Protein AF-A0A6I2U690-F1 (afdb_monomer)

pLDDT: mean 75.58, std 27.9, range [22.16, 98.69]

Foldseek 3Di:
DDDDPDPVVVVCLVCLLPDDDDDDDDDDDDDDDDDDDDDDDDDDDDDDDDDDDDDDDDDDDDDDDDDDDDDDDDDDDDDDDDDDDDDDDDDDDDDDDDPCPPPPPPVVVVVVVVLVVVLVLLLQQLLLLLLLLLQLLVQLVVQLVVCCVVVVVLLQAQQSNLCSNPCSNPVPSVVSSLVSLVVRFDFQAFPFAADDQDPVSLVLLLLLLLLLQLVVLVVLVVVQVVLCVVLVHGQDFVLVVSLVSHDLVNLLCRQLAVCLLVLLCVLAVSQNRRCCLLWLVQSLQSSLQSQLLSSLASSRNRSSSVLSSSSSLVCSNNVDSVSSSVSSSVSRCVPSPVLVVLCVPVPPNSPVVSVCSNVSSNVSSVVSVVPDDDDIDFRDDPPPDPDPDPGSPRDDNVSSCPRNSNVSSNVVSVVSNCSSRNSD

Structure (mmCIF, N/CA/C/O backbone):
data_AF-A0A6I2U690-F1
#
_entry.id   AF-A0A6I2U690-F1
#
loop_
_atom_site.group_PDB
_atom_site.id
_atom_site.type_symbol
_atom_site.label_atom_id
_atom_site.label_alt_id
_atom_site.label_comp_id
_atom_site.label_asym_id
_atom_site.label_entity_id
_atom_site.label_seq_id
_atom_site.pdbx_PDB_ins_code
_atom_site.Cartn_x
_atom_site.Cartn_y
_atom_site.Cartn_z
_atom_site.occupancy
_atom_site.B_iso_or_equiv
_atom_site.auth_seq_id
_atom_site.auth_comp_id
_atom_site.auth_asym_id
_atom_site.auth_atom_id
_atom_site.pdbx_PDB_model_num
ATOM 1 N N . MET A 1 1 ? 15.618 4.414 -32.598 1.00 25.31 1 MET A N 1
ATOM 2 C CA . MET A 1 1 ? 16.712 4.725 -31.651 1.00 25.31 1 MET A CA 1
ATOM 3 C C . MET A 1 1 ? 16.326 5.980 -30.889 1.00 25.31 1 MET A C 1
ATOM 5 O O . MET A 1 1 ? 15.881 6.916 -31.536 1.00 25.31 1 MET A O 1
ATOM 9 N N . TYR A 1 2 ? 16.485 6.003 -29.566 1.00 22.16 2 TYR A N 1
ATOM 10 C CA . TYR A 1 2 ? 16.472 7.239 -28.772 1.00 22.16 2 TYR A CA 1
ATOM 11 C C . TYR A 1 2 ? 17.902 7.501 -28.278 1.00 22.16 2 TYR A C 1
ATOM 13 O O . TYR A 1 2 ? 18.596 6.528 -27.967 1.00 22.16 2 TYR A O 1
ATOM 21 N N . PRO A 1 3 ? 18.372 8.760 -28.221 1.00 27.45 3 PRO A N 1
ATOM 22 C CA . PRO A 1 3 ? 19.687 9.069 -27.673 1.00 27.45 3 PRO A CA 1
ATOM 23 C C . PRO A 1 3 ? 19.709 8.799 -26.165 1.00 27.45 3 PRO A C 1
ATOM 25 O O . PRO A 1 3 ? 18.743 9.085 -25.456 1.00 27.45 3 PRO A O 1
ATOM 28 N N . ALA A 1 4 ? 20.822 8.264 -25.664 1.00 27.00 4 ALA A N 1
ATOM 29 C CA . ALA A 1 4 ? 21.003 8.049 -24.236 1.00 27.00 4 ALA A CA 1
ATOM 30 C C . ALA A 1 4 ? 21.185 9.397 -23.520 1.00 27.00 4 ALA A C 1
ATOM 32 O O . ALA A 1 4 ? 22.226 10.044 -23.648 1.00 27.00 4 ALA A O 1
ATOM 33 N N . LEU A 1 5 ? 20.181 9.812 -22.746 1.00 29.66 5 LEU A N 1
ATOM 34 C CA . LEU A 1 5 ? 20.332 10.896 -21.778 1.00 29.66 5 LEU A CA 1
ATOM 35 C C . LEU A 1 5 ? 21.300 10.430 -20.684 1.00 29.66 5 LEU A C 1
ATOM 37 O O . LEU A 1 5 ? 20.975 9.550 -19.889 1.00 29.66 5 LEU A O 1
ATOM 41 N N . GLY A 1 6 ? 22.509 10.995 -20.686 1.00 26.12 6 GLY A N 1
ATOM 42 C CA . GLY A 1 6 ? 23.556 10.655 -19.723 1.00 26.12 6 GLY A CA 1
ATOM 43 C C . GLY A 1 6 ? 23.165 10.974 -18.277 1.00 26.12 6 GLY A C 1
ATOM 44 O O . GLY A 1 6 ? 22.248 11.754 -18.019 1.00 26.12 6 GLY A O 1
ATOM 45 N N . THR A 1 7 ? 23.908 10.406 -17.325 1.00 37.09 7 THR A N 1
ATOM 46 C CA . THR A 1 7 ? 23.650 10.471 -15.869 1.00 37.09 7 THR A CA 1
ATOM 47 C C . THR A 1 7 ? 23.400 11.883 -15.326 1.00 37.09 7 THR A C 1
ATOM 49 O O . THR A 1 7 ? 22.577 12.053 -14.427 1.00 37.09 7 THR A O 1
ATOM 52 N N . ALA A 1 8 ? 24.016 12.912 -15.917 1.00 26.66 8 ALA A N 1
ATOM 53 C CA . ALA A 1 8 ? 23.757 14.317 -15.597 1.00 26.66 8 ALA A CA 1
ATOM 54 C C . ALA A 1 8 ? 22.270 14.718 -15.715 1.00 26.66 8 ALA A C 1
ATOM 56 O O . ALA A 1 8 ? 21.802 15.538 -14.931 1.00 26.66 8 ALA A O 1
ATOM 57 N N . GLY A 1 9 ? 21.510 14.124 -16.643 1.00 27.31 9 GLY A N 1
ATOM 58 C CA . GLY A 1 9 ? 20.071 14.362 -16.790 1.00 27.31 9 GLY A CA 1
ATOM 59 C C . GLY A 1 9 ? 19.247 13.809 -15.624 1.00 27.31 9 GLY A C 1
ATOM 60 O O . GLY A 1 9 ? 18.315 14.467 -15.172 1.00 27.31 9 GLY A O 1
ATOM 61 N N . ALA A 1 10 ? 19.627 12.649 -15.078 1.00 32.12 10 ALA A N 1
ATOM 62 C CA . ALA A 1 10 ? 18.993 12.088 -13.884 1.00 32.12 10 ALA A CA 1
ATOM 63 C C . ALA A 1 10 ? 19.322 12.918 -12.631 1.00 32.12 10 ALA A C 1
ATOM 65 O O . ALA A 1 10 ? 18.433 13.223 -11.839 1.00 32.12 10 ALA A O 1
ATOM 66 N N . VAL A 1 11 ? 20.576 13.364 -12.487 1.00 33.28 11 VAL A N 1
ATOM 67 C CA . VAL A 1 11 ? 20.986 14.257 -11.388 1.00 33.28 11 VAL A CA 1
ATOM 68 C C . VAL A 1 11 ? 20.300 15.625 -11.493 1.00 33.28 11 VAL A C 1
ATOM 70 O O . VAL A 1 11 ? 19.876 16.162 -10.474 1.00 33.28 11 VAL A O 1
ATOM 73 N N . ALA A 1 12 ? 20.103 16.167 -12.699 1.00 30.08 12 ALA A N 1
ATOM 74 C CA . ALA A 1 12 ? 19.326 17.390 -12.906 1.00 30.08 12 ALA A CA 1
ATOM 75 C C . ALA A 1 12 ? 17.834 17.198 -12.575 1.00 30.08 12 ALA A C 1
ATOM 77 O O . ALA A 1 12 ? 17.248 18.047 -11.906 1.00 30.08 12 ALA A O 1
ATOM 78 N N . ALA A 1 13 ? 17.236 16.069 -12.972 1.00 35.34 13 ALA A N 1
ATOM 79 C CA . ALA A 1 13 ? 15.843 15.739 -12.667 1.00 35.34 13 ALA A CA 1
ATOM 80 C C . ALA A 1 13 ? 15.583 15.514 -11.165 1.00 35.34 13 ALA A C 1
ATOM 82 O O . ALA A 1 13 ? 14.481 15.781 -10.704 1.00 35.34 13 ALA A O 1
ATOM 83 N N . VAL A 1 14 ? 16.583 15.067 -10.393 1.00 38.44 14 VAL A N 1
ATOM 84 C CA . VAL A 1 14 ? 16.492 14.929 -8.924 1.00 38.44 14 VAL A CA 1
ATOM 85 C C . VAL A 1 14 ? 16.860 16.234 -8.202 1.00 38.44 14 VAL A C 1
ATOM 87 O O . VAL A 1 14 ? 16.203 16.612 -7.234 1.00 38.44 14 VAL A O 1
ATOM 90 N N . GLY A 1 15 ? 17.872 16.965 -8.678 1.00 31.77 15 GLY A N 1
ATOM 91 C CA . GLY A 1 15 ? 18.302 18.243 -8.099 1.00 31.77 15 GLY A CA 1
ATOM 92 C C . GLY A 1 15 ? 17.296 19.380 -8.306 1.00 31.77 15 GLY A C 1
ATOM 93 O O . GLY A 1 15 ? 17.115 20.213 -7.417 1.00 31.77 15 GLY A O 1
ATOM 94 N N . GLY A 1 16 ? 16.581 19.380 -9.437 1.00 29.17 16 GLY A N 1
ATOM 95 C CA . GLY A 1 16 ? 15.514 20.340 -9.735 1.00 29.17 16 GLY A CA 1
ATOM 96 C C . GLY A 1 16 ? 14.330 20.286 -8.762 1.00 29.17 16 GLY A C 1
ATOM 97 O O . GLY A 1 16 ? 13.629 21.282 -8.612 1.00 29.17 16 GLY A O 1
ATOM 98 N N . ILE A 1 17 ? 14.152 19.175 -8.038 1.00 46.09 17 ILE A N 1
ATOM 99 C CA . ILE A 1 17 ? 13.071 18.992 -7.054 1.00 46.09 17 ILE A CA 1
ATOM 100 C C . ILE A 1 17 ? 13.292 19.871 -5.801 1.00 46.09 17 ILE A C 1
ATOM 102 O O . ILE A 1 17 ? 12.335 20.188 -5.095 1.00 46.09 17 ILE A O 1
ATOM 106 N N . TYR A 1 18 ? 14.535 20.297 -5.518 1.00 38.41 18 TYR A N 1
ATOM 107 C CA . TYR A 1 18 ? 14.908 20.909 -4.230 1.00 38.41 18 TYR A CA 1
ATOM 108 C C . TYR A 1 18 ? 15.810 22.163 -4.312 1.00 38.41 18 TYR A C 1
ATOM 110 O O . TYR A 1 18 ? 16.346 22.588 -3.288 1.00 38.41 18 TYR A O 1
ATOM 118 N N . GLY A 1 19 ? 15.990 22.783 -5.489 1.00 27.80 19 GLY A N 1
ATOM 119 C CA . GLY A 1 19 ? 17.024 23.812 -5.706 1.00 27.80 19 GLY A CA 1
ATOM 120 C C . GLY A 1 19 ? 16.571 25.155 -6.300 1.00 27.80 19 GLY A C 1
ATOM 121 O O . GLY A 1 19 ? 16.826 25.415 -7.473 1.00 27.80 19 GLY A O 1
ATOM 122 N N . CYS A 1 20 ? 16.027 26.070 -5.486 1.00 29.95 20 CYS A N 1
ATOM 123 C CA . CYS A 1 20 ? 15.834 27.483 -5.866 1.00 29.95 20 CYS A CA 1
ATOM 124 C C . CYS A 1 20 ? 16.545 28.457 -4.908 1.00 29.95 20 CYS A C 1
ATOM 126 O O . CYS A 1 20 ? 15.904 29.095 -4.077 1.00 29.95 20 CYS A O 1
ATOM 128 N N . LEU A 1 21 ? 17.869 28.602 -5.045 1.00 27.41 21 LEU A N 1
ATOM 129 C CA . LEU A 1 21 ? 18.643 29.708 -4.457 1.00 27.41 21 LEU A CA 1
ATOM 130 C C . LEU A 1 21 ? 19.993 29.874 -5.196 1.00 27.41 21 LEU A C 1
ATOM 132 O O . LEU A 1 21 ? 20.814 28.955 -5.160 1.00 27.41 21 LEU A O 1
ATOM 136 N N . PRO A 1 22 ? 20.256 31.004 -5.884 1.00 29.66 22 PRO A N 1
ATOM 137 C CA . PRO A 1 22 ? 21.482 31.184 -6.660 1.00 29.66 22 PRO A CA 1
ATOM 138 C C . PRO A 1 22 ? 22.656 31.637 -5.776 1.00 29.66 22 PRO A C 1
ATOM 140 O O . PRO A 1 22 ? 22.852 32.828 -5.532 1.00 29.66 22 PRO A O 1
ATOM 143 N N . VAL A 1 23 ? 23.486 30.691 -5.330 1.00 28.95 23 VAL A N 1
ATOM 144 C CA . VAL A 1 23 ? 24.774 31.019 -4.695 1.00 28.95 23 VAL A CA 1
ATOM 145 C C . VAL A 1 23 ? 25.729 31.577 -5.757 1.00 28.95 23 VAL A C 1
ATOM 147 O O . VAL A 1 23 ? 26.000 30.932 -6.772 1.00 28.95 23 VAL A O 1
ATOM 150 N N . ARG A 1 24 ? 26.238 32.796 -5.537 1.00 26.95 24 ARG A N 1
ATOM 151 C CA . ARG A 1 24 ? 27.176 33.464 -6.455 1.00 26.95 24 ARG A CA 1
ATOM 152 C C . ARG A 1 24 ? 28.457 32.643 -6.631 1.00 26.95 24 ARG A C 1
ATOM 154 O O . ARG A 1 24 ? 29.072 32.230 -5.651 1.00 26.95 24 ARG A O 1
ATOM 161 N N . ARG A 1 25 ? 28.924 32.508 -7.878 1.00 30.91 25 ARG A N 1
ATOM 162 C CA . ARG A 1 25 ? 30.298 32.069 -8.164 1.00 30.91 25 ARG A CA 1
ATOM 163 C C . ARG A 1 25 ? 31.282 33.112 -7.630 1.00 30.91 25 ARG A C 1
ATOM 165 O O . ARG A 1 25 ? 31.303 34.229 -8.141 1.00 30.91 25 ARG A O 1
ATOM 172 N N . HIS A 1 26 ? 32.141 32.727 -6.693 1.00 29.20 26 HIS A N 1
ATOM 173 C CA . HIS A 1 26 ? 33.433 33.385 -6.512 1.00 29.20 26 HIS A CA 1
ATOM 174 C C . HIS A 1 26 ? 34.495 32.602 -7.287 1.00 29.20 26 HIS A C 1
ATOM 176 O O . HIS A 1 26 ? 34.606 31.386 -7.140 1.00 29.20 26 HIS A O 1
ATOM 182 N N . LEU A 1 27 ? 35.258 33.299 -8.131 1.00 30.44 27 LEU A N 1
ATOM 183 C CA . LEU A 1 27 ? 36.487 32.754 -8.697 1.00 30.44 27 LEU A CA 1
ATOM 184 C C . LEU A 1 27 ? 37.583 32.795 -7.631 1.00 30.44 27 LEU A C 1
ATOM 186 O O . LEU A 1 27 ? 37.696 33.798 -6.936 1.00 30.44 27 LEU A O 1
ATOM 190 N N . HIS A 1 28 ? 38.437 31.774 -7.595 1.00 30.48 28 HIS A N 1
ATOM 191 C CA . HIS A 1 28 ? 39.862 31.927 -7.293 1.00 30.48 28 HIS A CA 1
ATOM 192 C C . HIS A 1 28 ? 40.666 30.829 -8.011 1.00 30.48 28 HIS A C 1
ATOM 194 O O . HIS A 1 28 ? 40.092 29.955 -8.665 1.00 30.48 28 HIS A O 1
ATOM 200 N N . THR A 1 29 ? 41.991 30.957 -8.010 1.00 30.27 29 THR A N 1
ATOM 201 C CA . THR A 1 29 ? 42.874 30.471 -9.082 1.00 30.27 29 THR A CA 1
ATOM 202 C C . THR A 1 29 ? 44.044 29.613 -8.585 1.00 30.27 29 THR A C 1
ATOM 204 O O . THR A 1 29 ? 44.506 29.781 -7.463 1.00 30.27 29 THR A O 1
ATOM 207 N N . ALA A 1 30 ? 44.575 28.783 -9.499 1.00 30.89 30 ALA A N 1
ATOM 208 C CA . ALA A 1 30 ? 45.812 27.986 -9.399 1.00 30.89 30 ALA A CA 1
ATOM 209 C C . ALA A 1 30 ? 45.839 26.831 -8.357 1.00 30.89 30 ALA A C 1
ATOM 211 O O . ALA A 1 30 ? 45.130 26.850 -7.363 1.00 30.89 30 ALA A O 1
ATOM 212 N N . GLY A 1 31 ? 46.642 25.771 -8.544 1.00 28.80 31 GLY A N 1
ATOM 213 C CA . GLY A 1 31 ? 47.376 25.365 -9.756 1.00 28.80 31 GLY A CA 1
ATOM 214 C C . GLY A 1 31 ? 48.533 24.377 -9.501 1.00 28.80 31 GLY A C 1
ATOM 215 O O . GLY A 1 31 ? 49.219 24.496 -8.495 1.00 28.80 31 GLY A O 1
ATOM 216 N N . ARG A 1 32 ? 48.809 23.489 -10.482 1.00 29.55 32 ARG A N 1
ATOM 217 C CA . ARG A 1 32 ? 49.872 22.438 -10.510 1.00 29.55 32 ARG A CA 1
ATOM 218 C C . ARG A 1 32 ? 49.682 21.288 -9.481 1.00 29.55 32 ARG A C 1
ATOM 220 O O . ARG A 1 32 ? 49.145 21.506 -8.410 1.00 29.55 32 ARG A O 1
ATOM 227 N N . GLY A 1 33 ? 50.104 20.040 -9.734 1.00 28.58 33 GLY A N 1
ATOM 228 C CA . GLY A 1 33 ? 50.503 19.411 -11.006 1.00 28.58 33 GLY A CA 1
ATOM 229 C C . GLY A 1 33 ? 51.351 18.124 -10.861 1.00 28.58 33 GLY A C 1
ATOM 230 O O . GLY A 1 33 ? 52.281 18.113 -10.070 1.00 28.58 33 GLY A O 1
ATOM 231 N N . ARG A 1 34 ? 51.101 17.124 -11.735 1.00 30.56 34 ARG A N 1
ATOM 232 C CA . ARG A 1 34 ? 51.883 15.877 -12.007 1.00 30.56 34 ARG A CA 1
ATOM 233 C C . ARG A 1 34 ? 51.997 14.823 -10.878 1.00 30.56 34 ARG A C 1
ATOM 235 O O . ARG A 1 34 ? 52.198 15.156 -9.722 1.00 30.56 34 ARG A O 1
ATOM 242 N N . GLY A 1 35 ? 51.971 13.532 -11.253 1.00 27.83 35 GLY A N 1
ATOM 243 C CA . GLY A 1 35 ? 52.263 12.410 -10.338 1.00 27.83 35 GLY A CA 1
ATOM 244 C C . GLY A 1 35 ? 51.791 11.021 -10.806 1.00 27.83 35 GLY A C 1
ATOM 245 O O . GLY A 1 35 ? 50.881 10.459 -10.210 1.00 27.83 35 GLY A O 1
ATOM 246 N N . THR A 1 36 ? 52.380 10.450 -11.864 1.00 30.86 36 THR A N 1
ATOM 247 C CA . THR A 1 36 ? 52.075 9.081 -12.345 1.00 30.86 36 THR A CA 1
ATOM 248 C C . THR A 1 36 ? 53.109 8.045 -11.886 1.00 30.86 36 THR A C 1
ATOM 250 O O . THR A 1 36 ? 54.303 8.343 -11.910 1.00 30.86 36 THR A O 1
ATOM 253 N N . ARG A 1 37 ? 52.674 6.807 -11.570 1.00 28.22 37 ARG A N 1
ATOM 254 C CA . ARG A 1 37 ? 53.412 5.533 -11.805 1.00 28.22 37 ARG A CA 1
ATOM 255 C C . ARG A 1 37 ? 52.581 4.278 -11.470 1.00 28.22 37 ARG A C 1
ATOM 257 O O . ARG A 1 37 ? 51.761 4.303 -10.561 1.00 28.22 37 ARG A O 1
ATOM 264 N N . HIS A 1 38 ? 52.836 3.186 -12.199 1.00 29.30 38 HIS A N 1
ATOM 265 C CA . HIS A 1 38 ? 52.327 1.825 -11.945 1.00 29.30 38 HIS A CA 1
ATOM 266 C C . HIS A 1 38 ? 53.363 0.965 -11.190 1.00 29.30 38 HIS A C 1
ATOM 268 O O . HIS A 1 38 ? 54.540 1.082 -11.519 1.00 29.30 38 HIS A O 1
ATOM 274 N N . ILE A 1 39 ? 52.905 0.040 -10.323 1.00 29.81 39 ILE A N 1
ATOM 275 C CA . ILE A 1 39 ? 53.377 -1.359 -10.077 1.00 29.81 39 ILE A CA 1
ATOM 276 C C . ILE A 1 39 ? 52.132 -2.128 -9.541 1.00 29.81 39 ILE A C 1
ATOM 278 O O . ILE A 1 39 ? 51.416 -1.541 -8.737 1.00 29.81 39 ILE A O 1
ATOM 282 N N . ALA A 1 40 ? 51.685 -3.341 -9.918 1.00 27.44 40 ALA A N 1
ATOM 283 C CA . ALA A 1 40 ? 52.135 -4.448 -10.792 1.00 27.44 40 ALA A CA 1
ATOM 284 C C . ALA A 1 40 ? 52.919 -5.625 -10.139 1.00 27.44 40 ALA A C 1
ATOM 286 O O . ALA A 1 40 ? 54.137 -5.693 -10.254 1.00 27.44 40 ALA A O 1
ATOM 287 N N . GLY A 1 41 ? 52.216 -6.604 -9.535 1.00 28.73 41 GLY A N 1
ATOM 288 C CA . GLY A 1 41 ? 52.803 -7.888 -9.083 1.00 28.73 41 GLY A CA 1
ATOM 289 C C . GLY A 1 41 ? 51.804 -8.842 -8.372 1.00 28.73 41 GLY A C 1
ATOM 290 O O . GLY A 1 41 ? 50.995 -8.327 -7.601 1.00 28.73 41 GLY A O 1
ATOM 291 N N . PRO A 1 42 ? 51.799 -10.182 -8.608 1.00 49.34 42 PRO A N 1
ATOM 292 C CA . PRO A 1 42 ? 50.778 -11.111 -8.073 1.00 49.34 42 PRO A CA 1
ATOM 293 C C . PRO A 1 42 ? 51.339 -12.309 -7.246 1.00 49.34 42 PRO A C 1
ATOM 295 O O . PRO A 1 42 ? 52.494 -12.288 -6.831 1.00 49.34 42 PRO A O 1
ATOM 298 N N . CYS A 1 43 ? 50.523 -13.376 -7.100 1.00 27.19 43 CYS A N 1
ATOM 299 C CA . CYS A 1 43 ? 50.781 -14.703 -6.481 1.00 27.19 43 CYS A CA 1
ATOM 300 C C . CYS A 1 43 ? 50.691 -14.781 -4.936 1.00 27.19 43 CYS A C 1
ATOM 302 O O . CYS A 1 43 ? 50.923 -13.793 -4.255 1.00 27.19 43 CYS A O 1
ATOM 304 N N . ALA A 1 44 ? 50.400 -15.929 -4.296 1.00 29.19 44 ALA A N 1
ATOM 305 C CA . ALA A 1 44 ? 49.627 -17.136 -4.669 1.00 29.19 44 ALA A CA 1
ATOM 306 C C . ALA A 1 44 ? 49.373 -17.996 -3.397 1.00 29.19 44 ALA A C 1
ATOM 308 O O . ALA A 1 44 ? 50.171 -17.945 -2.467 1.00 29.19 44 ALA A O 1
ATOM 309 N N . GLY A 1 45 ? 48.320 -18.830 -3.346 1.00 28.06 45 GLY A N 1
ATOM 310 C CA . GLY A 1 45 ? 48.089 -19.749 -2.213 1.00 28.06 45 GLY A CA 1
ATOM 311 C C . GLY A 1 45 ? 46.919 -20.726 -2.410 1.00 28.06 45 GLY A C 1
ATOM 312 O O . GLY A 1 45 ? 45.920 -20.375 -3.034 1.00 28.06 45 GLY A O 1
ATOM 313 N N . ARG A 1 46 ? 47.040 -21.964 -1.903 1.00 31.27 46 ARG A N 1
ATOM 314 C CA . ARG A 1 46 ? 46.038 -23.051 -2.011 1.00 31.27 46 ARG A CA 1
ATOM 315 C C . ARG A 1 46 ? 45.678 -23.631 -0.635 1.00 31.27 46 ARG A C 1
ATOM 317 O O . ARG A 1 46 ? 46.537 -23.700 0.234 1.00 31.27 46 ARG A O 1
ATOM 324 N N . GLY A 1 47 ? 44.466 -24.180 -0.517 1.00 28.75 47 GLY A N 1
ATOM 325 C CA . GLY A 1 47 ? 44.048 -25.091 0.563 1.00 28.75 47 GLY A CA 1
ATOM 326 C C . GLY A 1 47 ? 42.619 -24.806 1.057 1.00 28.75 47 GLY A C 1
ATOM 327 O O . GLY A 1 47 ? 42.277 -23.650 1.257 1.00 28.75 47 GLY A O 1
ATOM 328 N N . GLY A 1 48 ? 41.711 -25.768 1.258 1.00 28.89 48 GLY A N 1
ATOM 329 C CA . GLY A 1 48 ? 41.765 -27.209 0.965 1.00 28.89 48 GLY A CA 1
ATOM 330 C C . GLY A 1 48 ? 41.347 -28.074 2.160 1.00 28.89 48 GLY A C 1
ATOM 331 O O . GLY A 1 48 ? 42.195 -28.427 2.967 1.00 28.89 48 GLY A O 1
ATOM 332 N N . GLY A 1 49 ? 40.066 -28.452 2.260 1.00 28.45 49 GLY A N 1
ATOM 333 C CA . GLY A 1 49 ? 39.586 -29.360 3.315 1.00 28.45 49 GLY A CA 1
ATOM 334 C C . GLY A 1 49 ? 38.107 -29.751 3.184 1.00 28.45 49 GLY A C 1
ATOM 335 O O . GLY A 1 49 ? 37.233 -28.887 3.208 1.00 28.45 49 GLY A O 1
ATOM 336 N N . ARG A 1 50 ? 37.822 -31.055 3.035 1.00 33.31 50 ARG A N 1
ATOM 337 C CA . ARG A 1 50 ? 36.467 -31.649 3.036 1.00 33.31 50 ARG A CA 1
ATOM 338 C C . ARG A 1 50 ? 36.511 -33.150 3.387 1.00 33.31 50 ARG A C 1
ATOM 340 O O . ARG A 1 50 ? 37.031 -33.935 2.602 1.00 33.31 50 ARG A O 1
ATOM 347 N N . SER A 1 51 ? 35.904 -33.528 4.513 1.00 30.08 51 SER A N 1
ATOM 348 C CA . SER A 1 51 ? 35.543 -34.891 4.984 1.00 30.08 51 SER A CA 1
ATOM 349 C C . SER A 1 51 ? 34.927 -34.739 6.396 1.00 30.08 51 SER A C 1
ATOM 351 O O . SER A 1 51 ? 35.146 -33.701 7.013 1.00 30.08 51 SER A O 1
ATOM 353 N N . GLY A 1 52 ? 34.122 -35.628 6.998 1.00 28.91 52 GLY A N 1
ATOM 354 C CA . GLY A 1 52 ? 33.350 -36.826 6.598 1.00 28.91 52 GLY A CA 1
ATOM 355 C C . GLY A 1 52 ? 32.118 -36.944 7.550 1.00 28.91 52 GLY A C 1
ATOM 356 O O . GLY A 1 52 ? 32.058 -36.212 8.530 1.00 28.91 52 GLY A O 1
ATOM 357 N N . ILE A 1 53 ? 31.013 -37.656 7.260 1.00 29.94 53 ILE A N 1
ATOM 358 C CA . ILE A 1 53 ? 30.824 -39.128 7.394 1.00 29.94 53 ILE A CA 1
ATOM 359 C C . ILE A 1 53 ? 31.053 -39.571 8.870 1.00 29.94 53 ILE A C 1
ATOM 361 O O . ILE A 1 53 ? 32.148 -39.354 9.367 1.00 29.94 53 ILE A O 1
ATOM 365 N N . HIS A 1 54 ? 30.128 -40.164 9.660 1.00 32.16 54 HIS A N 1
ATOM 366 C CA . HIS A 1 54 ? 28.940 -41.025 9.402 1.00 32.16 54 HIS A CA 1
ATOM 367 C C . HIS A 1 54 ? 27.856 -40.950 10.560 1.00 32.16 54 HIS A C 1
ATOM 369 O O . HIS A 1 54 ? 27.961 -40.045 11.383 1.00 32.16 54 HIS A O 1
ATOM 375 N N . PRO A 1 55 ? 26.792 -41.809 10.644 1.00 55.28 55 PRO A N 1
ATOM 376 C CA . PRO A 1 55 ? 25.568 -41.577 11.453 1.00 55.28 55 PRO A CA 1
ATOM 377 C C . PRO A 1 55 ? 25.251 -42.638 12.546 1.00 55.28 55 PRO A C 1
ATOM 379 O O . PRO A 1 55 ? 25.977 -43.621 12.675 1.00 55.28 55 PRO A O 1
ATOM 382 N N . ARG A 1 56 ? 24.108 -42.478 13.259 1.00 27.05 56 ARG A N 1
ATOM 383 C CA . ARG A 1 56 ? 23.239 -43.464 13.995 1.00 27.05 56 ARG A CA 1
ATOM 384 C C . ARG A 1 56 ? 22.242 -42.666 14.894 1.00 27.05 56 ARG A C 1
ATOM 386 O O . ARG A 1 56 ? 22.549 -41.520 15.185 1.00 27.05 56 ARG A O 1
ATOM 393 N N . ARG A 1 57 ? 21.065 -43.126 15.373 1.00 28.44 57 ARG A N 1
ATOM 394 C CA . ARG A 1 57 ? 20.234 -44.353 15.207 1.00 28.44 57 ARG A CA 1
ATOM 395 C C . ARG A 1 57 ? 18.755 -44.052 15.613 1.00 28.44 57 ARG A C 1
ATOM 397 O O . ARG A 1 57 ? 18.488 -42.961 16.091 1.00 28.44 57 ARG A O 1
ATOM 404 N N . SER A 1 58 ? 17.851 -45.029 15.417 1.00 27.61 58 SER A N 1
ATOM 405 C CA . SER A 1 58 ? 16.541 -45.322 16.087 1.00 27.61 58 SER A CA 1
ATOM 406 C C . SER A 1 58 ? 15.970 -44.390 17.187 1.00 27.61 58 SER A C 1
ATOM 408 O O . SER A 1 58 ? 16.720 -43.926 18.033 1.00 27.61 58 SER A O 1
ATOM 410 N N . GLY A 1 59 ? 14.645 -44.256 17.376 1.00 26.66 59 GLY A N 1
ATOM 411 C CA . GLY A 1 59 ? 13.491 -44.951 16.764 1.00 26.66 59 GLY A CA 1
ATOM 412 C C . GLY A 1 59 ? 12.249 -44.956 17.695 1.00 26.66 59 GLY A C 1
ATOM 413 O O . GLY A 1 59 ? 12.353 -44.493 18.824 1.00 26.66 59 GLY A O 1
ATOM 414 N N . ALA A 1 60 ? 11.117 -45.519 17.231 1.00 29.97 60 ALA A N 1
ATOM 415 C CA . ALA A 1 60 ? 9.786 -45.556 17.890 1.00 29.97 60 ALA A CA 1
ATOM 416 C C . ALA A 1 60 ? 9.113 -44.174 18.145 1.00 29.97 60 ALA A C 1
ATOM 418 O O . ALA A 1 60 ? 9.776 -43.146 18.183 1.00 29.97 60 ALA A O 1
ATOM 419 N N . GLY A 1 61 ? 7.784 -44.045 18.284 1.00 25.95 61 GLY A N 1
ATOM 420 C CA . GLY A 1 61 ? 6.703 -45.015 18.038 1.00 25.95 61 GLY A CA 1
ATOM 421 C C . GLY A 1 61 ? 5.673 -45.110 19.175 1.00 25.95 61 GLY A C 1
ATOM 422 O O . GLY A 1 61 ? 5.933 -45.804 20.149 1.00 25.95 61 GLY A O 1
ATOM 423 N N . ALA A 1 62 ? 4.501 -44.473 19.032 1.00 29.84 62 ALA A N 1
ATOM 424 C CA . ALA A 1 62 ? 3.299 -44.719 19.850 1.00 29.84 62 ALA A CA 1
ATOM 425 C C . ALA A 1 62 ? 2.035 -44.117 19.197 1.00 29.84 62 ALA A C 1
ATOM 427 O O . ALA A 1 62 ? 2.114 -43.087 18.525 1.00 29.84 62 ALA A O 1
ATOM 428 N N . SER A 1 63 ? 0.869 -44.731 19.420 1.00 28.67 63 SER A N 1
ATOM 429 C CA . SER A 1 63 ? -0.446 -44.285 18.931 1.00 28.67 63 SER A CA 1
ATOM 430 C C . SER A 1 63 ? -1.519 -44.352 20.033 1.00 28.67 63 SER A C 1
ATOM 432 O O . SER A 1 63 ? -1.470 -45.214 20.904 1.00 28.67 63 SER A O 1
ATOM 434 N N . GLY A 1 64 ? -2.503 -43.445 19.984 1.00 28.55 64 GLY A N 1
ATOM 435 C CA . GLY A 1 64 ? -3.701 -43.417 20.844 1.00 28.55 64 GLY A CA 1
ATOM 436 C C . GLY A 1 64 ? -4.610 -42.247 20.426 1.00 28.55 64 GLY A C 1
ATOM 437 O O . GLY A 1 64 ? -4.108 -41.155 20.181 1.00 28.55 64 GLY A O 1
ATOM 438 N N . ALA A 1 65 ? -5.900 -42.428 20.108 1.00 29.11 65 ALA A N 1
ATOM 439 C CA . ALA A 1 65 ? -7.008 -42.847 20.988 1.00 29.11 65 ALA A CA 1
ATOM 440 C C . ALA A 1 65 ? -7.230 -41.815 22.121 1.00 29.11 65 ALA A C 1
ATOM 442 O O . ALA A 1 65 ? -6.403 -41.728 23.017 1.00 29.11 65 ALA A O 1
ATOM 443 N N . CYS A 1 66 ? -8.221 -40.908 22.130 1.00 24.78 66 CYS A N 1
ATOM 444 C CA . CYS A 1 66 ? -9.575 -40.818 21.540 1.00 24.78 66 CYS A CA 1
ATOM 445 C C . CYS A 1 66 ? -10.715 -41.471 22.361 1.00 24.78 66 CYS A C 1
ATOM 447 O O . CYS A 1 66 ? -11.254 -42.508 21.992 1.00 24.78 66 CYS A O 1
ATOM 449 N N . ALA A 1 67 ? -11.119 -40.783 23.436 1.00 29.09 67 ALA A N 1
ATOM 450 C CA . ALA A 1 67 ? -12.456 -40.786 24.050 1.00 29.09 67 ALA A CA 1
ATOM 451 C C . ALA A 1 67 ? -12.639 -39.398 24.723 1.00 29.09 67 ALA A C 1
ATOM 453 O O . ALA A 1 67 ? -11.660 -38.874 25.246 1.00 29.09 67 ALA A O 1
ATOM 454 N N . SER A 1 68 ? -13.750 -38.650 24.687 1.00 27.61 68 SER A N 1
ATOM 455 C CA . SER A 1 68 ? -15.191 -38.929 24.518 1.00 27.61 68 SER A CA 1
ATOM 456 C C . SER A 1 68 ? -15.862 -39.593 25.724 1.00 27.61 68 SER A C 1
ATOM 458 O O . SER A 1 68 ? -16.007 -40.808 25.766 1.00 27.61 68 SER A O 1
ATOM 460 N N . TYR A 1 69 ? -16.348 -38.769 26.662 1.00 26.88 69 TYR A N 1
ATOM 461 C CA . TYR A 1 69 ? -17.283 -39.160 27.727 1.00 26.88 69 TYR A CA 1
ATOM 462 C C . TYR A 1 69 ? -18.522 -38.254 27.707 1.00 26.88 69 TYR A C 1
ATOM 464 O O . TYR A 1 69 ? -18.402 -37.032 27.602 1.00 26.88 69 TYR A O 1
ATOM 472 N N . SER A 1 70 ? -19.720 -38.843 27.774 1.00 26.45 70 SER A N 1
ATOM 473 C CA . SER A 1 70 ? -21.019 -38.151 27.868 1.00 26.45 70 SER A CA 1
ATOM 474 C C . SER A 1 70 ? -22.155 -39.144 28.143 1.00 26.45 70 SER A C 1
ATOM 476 O O . SER A 1 70 ? -22.024 -40.323 27.817 1.00 26.45 70 SER A O 1
ATOM 478 N N . ARG A 1 71 ? -23.301 -38.633 28.636 1.00 29.41 71 ARG A N 1
ATOM 479 C CA . ARG A 1 71 ? -24.453 -39.386 29.201 1.00 29.41 71 ARG A CA 1
ATOM 480 C C . ARG A 1 71 ? -24.109 -40.059 30.551 1.00 29.41 71 ARG A C 1
ATOM 482 O O . ARG A 1 71 ? -22.942 -40.289 30.825 1.00 29.41 71 ARG A O 1
ATOM 489 N N . HIS A 1 72 ? -25.035 -40.388 31.457 1.00 29.69 72 HIS A N 1
ATOM 490 C CA . HIS A 1 72 ? -26.492 -40.167 31.577 1.00 29.69 72 HIS A CA 1
ATOM 491 C C . HIS A 1 72 ? -26.774 -39.398 32.902 1.00 29.69 72 HIS A C 1
ATOM 493 O O . HIS A 1 72 ? -25.886 -39.279 33.732 1.00 29.69 72 HIS A O 1
ATOM 499 N N . GLY A 1 73 ? -27.949 -38.830 33.204 1.00 27.20 73 GLY A N 1
ATOM 500 C CA . GLY A 1 73 ? -29.244 -38.878 32.516 1.00 27.20 73 GLY A CA 1
ATOM 501 C C . GLY A 1 73 ? -30.277 -39.746 33.252 1.00 27.20 73 GLY A C 1
ATOM 502 O O . GLY A 1 73 ? -30.601 -40.821 32.759 1.00 27.20 73 GLY A O 1
ATOM 503 N N . PHE A 1 74 ? -30.805 -39.290 34.398 1.00 27.70 74 PHE A N 1
ATOM 504 C CA . PHE A 1 74 ? -31.784 -40.039 35.209 1.00 27.70 74 PHE A CA 1
ATOM 505 C C . PHE A 1 74 ? -33.099 -39.267 35.423 1.00 27.70 74 PHE A C 1
ATOM 507 O O . PHE A 1 74 ? -33.091 -38.045 35.558 1.00 27.70 74 PHE A O 1
ATOM 514 N N . ARG A 1 75 ? -34.242 -39.974 35.420 1.00 31.17 75 ARG A N 1
ATOM 515 C CA . ARG A 1 75 ? -35.595 -39.377 35.449 1.00 31.17 75 ARG A CA 1
ATOM 516 C C . ARG A 1 75 ? -36.620 -40.342 36.077 1.00 31.17 75 ARG A C 1
ATOM 518 O O . ARG A 1 75 ? -36.803 -41.444 35.570 1.00 31.17 75 ARG A O 1
ATOM 525 N N . ARG A 1 76 ? -37.338 -39.910 37.121 1.00 31.05 76 ARG A N 1
ATOM 526 C CA . ARG A 1 76 ? -38.611 -40.474 37.646 1.00 31.05 76 ARG A CA 1
ATOM 527 C C . ARG A 1 76 ? -39.476 -39.258 38.060 1.00 31.05 76 ARG A C 1
ATOM 529 O O . ARG A 1 76 ? -38.891 -38.273 38.492 1.00 31.05 76 ARG A O 1
ATOM 536 N N . ARG A 1 77 ? -40.771 -39.105 37.730 1.00 30.78 77 ARG A N 1
ATOM 537 C CA . ARG A 1 77 ? -41.987 -39.942 37.930 1.00 30.78 77 ARG A CA 1
ATOM 538 C C . ARG A 1 77 ? -42.339 -40.129 39.420 1.00 30.78 77 ARG A C 1
ATOM 540 O O . ARG A 1 77 ? -41.447 -40.532 40.152 1.00 30.78 77 ARG A O 1
ATOM 547 N N . SER A 1 78 ? -43.581 -39.942 39.903 1.00 30.98 78 SER A N 1
ATOM 548 C CA . SER A 1 78 ? -44.840 -39.408 39.310 1.00 30.98 78 SER A CA 1
ATOM 549 C C . SER A 1 78 ? -45.926 -39.187 40.397 1.00 30.98 78 SER A C 1
ATOM 551 O O . SER A 1 78 ? -45.867 -39.872 41.410 1.00 30.98 78 SER A O 1
ATOM 553 N N . ALA A 1 79 ? -46.968 -38.382 40.096 1.00 31.56 79 ALA A N 1
ATOM 554 C CA . ALA A 1 79 ? -48.258 -38.238 40.828 1.00 31.56 79 ALA A CA 1
ATOM 555 C C . ALA A 1 79 ? -48.179 -37.655 42.269 1.00 31.56 79 ALA A C 1
ATOM 557 O O . ALA A 1 79 ? -47.088 -37.544 42.812 1.00 31.56 79 ALA A O 1
ATOM 558 N N . ALA A 1 80 ? -49.251 -37.184 42.931 1.00 30.94 80 ALA A N 1
ATOM 559 C CA . ALA A 1 80 ? -50.698 -37.047 42.632 1.00 30.94 80 ALA A CA 1
ATOM 560 C C . ALA A 1 80 ? -51.162 -35.635 43.113 1.00 30.94 80 ALA A C 1
ATOM 562 O O . ALA A 1 80 ? -50.553 -35.100 44.029 1.00 30.94 80 ALA A O 1
ATOM 563 N N . ALA A 1 81 ? -52.043 -34.861 42.463 1.00 31.42 81 ALA A N 1
ATOM 564 C CA . ALA A 1 81 ? -53.462 -35.021 42.089 1.00 31.42 81 ALA A CA 1
ATOM 565 C C . ALA A 1 81 ? -54.485 -34.715 43.216 1.00 31.42 81 ALA A C 1
ATOM 567 O O . ALA A 1 81 ? -54.573 -35.435 44.205 1.00 31.42 81 ALA A O 1
ATOM 568 N N . GLY A 1 82 ? -55.299 -33.673 42.987 1.00 29.06 82 GLY A N 1
ATOM 569 C CA . GLY A 1 82 ? -56.453 -33.237 43.789 1.00 29.06 82 GLY A CA 1
ATOM 570 C C . GLY A 1 82 ? -56.483 -31.709 43.979 1.00 29.06 82 GLY A C 1
ATOM 571 O O . GLY A 1 82 ? -55.434 -31.105 44.146 1.00 29.06 82 GLY A O 1
ATOM 572 N N . GLN A 1 83 ? -57.608 -30.993 43.995 1.00 30.62 83 GLN A N 1
ATOM 573 C CA . GLN A 1 83 ? -58.975 -31.171 43.483 1.00 30.62 83 GLN A CA 1
ATOM 574 C C . GLN A 1 83 ? -59.736 -29.861 43.843 1.00 30.62 83 GLN A C 1
ATOM 576 O O . GLN A 1 83 ? -59.447 -29.278 44.883 1.00 30.62 83 GLN A O 1
ATOM 581 N N . ARG A 1 84 ? -60.764 -29.481 43.063 1.00 29.27 84 ARG A N 1
ATOM 582 C CA . ARG A 1 84 ? -61.778 -28.423 43.343 1.00 29.27 84 ARG A CA 1
ATOM 583 C C . ARG A 1 84 ? -61.363 -26.941 43.180 1.00 29.27 84 ARG A C 1
ATOM 585 O O . ARG A 1 84 ? -60.194 -26.588 43.099 1.00 29.27 84 ARG A O 1
ATOM 592 N N . ALA A 1 85 ? -62.403 -26.118 43.023 1.00 28.97 85 ALA A N 1
ATOM 593 C CA . ALA A 1 85 ? -62.467 -24.687 42.686 1.00 28.97 85 ALA A CA 1
ATOM 594 C C . ALA A 1 85 ? -63.857 -24.157 43.169 1.00 28.97 85 ALA A C 1
ATOM 596 O O . ALA A 1 85 ? -64.515 -24.889 43.912 1.00 28.97 85 ALA A O 1
ATOM 597 N N . PRO A 1 86 ? -64.399 -23.021 42.682 1.00 59.31 86 PRO A N 1
ATOM 598 C CA . PRO A 1 86 ? -63.953 -21.638 42.890 1.00 59.31 86 PRO A CA 1
ATOM 599 C C . PRO A 1 86 ? -64.992 -20.751 43.630 1.00 59.31 86 PRO A C 1
ATOM 601 O O . PRO A 1 86 ? -66.168 -21.092 43.695 1.00 59.31 86 PRO A O 1
ATOM 604 N N . ASP A 1 87 ? -64.546 -19.572 44.086 1.00 29.70 87 ASP A N 1
ATOM 605 C CA . ASP A 1 87 ? -65.331 -18.384 44.505 1.00 29.70 87 ASP A CA 1
ATOM 606 C C . ASP A 1 87 ? -64.373 -17.144 44.420 1.00 29.70 87 ASP A C 1
ATOM 608 O O . ASP A 1 87 ? -63.179 -17.351 44.181 1.00 29.70 87 ASP A O 1
ATOM 612 N N . SER A 1 88 ? -64.718 -15.851 44.544 1.00 32.09 88 SER A N 1
ATOM 613 C CA . SER A 1 88 ? -65.966 -15.161 44.928 1.00 32.09 88 SER A CA 1
ATOM 614 C C . SER A 1 88 ? -66.154 -13.797 44.210 1.00 32.09 88 SER A C 1
ATOM 616 O O . SER A 1 88 ? -65.474 -13.505 43.223 1.00 32.09 88 SER A O 1
ATOM 618 N N . ILE A 1 89 ? -67.102 -12.957 44.665 1.00 33.66 89 ILE A N 1
ATOM 619 C CA . ILE A 1 89 ? -67.563 -11.719 43.998 1.00 33.66 89 ILE A CA 1
ATOM 620 C C . ILE A 1 89 ? -67.463 -10.469 44.911 1.00 33.66 89 ILE A C 1
ATOM 622 O O . ILE A 1 89 ? -67.943 -10.487 46.040 1.00 33.66 89 ILE A O 1
ATOM 626 N N . SER A 1 90 ? -67.003 -9.333 44.346 1.00 31.06 90 SER A N 1
ATOM 627 C CA . SER A 1 90 ? -67.119 -7.929 44.852 1.00 31.06 90 SER A CA 1
ATOM 628 C C . SER A 1 90 ? -66.387 -7.555 46.177 1.00 31.06 90 SER A C 1
ATOM 630 O O . SER A 1 90 ? -65.912 -8.430 46.882 1.00 31.06 90 SER A O 1
ATOM 632 N N . THR A 1 91 ? -66.159 -6.282 46.573 1.00 35.00 91 THR A N 1
ATOM 633 C CA . THR A 1 91 ? -66.643 -4.964 46.077 1.00 35.00 91 THR A CA 1
ATOM 634 C C . THR A 1 91 ? -65.650 -3.799 46.355 1.00 35.00 91 THR A C 1
ATOM 636 O O . THR A 1 91 ? -64.935 -3.818 47.344 1.00 35.00 91 THR A O 1
ATOM 639 N N . ALA A 1 92 ? -65.750 -2.717 45.562 1.00 35.47 92 ALA A N 1
ATOM 640 C CA . ALA A 1 92 ? -65.636 -1.287 45.948 1.00 35.47 92 ALA A CA 1
ATOM 641 C C . ALA A 1 92 ? -64.310 -0.585 46.402 1.00 35.47 92 ALA A C 1
ATOM 643 O O . ALA A 1 92 ? -63.712 -0.873 47.426 1.00 35.47 92 ALA A O 1
ATOM 644 N N . ARG A 1 93 ? -64.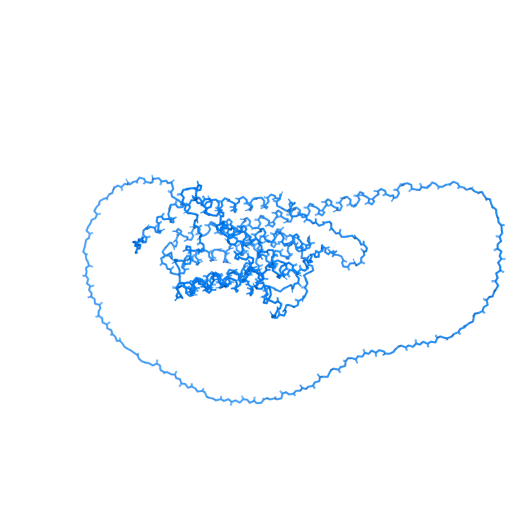073 0.563 45.726 1.00 35.66 93 ARG A N 1
ATOM 645 C CA . ARG A 1 93 ? -63.549 1.881 46.199 1.00 35.66 93 ARG A CA 1
ATOM 646 C C . ARG A 1 93 ? -62.059 2.103 46.575 1.00 35.66 93 ARG A C 1
ATOM 648 O O . ARG A 1 93 ? -61.638 1.943 47.707 1.00 35.66 93 ARG A O 1
ATOM 655 N N . ARG A 1 94 ? -61.377 2.777 45.631 1.00 40.88 94 ARG A N 1
ATOM 656 C CA . ARG A 1 94 ? -60.583 4.032 45.767 1.00 40.88 94 ARG A CA 1
ATOM 657 C C . ARG A 1 94 ? -59.695 4.244 47.016 1.00 40.88 94 ARG A C 1
ATOM 659 O O . ARG A 1 94 ? -60.191 4.654 48.058 1.00 40.88 94 ARG A O 1
ATOM 666 N N . LEU A 1 95 ? -58.380 4.317 46.786 1.00 36.97 95 LEU A N 1
ATOM 667 C CA . LEU A 1 95 ? -57.499 5.322 47.410 1.00 36.97 95 LEU A CA 1
ATOM 668 C C . LEU A 1 95 ? -56.556 5.936 46.357 1.00 36.97 95 LEU A C 1
ATOM 670 O O . LEU A 1 95 ? -56.290 5.330 45.318 1.00 36.97 95 LEU A O 1
ATOM 674 N N . CYS A 1 96 ? -56.098 7.166 46.596 1.00 34.66 96 CYS A N 1
ATOM 675 C CA . CYS A 1 96 ? -55.251 7.931 45.673 1.00 34.66 96 CYS A CA 1
ATOM 676 C C . CYS A 1 96 ? -53.756 7.602 45.851 1.00 34.66 96 CYS A C 1
ATOM 678 O O . CYS A 1 96 ? -53.302 7.390 46.969 1.00 34.66 96 CYS A O 1
ATOM 680 N N . GLY A 1 97 ? -52.962 7.642 44.773 1.00 29.56 97 GLY A N 1
ATOM 681 C CA . GLY A 1 97 ? -51.505 7.444 44.852 1.00 29.56 97 GLY A CA 1
ATOM 682 C C . GLY A 1 97 ? -50.801 7.630 43.505 1.00 29.56 97 GLY A C 1
ATOM 683 O O . GLY A 1 97 ? -50.844 6.754 42.651 1.00 29.56 97 GLY A O 1
ATOM 684 N N . GLY A 1 98 ? -50.185 8.796 43.294 1.00 32.88 98 GLY A N 1
ATOM 685 C CA . GLY A 1 98 ? -49.773 9.306 41.980 1.00 32.88 98 GLY A CA 1
ATOM 686 C C . GLY A 1 98 ? -48.982 8.359 41.061 1.00 32.88 98 GLY A C 1
ATOM 687 O O . GLY A 1 98 ? -47.934 7.820 41.421 1.00 32.88 98 GLY A O 1
ATOM 688 N N . VAL A 1 99 ? -49.426 8.277 39.799 1.00 38.00 99 VAL A N 1
ATOM 689 C CA . VAL A 1 99 ? -48.668 7.666 38.695 1.00 38.00 99 VAL A CA 1
ATOM 690 C C . VAL A 1 99 ? -47.333 8.402 38.542 1.00 38.00 99 VAL A C 1
ATOM 692 O O . VAL A 1 99 ? -47.279 9.570 38.149 1.00 38.00 99 VAL A O 1
ATOM 695 N N . SER A 1 100 ? -46.238 7.720 38.876 1.00 41.22 100 SER A N 1
ATOM 696 C CA . SER A 1 100 ? -44.930 8.329 39.139 1.00 41.22 100 SER A CA 1
ATOM 697 C C . SER A 1 100 ? -44.180 8.762 37.867 1.00 41.22 100 SER A C 1
ATOM 699 O O . SER A 1 100 ? -43.204 8.154 37.419 1.00 41.22 100 SER A O 1
ATOM 701 N N . LYS A 1 101 ? -44.602 9.911 37.320 1.00 40.81 101 LYS A N 1
ATOM 702 C CA . LYS A 1 101 ? -44.048 10.596 36.131 1.00 40.81 101 LYS A CA 1
ATOM 703 C C . LYS A 1 101 ? -42.520 10.828 36.188 1.00 40.81 101 LYS A C 1
ATOM 705 O O . LYS A 1 101 ? -41.885 11.009 35.152 1.00 40.81 101 LYS A O 1
ATOM 710 N N . ALA A 1 102 ? -41.916 10.753 37.377 1.00 42.66 102 ALA A N 1
ATOM 711 C CA . ALA A 1 102 ? -40.494 10.980 37.640 1.00 42.66 102 ALA A CA 1
ATOM 712 C C . ALA A 1 102 ? -39.519 9.921 37.066 1.00 42.66 102 ALA A C 1
ATOM 714 O O . ALA A 1 102 ? -38.363 10.250 36.794 1.00 42.66 102 ALA A O 1
ATOM 715 N N . ARG A 1 103 ? -39.920 8.652 36.861 1.00 46.06 103 ARG A N 1
ATOM 716 C CA . ARG A 1 103 ? -38.942 7.563 36.598 1.00 46.06 103 ARG A CA 1
ATOM 717 C C . ARG A 1 103 ? -38.484 7.357 35.143 1.00 46.06 103 ARG A C 1
ATOM 719 O O . ARG A 1 103 ? -37.567 6.567 34.929 1.00 46.06 103 ARG A O 1
ATOM 726 N N . ARG A 1 104 ? -39.038 8.057 34.138 1.00 46.25 104 ARG A N 1
ATOM 727 C CA . ARG A 1 104 ? -38.656 7.861 32.710 1.00 46.25 104 ARG A CA 1
ATOM 728 C C . ARG A 1 104 ? -37.601 8.836 32.153 1.00 46.25 104 ARG A C 1
ATOM 730 O O . ARG A 1 104 ? -36.965 8.519 31.151 1.00 46.25 104 ARG A O 1
ATOM 737 N N . MET A 1 105 ? -37.343 9.978 32.795 1.00 50.09 105 MET A N 1
ATOM 738 C CA . MET A 1 105 ? -36.359 10.968 32.309 1.00 50.09 105 MET A CA 1
ATOM 739 C C . MET A 1 105 ? -34.860 10.632 32.532 1.00 50.09 105 MET A C 1
ATOM 741 O O . MET A 1 105 ? -34.056 11.027 31.678 1.00 50.09 105 MET A O 1
ATOM 745 N N . PRO A 1 106 ? -34.422 9.891 33.579 1.00 58.50 106 PRO A N 1
ATOM 746 C CA . PRO A 1 106 ? -32.990 9.642 33.812 1.00 58.50 106 PRO A CA 1
ATOM 747 C C . PRO A 1 106 ? -32.292 8.871 32.682 1.00 58.50 106 PRO A C 1
ATOM 749 O O . PRO A 1 106 ? -31.162 9.193 32.305 1.00 58.50 106 PRO A O 1
ATOM 752 N N . LEU A 1 107 ? -32.971 7.871 32.108 1.00 59.62 107 LEU A N 1
ATOM 753 C CA . LEU A 1 107 ? -32.393 6.970 31.106 1.00 59.62 107 LEU A CA 1
ATOM 754 C C . LEU A 1 107 ? -32.040 7.695 29.803 1.00 59.62 107 LEU A C 1
ATOM 756 O O . LEU A 1 107 ? -30.974 7.449 29.242 1.00 59.62 107 LEU A O 1
ATOM 760 N N . LEU A 1 108 ? -32.873 8.637 29.348 1.00 60.12 108 LEU A N 1
ATOM 761 C CA . LEU A 1 108 ? -32.591 9.425 28.143 1.00 60.12 108 LEU A CA 1
ATOM 762 C C . LEU A 1 108 ? -31.383 10.354 28.336 1.00 60.12 108 LEU A C 1
ATOM 764 O O . LEU A 1 108 ? -30.541 10.442 27.439 1.00 60.12 108 LEU A O 1
ATOM 768 N N . LYS A 1 109 ? -31.241 10.988 29.511 1.00 61.53 109 LYS A N 1
ATOM 769 C CA . LYS A 1 109 ? -30.074 11.830 29.836 1.00 61.53 109 LYS A CA 1
ATOM 770 C C . LYS A 1 109 ? -28.793 10.986 29.927 1.00 61.53 109 LYS A C 1
ATOM 772 O O . LYS A 1 109 ? -27.795 11.340 29.302 1.00 61.53 109 LYS A O 1
ATOM 777 N N . LYS A 1 110 ? -28.841 9.823 30.596 1.00 58.22 110 LYS A N 1
ATOM 778 C CA . LYS A 1 110 ? -27.714 8.871 30.697 1.00 58.22 110 LYS A CA 1
ATOM 779 C C . LYS A 1 110 ? -27.309 8.296 29.330 1.00 58.22 110 LYS A C 1
ATOM 781 O O . LYS A 1 110 ? -26.122 8.252 29.013 1.00 58.22 110 LYS A O 1
ATOM 786 N N . ARG A 1 111 ? -28.279 7.933 28.478 1.00 57.09 111 ARG A N 1
ATOM 787 C CA . ARG A 1 111 ? -28.038 7.438 27.109 1.00 57.09 111 ARG A CA 1
ATOM 788 C C . ARG A 1 111 ? -27.428 8.521 26.214 1.00 57.09 111 ARG A C 1
ATOM 790 O O . ARG A 1 111 ? -26.452 8.238 25.526 1.00 57.09 111 ARG A O 1
ATOM 797 N N . ARG A 1 112 ? -27.927 9.766 26.267 1.00 53.75 112 ARG A N 1
ATOM 798 C CA . ARG A 1 112 ? -27.324 10.911 25.552 1.00 53.75 112 ARG A CA 1
ATOM 799 C C . ARG A 1 112 ? -25.881 11.164 26.005 1.00 53.75 112 ARG A C 1
ATOM 801 O O . ARG A 1 112 ? -25.004 11.256 25.153 1.00 53.75 112 ARG A O 1
ATOM 808 N N . ALA A 1 113 ? -25.615 11.197 27.314 1.00 51.09 113 ALA A N 1
ATOM 809 C CA . ALA A 1 113 ? -24.263 11.381 27.852 1.00 51.09 113 ALA A CA 1
ATOM 810 C C . ALA A 1 113 ? -23.288 10.285 27.379 1.00 51.09 113 ALA A C 1
ATOM 812 O O . ALA A 1 113 ? -22.219 10.599 26.857 1.00 51.09 113 ALA A O 1
ATOM 813 N N . SER A 1 114 ? -23.690 9.011 27.458 1.00 60.62 114 SER A N 1
ATOM 814 C CA . SER A 1 114 ? -22.884 7.883 26.972 1.00 60.62 114 SER A CA 1
ATOM 815 C C . SER A 1 114 ? -22.614 7.957 25.461 1.00 60.62 114 SER A C 1
ATOM 817 O O . SER A 1 114 ? -21.488 7.724 25.021 1.00 60.62 114 SER A O 1
ATOM 819 N N . VAL A 1 115 ? -23.605 8.336 24.645 1.00 59.94 115 VAL A N 1
ATOM 820 C CA . VAL A 1 115 ? -23.415 8.522 23.193 1.00 59.94 115 VAL A CA 1
ATOM 821 C C . VAL A 1 115 ? -22.443 9.671 22.895 1.00 59.94 115 VAL A C 1
ATOM 823 O O . VAL A 1 115 ? -21.593 9.523 22.016 1.00 59.94 115 VAL A O 1
ATOM 826 N N . MET A 1 116 ? -22.496 10.778 23.646 1.00 52.88 116 MET A N 1
ATOM 827 C CA . MET A 1 116 ? -21.528 11.876 23.504 1.00 52.88 116 MET A CA 1
ATOM 828 C C . MET A 1 116 ? -20.110 11.456 23.910 1.00 52.88 116 MET A C 1
ATOM 830 O O . MET A 1 116 ? -19.174 11.704 23.153 1.00 52.88 116 MET A O 1
ATOM 834 N N . GLN A 1 117 ? -19.939 10.762 25.042 1.00 63.06 117 GLN A N 1
ATOM 835 C CA . GLN A 1 117 ? -18.632 10.261 25.491 1.00 63.06 117 GLN A CA 1
ATOM 836 C C . GLN A 1 117 ? -18.020 9.266 24.491 1.00 63.06 117 GLN A C 1
ATOM 838 O O . GLN A 1 117 ? -16.854 9.407 24.126 1.00 63.06 117 GLN A O 1
ATOM 843 N N . ASN A 1 118 ? -18.807 8.318 23.968 1.00 68.88 118 ASN A N 1
ATOM 844 C CA . ASN A 1 118 ? -18.361 7.404 22.909 1.00 68.88 118 ASN A CA 1
ATOM 845 C C . ASN A 1 118 ? -18.000 8.155 21.610 1.00 68.88 118 ASN A C 1
ATOM 847 O O . ASN A 1 118 ? -17.023 7.812 20.943 1.00 68.88 118 ASN A O 1
ATOM 851 N N . GLY A 1 119 ? -18.755 9.200 21.254 1.00 66.25 119 GLY A N 1
ATOM 852 C CA . GLY A 1 119 ? -18.469 10.053 20.097 1.00 66.25 119 GLY A CA 1
ATOM 853 C C . GLY A 1 119 ? -17.182 10.875 20.241 1.00 66.25 119 GLY A C 1
ATOM 854 O O . GLY A 1 119 ? -16.427 10.995 19.275 1.00 66.25 119 GLY A O 1
ATOM 855 N N . LEU A 1 120 ? -16.909 11.401 21.438 1.00 72.06 120 LEU A N 1
ATOM 856 C CA . LEU A 1 120 ? -15.693 12.152 21.756 1.00 72.06 120 LEU A CA 1
ATOM 857 C C . LEU A 1 120 ? -14.466 11.230 21.829 1.00 72.06 120 LEU A C 1
ATOM 859 O O . LEU A 1 120 ? -13.452 11.520 21.202 1.00 72.06 120 LEU A O 1
ATOM 863 N N . SER A 1 121 ? -14.586 10.078 22.496 1.00 83.62 121 SER A N 1
ATOM 864 C CA . SER A 1 121 ? -13.553 9.031 22.528 1.00 83.62 121 SER A CA 1
ATOM 865 C C . SER A 1 121 ? -13.156 8.581 21.116 1.00 83.62 121 SER A C 1
ATOM 867 O O . SER A 1 121 ? -11.969 8.530 20.792 1.00 83.62 121 SER A O 1
ATOM 869 N N . PHE A 1 122 ? -14.135 8.359 20.232 1.00 89.06 122 PHE A N 1
ATOM 870 C CA . PHE A 1 122 ? -13.877 8.060 18.823 1.00 89.06 122 PHE A CA 1
ATOM 871 C C . PHE A 1 122 ? -13.137 9.192 18.100 1.00 89.06 122 PHE A C 1
ATOM 873 O O . PHE A 1 122 ? -12.101 8.932 17.494 1.00 89.06 122 PHE A O 1
ATOM 880 N N . LYS A 1 123 ? -13.621 10.444 18.179 1.00 91.69 123 LYS A N 1
ATOM 881 C CA . LYS A 1 123 ? -12.947 11.598 17.549 1.00 91.69 123 LYS A CA 1
ATOM 882 C C . LYS A 1 123 ? -11.494 11.725 18.014 1.00 91.69 123 LYS A C 1
ATOM 884 O O . LYS A 1 123 ? -10.601 11.887 17.188 1.00 91.69 123 LYS A O 1
ATOM 889 N N . ASN A 1 124 ? -11.258 11.607 19.319 1.00 92.88 124 ASN A N 1
ATOM 890 C CA . ASN A 1 124 ? -9.925 11.713 19.906 1.00 92.88 124 ASN A CA 1
ATOM 891 C C . ASN A 1 124 ? -9.017 10.572 19.427 1.00 92.88 124 ASN A C 1
ATOM 893 O O . ASN A 1 124 ? -7.875 10.818 19.050 1.00 92.88 124 ASN A O 1
ATOM 897 N N . THR A 1 125 ? -9.534 9.342 19.366 1.00 94.12 125 THR A N 1
ATOM 898 C CA . THR A 1 125 ? -8.785 8.173 18.880 1.00 94.12 125 THR A CA 1
ATOM 899 C C . THR A 1 125 ? -8.434 8.314 17.397 1.00 94.12 125 THR A C 1
ATOM 901 O O . THR A 1 125 ? -7.266 8.178 17.046 1.00 94.12 125 THR A O 1
ATOM 904 N N . MET A 1 126 ? -9.388 8.692 16.536 1.00 96.19 126 MET A N 1
ATOM 905 C CA . MET A 1 126 ? -9.128 8.952 15.109 1.00 96.19 126 MET A CA 1
ATOM 906 C C . MET A 1 126 ? -8.118 10.092 14.900 1.00 96.19 126 MET A C 1
ATOM 908 O O . MET A 1 126 ? -7.212 9.955 14.082 1.00 96.19 126 MET A O 1
ATOM 912 N N . SER A 1 127 ? -8.216 11.178 15.678 1.00 97.25 127 SER A N 1
ATOM 913 C CA . SER A 1 127 ? -7.269 12.297 15.594 1.00 97.25 127 SER A CA 1
ATOM 914 C C . SER A 1 127 ? -5.853 11.885 15.995 1.00 97.25 127 SER A C 1
ATOM 916 O O . SER A 1 127 ? -4.893 12.310 15.359 1.00 97.25 127 SER A O 1
ATOM 918 N N . ARG A 1 128 ? -5.700 11.053 17.035 1.00 97.69 128 ARG A N 1
ATOM 919 C CA . ARG A 1 128 ? -4.384 10.556 17.468 1.00 97.69 128 ARG A CA 1
ATOM 920 C C . ARG A 1 128 ? -3.810 9.521 16.499 1.00 97.69 128 ARG A C 1
ATOM 922 O O . ARG A 1 128 ? -2.611 9.552 16.258 1.00 97.69 128 ARG A O 1
ATOM 929 N N . VAL A 1 129 ? -4.643 8.667 15.894 1.00 97.81 129 VAL A N 1
ATOM 930 C CA . VAL A 1 129 ? -4.230 7.776 14.791 1.00 97.81 129 VAL A CA 1
ATOM 931 C C . VAL A 1 129 ? -3.711 8.600 13.612 1.00 97.81 129 VAL A C 1
ATOM 933 O O . VAL A 1 129 ? -2.585 8.376 13.180 1.00 97.81 129 VAL A O 1
ATOM 936 N N . GLY A 1 130 ? -4.476 9.595 13.147 1.00 98.19 130 GLY A N 1
ATOM 937 C CA . GLY A 1 130 ? -4.047 10.494 12.072 1.00 98.19 130 GLY A CA 1
ATOM 938 C C . GLY A 1 130 ? -2.733 11.213 12.394 1.00 98.19 130 GLY A C 1
ATOM 939 O O . GLY A 1 130 ? -1.827 11.212 11.571 1.00 98.19 130 GLY A O 1
ATOM 940 N N . LEU A 1 131 ? -2.572 11.716 13.624 1.00 98.38 131 LEU A N 1
ATOM 941 C CA . LEU A 1 131 ? -1.315 12.322 14.080 1.00 98.38 131 LEU A CA 1
ATOM 942 C C . LEU A 1 131 ? -0.132 11.337 14.050 1.00 98.38 131 LEU A C 1
ATOM 944 O O . LEU A 1 131 ? 0.960 11.723 13.646 1.00 98.38 131 LEU A O 1
ATOM 948 N N . CYS A 1 132 ? -0.328 10.069 14.427 1.00 98.50 132 CYS A N 1
ATOM 949 C CA . CYS A 1 132 ? 0.736 9.063 14.337 1.00 98.50 132 CYS A CA 1
ATOM 950 C C . CYS A 1 132 ? 1.160 8.830 12.877 1.00 98.50 132 CYS A C 1
ATOM 952 O O . CYS A 1 132 ? 2.355 8.810 12.596 1.00 98.50 132 CYS A O 1
ATOM 954 N N . TYR A 1 133 ? 0.210 8.720 11.940 1.00 98.56 133 TYR A N 1
ATOM 955 C CA . TYR A 1 133 ? 0.523 8.580 10.510 1.00 98.56 133 TYR A CA 1
ATOM 956 C C . TYR A 1 133 ? 1.121 9.857 9.893 1.00 98.56 133 TYR A C 1
ATOM 958 O O . TYR A 1 133 ? 2.005 9.758 9.046 1.00 98.56 133 TYR A O 1
ATOM 966 N N . PHE A 1 134 ? 0.727 11.048 10.360 1.00 98.69 134 PHE A N 1
ATOM 967 C CA . PHE A 1 134 ? 1.379 12.317 10.014 1.00 98.69 134 PHE A CA 1
ATOM 968 C C . PHE A 1 134 ? 2.850 12.330 10.435 1.00 98.69 134 PHE A C 1
ATOM 970 O O . PHE A 1 134 ? 3.705 12.627 9.606 1.00 98.69 134 PHE A O 1
ATOM 977 N N . VAL A 1 135 ? 3.166 11.947 11.678 1.00 98.50 135 VAL A N 1
ATOM 978 C CA . VAL A 1 135 ? 4.561 11.885 12.143 1.00 98.50 135 VAL A CA 1
ATOM 979 C C . VAL A 1 135 ? 5.349 10.796 11.409 1.00 98.50 135 VAL A C 1
ATOM 981 O O . VAL A 1 135 ? 6.471 11.063 10.994 1.00 98.50 135 VAL A O 1
ATOM 984 N N . LEU A 1 136 ? 4.765 9.612 11.172 1.00 98.44 136 LEU A N 1
ATOM 985 C CA . LEU A 1 136 ? 5.385 8.553 10.361 1.00 98.44 136 LEU A CA 1
ATOM 986 C C . LEU A 1 136 ? 5.791 9.078 8.977 1.00 98.44 136 LEU A C 1
ATOM 988 O O . LEU A 1 136 ? 6.936 8.898 8.567 1.00 98.44 136 LEU A O 1
ATOM 992 N N . MET A 1 137 ? 4.874 9.754 8.280 1.00 97.81 137 MET A N 1
ATOM 993 C CA . MET A 1 137 ? 5.121 10.295 6.944 1.00 97.81 137 MET A CA 1
ATOM 994 C C . MET A 1 137 ? 6.148 11.434 6.964 1.00 97.81 137 MET A C 1
ATOM 996 O O . MET A 1 137 ? 7.094 11.424 6.183 1.00 97.81 137 MET A O 1
ATOM 1000 N N . LEU A 1 138 ? 6.003 12.391 7.887 1.00 97.94 138 LEU A N 1
ATOM 1001 C CA . LEU A 1 138 ? 6.886 13.553 8.001 1.00 97.94 138 LEU A CA 1
ATOM 1002 C C . LEU A 1 138 ? 8.332 13.144 8.319 1.00 97.94 138 LEU A C 1
ATOM 1004 O O . LEU A 1 138 ? 9.260 13.620 7.670 1.00 97.94 138 LEU A O 1
ATOM 1008 N N . VAL A 1 139 ? 8.518 12.232 9.279 1.00 98.12 139 VAL A N 1
ATOM 1009 C CA . VAL A 1 139 ? 9.838 11.694 9.644 1.00 98.12 139 VAL A CA 1
ATOM 1010 C C . VAL A 1 139 ? 10.423 10.871 8.496 1.00 98.12 139 VAL A C 1
ATOM 1012 O O . VAL A 1 139 ? 11.612 10.997 8.217 1.00 98.12 139 VAL A O 1
ATOM 1015 N N . THR A 1 140 ? 9.602 10.091 7.782 1.00 97.44 140 THR A N 1
ATOM 1016 C CA . THR A 1 140 ? 10.057 9.345 6.598 1.00 97.44 140 THR A CA 1
ATOM 1017 C C . THR A 1 140 ? 10.572 10.294 5.515 1.00 97.44 140 THR A C 1
ATOM 1019 O O . THR A 1 140 ? 11.724 10.157 5.114 1.00 97.44 140 THR A O 1
ATOM 1022 N N . GLN A 1 141 ? 9.798 11.305 5.099 1.00 95.12 141 GLN A N 1
ATOM 1023 C CA . GLN A 1 141 ? 10.243 12.233 4.050 1.00 95.12 141 GLN A CA 1
ATOM 1024 C C . GLN A 1 141 ? 11.462 13.068 4.463 1.00 95.12 141 GLN A C 1
ATOM 1026 O O . GLN A 1 141 ? 12.377 13.240 3.659 1.00 95.12 141 GLN A O 1
ATOM 1031 N N . ALA A 1 142 ? 11.513 13.555 5.708 1.00 96.25 142 ALA A N 1
ATOM 1032 C CA . ALA A 1 142 ? 12.644 14.344 6.194 1.00 96.25 142 ALA A CA 1
ATOM 1033 C C . ALA A 1 142 ? 13.953 13.533 6.206 1.00 96.25 142 ALA A C 1
ATOM 1035 O O . ALA A 1 142 ? 14.992 14.025 5.765 1.00 96.25 142 ALA A O 1
ATOM 1036 N N . LEU A 1 143 ? 13.903 12.278 6.666 1.00 96.88 143 LEU A N 1
ATOM 1037 C CA . LEU A 1 143 ? 15.077 11.407 6.712 1.00 96.88 143 LEU A CA 1
ATOM 1038 C C . LEU A 1 143 ? 15.448 10.824 5.340 1.00 96.88 143 LEU A C 1
ATOM 1040 O O . LEU A 1 143 ? 16.629 10.603 5.092 1.00 96.88 143 LEU A O 1
ATOM 1044 N N . GLN A 1 144 ? 14.486 10.610 4.435 1.00 95.00 144 GLN A N 1
ATOM 1045 C CA . GLN A 1 144 ? 14.771 10.263 3.036 1.00 95.00 144 GLN A CA 1
ATOM 1046 C C . GLN A 1 144 ? 15.525 11.398 2.333 1.00 95.00 144 GLN A C 1
ATOM 1048 O O . GLN A 1 144 ? 16.565 11.149 1.730 1.00 95.00 144 GLN A O 1
ATOM 1053 N N . LEU A 1 145 ? 15.057 12.646 2.470 1.00 92.81 145 LEU A N 1
ATOM 1054 C CA . LEU A 1 145 ? 15.722 13.818 1.895 1.00 92.81 145 LEU A CA 1
ATOM 1055 C C . LEU A 1 145 ? 17.136 14.005 2.468 1.00 92.81 145 LEU A C 1
ATOM 1057 O O . LEU A 1 145 ? 18.083 14.184 1.706 1.00 92.81 145 LEU A O 1
ATOM 1061 N N . ALA A 1 146 ? 17.300 13.894 3.791 1.00 94.88 146 ALA A N 1
ATOM 1062 C CA . ALA A 1 146 ? 18.615 13.937 4.434 1.00 94.88 146 ALA A CA 1
ATOM 1063 C C . ALA A 1 146 ? 19.525 12.770 4.000 1.00 94.88 146 ALA A C 1
ATOM 1065 O O . ALA A 1 146 ? 20.723 12.957 3.810 1.00 94.88 146 ALA A O 1
ATOM 1066 N N . GLY A 1 147 ? 18.972 11.572 3.797 1.00 94.00 147 GLY A N 1
ATOM 1067 C CA . GLY A 1 147 ? 19.713 10.427 3.268 1.00 94.00 147 GLY A CA 1
ATOM 1068 C C . GLY A 1 147 ? 20.205 10.658 1.838 1.00 94.00 147 GLY A C 1
ATOM 1069 O O . GLY A 1 147 ? 21.362 10.380 1.540 1.00 94.00 147 GLY A O 1
ATOM 1070 N N . MET A 1 148 ? 19.362 11.216 0.966 1.00 91.06 148 MET A N 1
ATOM 1071 C CA . MET A 1 148 ? 19.721 11.521 -0.424 1.00 91.06 148 MET A CA 1
ATOM 1072 C C . MET A 1 148 ? 20.777 12.628 -0.543 1.00 91.06 148 MET A C 1
ATOM 1074 O O . MET A 1 148 ? 21.613 12.557 -1.440 1.00 91.06 148 MET A O 1
ATOM 1078 N N . THR A 1 149 ? 20.786 13.620 0.355 1.00 92.06 149 THR A N 1
ATOM 1079 C CA . THR A 1 149 ? 21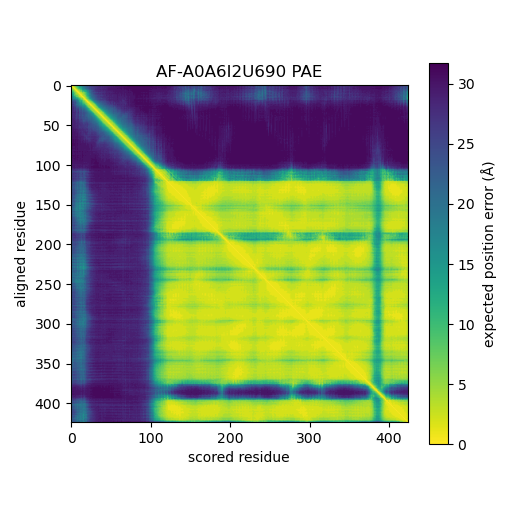.805 14.686 0.344 1.00 92.06 149 THR A CA 1
ATOM 1080 C C . THR A 1 149 ? 23.120 14.271 1.006 1.00 92.06 149 THR A C 1
ATOM 1082 O O . THR A 1 149 ? 24.181 14.626 0.500 1.00 92.06 149 THR A O 1
ATOM 1085 N N . LEU A 1 150 ? 23.083 13.503 2.102 1.00 94.38 150 LEU A N 1
ATOM 1086 C CA . LEU A 1 150 ? 24.287 13.092 2.843 1.00 94.38 150 LEU A CA 1
ATOM 1087 C C . LEU A 1 150 ? 24.969 11.839 2.271 1.00 94.38 150 LEU A C 1
ATOM 1089 O O . LEU A 1 150 ? 26.178 11.684 2.421 1.00 94.38 150 LEU A O 1
ATOM 1093 N N . LEU A 1 151 ? 24.214 10.943 1.628 1.00 94.38 151 LEU A N 1
ATOM 1094 C CA . LEU A 1 151 ? 24.694 9.657 1.098 1.00 94.38 151 LEU A CA 1
ATOM 1095 C C . LEU A 1 151 ? 24.428 9.527 -0.413 1.00 94.38 151 LEU A C 1
ATOM 1097 O O . LEU A 1 151 ? 24.201 8.428 -0.919 1.00 94.38 151 LEU A O 1
ATOM 1101 N N . GLY A 1 152 ? 24.446 10.650 -1.140 1.00 90.00 152 GLY A N 1
ATOM 1102 C CA . GLY A 1 152 ? 24.059 10.727 -2.554 1.00 90.00 152 GLY A CA 1
ATOM 1103 C C . GLY A 1 152 ? 24.818 9.782 -3.495 1.00 90.00 152 GLY A C 1
ATOM 1104 O O . GLY A 1 152 ? 24.246 9.336 -4.484 1.00 90.00 152 GLY A O 1
ATOM 1105 N N . SER A 1 153 ? 26.049 9.378 -3.164 1.00 92.56 153 SER A N 1
ATOM 1106 C CA . SER A 1 153 ? 26.810 8.370 -3.924 1.00 92.56 153 SER A CA 1
ATOM 1107 C C . SER A 1 153 ? 26.144 6.986 -3.959 1.00 92.56 153 SER A C 1
ATOM 1109 O O . SER A 1 153 ? 26.378 6.213 -4.885 1.00 92.56 153 SER A O 1
ATOM 1111 N N . LEU A 1 154 ? 25.255 6.665 -3.010 1.00 92.75 154 LEU A N 1
ATOM 1112 C CA . LEU A 1 154 ? 24.455 5.439 -3.072 1.00 92.75 154 LEU A CA 1
ATOM 1113 C C . LEU A 1 154 ? 23.444 5.454 -4.229 1.00 92.75 154 LEU A C 1
ATOM 1115 O O . LEU A 1 154 ? 23.055 4.381 -4.688 1.00 92.75 154 LEU A O 1
ATOM 1119 N N . LEU A 1 155 ? 23.037 6.626 -4.734 1.00 90.50 155 LEU A N 1
ATOM 1120 C CA . LEU A 1 155 ? 22.093 6.748 -5.854 1.00 90.50 155 LEU A CA 1
ATOM 1121 C C . LEU A 1 155 ? 22.664 6.207 -7.176 1.00 90.50 155 LEU A C 1
ATOM 1123 O O . LEU A 1 155 ? 21.896 5.821 -8.050 1.00 90.50 155 LEU A O 1
ATOM 1127 N N . GLU A 1 156 ? 23.991 6.115 -7.302 1.00 90.44 156 GLU A N 1
ATOM 1128 C CA . GLU A 1 156 ? 24.671 5.494 -8.449 1.00 90.44 156 GLU A CA 1
ATOM 1129 C C . GLU A 1 156 ? 24.636 3.952 -8.397 1.00 90.44 156 GLU A C 1
ATOM 1131 O O . GLU A 1 156 ? 24.968 3.275 -9.370 1.00 90.44 156 GLU A O 1
ATOM 1136 N N . THR A 1 157 ? 24.221 3.367 -7.266 1.00 93.31 157 THR A N 1
ATOM 1137 C CA . THR A 1 157 ? 24.149 1.912 -7.081 1.00 93.31 157 THR A CA 1
ATOM 1138 C C . THR A 1 157 ? 22.750 1.376 -7.382 1.00 93.31 157 THR A C 1
ATOM 1140 O O . THR A 1 157 ? 21.744 1.927 -6.935 1.00 93.31 157 THR A O 1
ATOM 1143 N N . GLY A 1 158 ? 22.668 0.207 -8.028 1.00 92.00 158 GLY A N 1
ATOM 1144 C CA . GLY A 1 158 ? 21.406 -0.478 -8.356 1.00 92.00 158 GLY A CA 1
ATOM 1145 C C . GLY A 1 158 ? 20.593 -1.019 -7.162 1.00 92.00 158 GLY A C 1
ATOM 1146 O O . GLY A 1 158 ? 19.805 -1.953 -7.331 1.00 92.00 158 GLY A O 1
ATOM 1147 N N . TRP A 1 159 ? 20.798 -0.486 -5.958 1.00 94.25 159 TRP A N 1
ATOM 1148 C CA . TRP A 1 159 ? 20.045 -0.784 -4.734 1.00 94.25 159 TRP A CA 1
ATOM 1149 C C . TRP A 1 159 ? 19.922 0.424 -3.789 1.00 94.25 159 TRP A C 1
ATOM 1151 O O . TRP A 1 159 ? 19.006 0.451 -2.967 1.00 94.25 159 TRP A O 1
ATOM 1161 N N . GLY A 1 160 ? 20.798 1.431 -3.894 1.00 94.38 160 GLY A N 1
ATOM 1162 C CA . GLY A 1 160 ? 20.879 2.527 -2.929 1.00 94.38 160 GLY A CA 1
ATOM 1163 C C . GLY A 1 160 ? 19.630 3.398 -2.862 1.00 94.38 160 GLY A C 1
ATOM 1164 O O . GLY A 1 160 ? 19.215 3.749 -1.763 1.00 94.38 160 GLY A O 1
ATOM 1165 N N . LEU A 1 161 ? 18.954 3.658 -3.987 1.00 92.75 161 LEU A N 1
ATOM 1166 C CA . LEU A 1 161 ? 17.668 4.370 -3.987 1.00 92.75 161 LEU A CA 1
ATOM 1167 C C . LEU A 1 161 ? 16.595 3.628 -3.161 1.00 92.75 161 LEU A C 1
ATOM 1169 O O . LEU A 1 161 ? 15.879 4.252 -2.381 1.00 92.75 161 LEU A O 1
ATOM 1173 N N . TRP A 1 162 ? 16.539 2.292 -3.237 1.00 94.50 162 TRP A N 1
ATOM 1174 C CA . TRP A 1 162 ? 15.653 1.494 -2.380 1.00 94.50 162 TRP A CA 1
ATOM 1175 C C . TRP A 1 162 ? 16.058 1.572 -0.905 1.00 94.50 162 TRP A C 1
ATOM 1177 O O . TRP A 1 162 ? 15.201 1.783 -0.048 1.00 94.50 162 TRP A O 1
ATOM 1187 N N . ALA A 1 163 ? 17.351 1.448 -0.593 1.00 94.62 163 ALA A N 1
ATOM 1188 C CA . ALA A 1 163 ? 17.836 1.517 0.785 1.00 94.62 163 ALA A CA 1
ATOM 1189 C C . ALA A 1 163 ? 17.615 2.901 1.422 1.00 94.62 163 ALA A C 1
ATOM 1191 O O . ALA A 1 163 ? 17.154 2.972 2.560 1.00 94.62 163 ALA A O 1
ATOM 1192 N N . LEU A 1 164 ? 17.861 3.989 0.686 1.00 94.25 164 LEU A N 1
ATOM 1193 C CA . LEU A 1 164 ? 17.599 5.361 1.130 1.00 94.25 164 LEU A CA 1
ATOM 1194 C C . LEU A 1 164 ? 16.103 5.635 1.328 1.00 94.25 164 LEU A C 1
ATOM 1196 O O . LEU A 1 164 ? 15.749 6.391 2.225 1.00 94.25 164 LEU A O 1
ATOM 1200 N N . SER A 1 165 ? 15.214 4.987 0.569 1.00 92.38 165 SER A N 1
ATOM 1201 C CA . SER A 1 165 ? 13.772 5.054 0.827 1.00 92.38 165 SER A CA 1
ATOM 1202 C C . SER A 1 165 ? 13.331 4.208 2.034 1.00 92.38 165 SER A C 1
ATOM 1204 O O . SER A 1 165 ? 12.509 4.665 2.831 1.00 92.38 165 SER A O 1
ATOM 1206 N N . TYR A 1 166 ? 13.855 2.985 2.189 1.00 94.38 166 TYR A N 1
ATOM 1207 C CA . TYR A 1 166 ? 13.311 1.978 3.115 1.00 94.38 166 TYR A CA 1
ATOM 1208 C C . TYR A 1 166 ? 13.989 1.958 4.489 1.00 94.38 166 TYR A C 1
ATOM 1210 O O . TYR A 1 166 ? 13.309 1.717 5.487 1.00 94.38 166 TYR A O 1
ATOM 1218 N N . ALA A 1 167 ? 15.297 2.212 4.586 1.00 94.94 167 ALA A N 1
ATOM 1219 C CA . ALA A 1 167 ? 15.995 2.191 5.872 1.00 94.94 167 ALA A CA 1
ATOM 1220 C C . ALA A 1 167 ? 15.516 3.310 6.822 1.00 94.94 167 ALA A C 1
ATOM 1222 O O . ALA A 1 167 ? 15.224 2.996 7.978 1.00 94.94 167 ALA A O 1
ATOM 1223 N N . PRO A 1 168 ? 15.310 4.572 6.385 1.00 96.06 168 PRO A N 1
ATOM 1224 C CA . PRO A 1 168 ? 14.728 5.598 7.252 1.00 96.06 168 PRO A CA 1
ATOM 1225 C C . PRO A 1 168 ? 13.311 5.263 7.725 1.00 96.06 168 PRO A C 1
ATOM 1227 O O . PRO A 1 168 ? 12.976 5.485 8.892 1.00 96.06 168 PRO A O 1
ATOM 1230 N N . LEU A 1 169 ? 12.498 4.677 6.838 1.00 96.62 169 LEU A N 1
ATOM 1231 C CA . LEU A 1 169 ? 11.149 4.225 7.160 1.00 96.62 169 LEU A CA 1
ATOM 1232 C C . LEU A 1 169 ? 11.187 3.134 8.240 1.00 96.62 169 LEU A C 1
ATOM 1234 O O . LEU A 1 169 ? 10.649 3.327 9.328 1.00 96.62 169 LEU A O 1
ATOM 1238 N N . TYR A 1 170 ? 11.834 1.998 7.973 1.00 96.62 170 TYR A N 1
ATOM 1239 C CA . TYR A 1 170 ? 11.722 0.819 8.835 1.00 96.62 170 TYR A CA 1
ATOM 1240 C C . TYR A 1 170 ? 12.643 0.833 10.060 1.00 96.62 170 TYR A C 1
ATOM 1242 O O . TYR A 1 170 ? 12.250 0.299 11.096 1.00 96.62 170 TYR A O 1
ATOM 1250 N N . CYS A 1 171 ? 13.817 1.467 9.993 1.00 96.75 171 CYS A N 1
ATOM 1251 C CA . CYS A 1 171 ? 14.756 1.509 11.119 1.00 96.75 171 CYS A CA 1
ATOM 1252 C C . CYS A 1 171 ? 14.498 2.674 12.089 1.00 96.75 171 CYS A C 1
ATOM 1254 O O . CYS A 1 171 ? 14.951 2.605 13.229 1.00 96.75 171 CYS A O 1
ATOM 1256 N N . ILE A 1 172 ? 13.791 3.735 11.669 1.00 97.75 172 ILE A N 1
ATOM 1257 C CA . ILE A 1 172 ? 13.577 4.941 12.494 1.00 97.75 172 ILE A CA 1
ATOM 1258 C C . ILE A 1 172 ? 12.094 5.327 12.563 1.00 97.75 172 ILE A C 1
ATOM 1260 O O . ILE A 1 172 ? 11.509 5.330 13.650 1.00 97.75 172 ILE A O 1
ATOM 1264 N N . ALA A 1 173 ? 11.455 5.629 11.429 1.00 98.00 173 ALA A N 1
ATOM 1265 C CA . ALA A 1 173 ? 10.105 6.195 11.428 1.00 98.00 173 ALA A CA 1
ATOM 1266 C C . ALA A 1 173 ? 9.036 5.206 11.942 1.00 98.00 173 ALA A C 1
ATOM 1268 O O . ALA A 1 173 ? 8.132 5.602 12.678 1.00 98.00 173 ALA A O 1
ATOM 1269 N N . VAL A 1 174 ? 9.164 3.911 11.630 1.00 97.88 174 VAL A N 1
ATOM 1270 C CA . VAL A 1 174 ? 8.277 2.839 12.113 1.00 97.88 174 VAL A CA 1
ATOM 1271 C C . VAL A 1 174 ? 8.430 2.584 13.622 1.00 97.88 174 VAL A C 1
ATOM 1273 O O . VAL A 1 174 ? 7.403 2.581 14.302 1.00 97.88 174 VAL A O 1
ATOM 1276 N N . PRO A 1 175 ? 9.639 2.439 14.204 1.00 98.31 175 PRO A N 1
ATOM 1277 C CA . PRO A 1 175 ? 9.821 2.427 15.658 1.00 98.31 175 PRO A CA 1
ATOM 1278 C C . PRO A 1 175 ? 9.217 3.649 16.368 1.00 98.31 175 PRO A C 1
ATOM 1280 O O . PRO A 1 175 ? 8.484 3.486 17.347 1.00 98.31 175 PRO A O 1
ATOM 1283 N N . VAL A 1 176 ? 9.436 4.863 15.847 1.00 98.25 176 VAL A N 1
ATOM 1284 C CA . VAL A 1 176 ? 8.827 6.096 16.385 1.00 98.25 176 VAL A CA 1
ATOM 1285 C C . VAL A 1 176 ? 7.297 6.039 16.300 1.00 98.25 176 VAL A C 1
ATOM 1287 O O . VAL A 1 176 ? 6.615 6.309 17.292 1.00 98.25 176 VAL A O 1
ATOM 1290 N N . PHE A 1 177 ? 6.741 5.616 15.162 1.00 98.25 177 PHE A N 1
ATOM 1291 C CA . PHE A 1 177 ? 5.303 5.408 14.985 1.00 98.25 177 PHE A CA 1
ATOM 1292 C C . PHE A 1 177 ? 4.737 4.392 15.981 1.00 98.25 177 PHE A C 1
ATOM 1294 O O . PHE A 1 177 ? 3.706 4.667 16.587 1.00 98.25 177 PHE A O 1
ATOM 1301 N N . ILE A 1 178 ? 5.402 3.254 16.205 1.00 98.06 178 ILE A N 1
ATOM 1302 C CA . ILE A 1 178 ? 4.966 2.232 17.167 1.00 98.06 178 ILE A CA 1
ATOM 1303 C C . ILE A 1 178 ? 4.908 2.820 18.580 1.00 98.06 178 ILE A C 1
ATOM 1305 O O . ILE A 1 178 ? 3.890 2.669 19.255 1.00 98.06 178 ILE A O 1
ATOM 1309 N N . LEU A 1 179 ? 5.948 3.543 19.010 1.00 97.88 179 LEU A N 1
ATOM 1310 C CA . LEU A 1 179 ? 5.996 4.179 20.330 1.00 97.88 179 LEU A CA 1
ATOM 1311 C C . LEU A 1 179 ? 4.892 5.235 20.506 1.00 97.88 179 LEU A C 1
ATOM 1313 O O . LEU A 1 179 ? 4.231 5.266 21.547 1.00 97.88 179 LEU A O 1
ATOM 1317 N N . LEU A 1 180 ? 4.645 6.070 19.492 1.00 97.44 180 LEU A N 1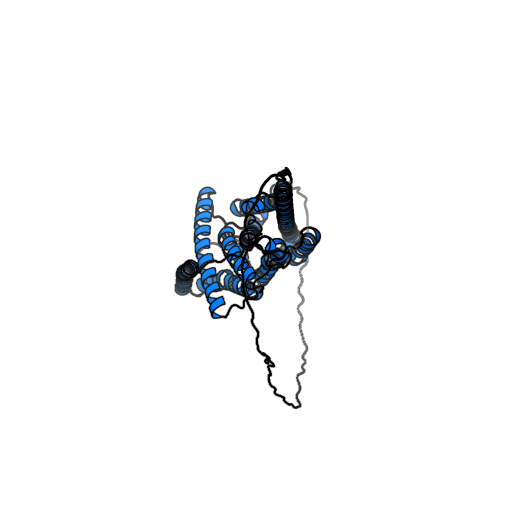
ATOM 1318 C CA . LEU A 1 180 ? 3.565 7.064 19.509 1.00 97.44 180 LEU A CA 1
ATOM 1319 C C . LEU A 1 180 ? 2.181 6.400 19.493 1.00 97.44 180 LEU A C 1
ATOM 1321 O O . LEU A 1 180 ? 1.319 6.755 20.296 1.00 97.44 180 LEU A O 1
ATOM 1325 N N . LEU A 1 181 ? 1.971 5.391 18.646 1.00 96.50 181 LEU A N 1
ATOM 1326 C CA . LEU A 1 181 ? 0.711 4.658 18.539 1.00 96.50 181 LEU A CA 1
ATOM 1327 C C . LEU A 1 181 ? 0.402 3.883 19.831 1.00 96.50 181 LEU A C 1
ATOM 1329 O O . LEU A 1 181 ? -0.755 3.801 20.245 1.00 96.50 181 LEU A O 1
ATOM 1333 N N . GLN A 1 182 ? 1.419 3.334 20.500 1.00 94.00 182 GLN A N 1
ATOM 1334 C CA . GLN A 1 182 ? 1.285 2.687 21.806 1.00 94.00 182 GLN A CA 1
ATOM 1335 C C . GLN A 1 182 ? 0.934 3.688 22.913 1.00 94.00 182 GLN A C 1
ATOM 1337 O O . GLN A 1 182 ? -0.044 3.453 23.620 1.00 94.00 182 GLN A O 1
ATOM 1342 N N . LYS A 1 183 ? 1.675 4.801 23.033 1.00 93.44 183 LYS A N 1
ATOM 1343 C CA . LYS A 1 183 ? 1.498 5.797 24.108 1.00 93.44 183 LYS A CA 1
ATOM 1344 C C . LYS A 1 183 ? 0.245 6.667 23.949 1.00 93.44 183 LYS A C 1
ATOM 1346 O O . LYS A 1 183 ? -0.407 6.985 24.939 1.00 93.44 183 LYS A O 1
ATOM 1351 N N . LEU A 1 184 ? -0.088 7.085 22.726 1.00 90.69 184 LEU A N 1
ATOM 1352 C CA . LEU A 1 184 ? -1.143 8.075 22.477 1.00 90.69 184 LEU A CA 1
ATOM 1353 C C . LEU A 1 184 ? -2.508 7.440 22.192 1.00 90.69 184 LEU A C 1
ATOM 1355 O O . LEU A 1 184 ? -3.536 7.981 22.610 1.00 90.69 184 LEU A O 1
ATOM 1359 N N . VAL A 1 185 ? -2.554 6.329 21.455 1.00 92.31 185 VAL A N 1
ATOM 1360 C CA . VAL A 1 185 ? -3.817 5.762 20.962 1.00 92.31 185 VAL A CA 1
ATOM 1361 C C . VAL A 1 185 ? -4.289 4.640 21.895 1.00 92.31 185 VAL A C 1
ATOM 1363 O O . VAL A 1 185 ? -3.580 3.638 22.024 1.00 92.31 185 VAL A O 1
ATOM 1366 N N . PRO A 1 186 ? -5.470 4.741 22.536 1.00 87.31 186 PRO A N 1
ATOM 1367 C CA . PRO A 1 186 ? -5.993 3.652 23.356 1.00 87.31 186 PRO A CA 1
ATOM 1368 C C . PRO A 1 186 ? -6.232 2.401 22.500 1.00 87.31 186 PRO A C 1
ATOM 1370 O O . PRO A 1 186 ? -6.623 2.494 21.336 1.00 87.31 186 PRO A O 1
ATOM 1373 N N . GLY A 1 187 ? -5.992 1.218 23.067 1.00 82.50 187 GLY A N 1
ATOM 1374 C CA . GLY A 1 187 ? -6.340 -0.039 22.406 1.00 82.50 187 GLY A CA 1
ATOM 1375 C C . GLY A 1 187 ? -7.855 -0.194 22.322 1.00 82.50 187 GLY A C 1
ATOM 1376 O O . GLY A 1 187 ? -8.518 -0.271 23.353 1.00 82.50 187 GLY A O 1
ATOM 1377 N N . THR A 1 188 ? -8.401 -0.262 21.107 1.00 82.88 188 THR A N 1
ATOM 1378 C CA . THR A 1 188 ? -9.784 -0.707 20.875 1.00 82.88 188 THR A CA 1
ATOM 1379 C C . THR A 1 188 ? -9.783 -1.819 19.818 1.00 82.88 188 THR A C 1
ATOM 1381 O O . THR A 1 188 ? -10.227 -1.610 18.687 1.00 82.88 188 THR A O 1
ATOM 1384 N N . PRO A 1 189 ? -9.227 -3.005 20.137 1.00 79.88 189 PRO A N 1
ATOM 1385 C CA . PRO A 1 189 ? -9.247 -4.140 19.223 1.00 79.88 189 PRO A CA 1
ATOM 1386 C C . PRO A 1 189 ? -10.689 -4.591 18.971 1.00 79.88 189 PRO A C 1
ATOM 1388 O O . PRO A 1 189 ? -11.552 -4.505 19.846 1.00 79.88 189 PRO A O 1
ATOM 1391 N N . GLY A 1 190 ? -10.957 -5.070 17.759 1.00 81.69 190 GLY A N 1
ATOM 1392 C CA . GLY A 1 190 ? -12.208 -5.760 17.451 1.00 81.69 190 GLY A CA 1
ATOM 1393 C C . GLY A 1 190 ? -12.091 -7.265 17.693 1.00 81.69 190 GLY A C 1
ATOM 1394 O O . GLY A 1 190 ? -10.993 -7.816 17.779 1.00 81.69 190 GLY A O 1
ATOM 1395 N N . THR A 1 191 ? -13.229 -7.955 17.734 1.00 84.25 191 THR A N 1
ATOM 1396 C CA . THR A 1 191 ? -13.278 -9.419 17.656 1.00 84.25 191 THR A CA 1
ATOM 1397 C C . THR A 1 191 ? -12.970 -9.858 16.220 1.00 84.25 191 THR A C 1
ATOM 1399 O O . THR A 1 191 ? -13.878 -9.989 15.394 1.00 84.25 191 THR A O 1
ATOM 1402 N N . ALA A 1 192 ? -11.687 -10.031 15.896 1.00 82.56 192 ALA A N 1
ATOM 1403 C CA . ALA A 1 192 ? -11.273 -10.531 14.588 1.00 82.56 192 ALA A CA 1
ATOM 1404 C C . ALA A 1 192 ? -11.793 -11.961 14.384 1.00 82.56 192 ALA A C 1
ATOM 1406 O O . ALA A 1 192 ? -11.690 -12.803 15.277 1.00 82.56 192 ALA A O 1
ATOM 1407 N N . GLY A 1 193 ? -12.345 -12.247 13.203 1.00 82.25 193 GLY A N 1
ATOM 1408 C CA . GLY A 1 193 ? -12.785 -13.601 12.870 1.00 82.25 193 GLY A CA 1
ATOM 1409 C C . GLY A 1 193 ? -11.606 -14.576 12.852 1.00 82.25 193 GLY A C 1
ATOM 1410 O O . GLY A 1 193 ? -10.528 -14.236 12.381 1.00 82.25 193 GLY A O 1
ATOM 1411 N N . SER A 1 194 ? -11.801 -15.804 13.328 1.00 85.62 194 SER A N 1
ATOM 1412 C CA . SER A 1 194 ? -10.754 -16.837 13.392 1.00 85.62 194 SER A CA 1
ATOM 1413 C C . SER A 1 194 ? -10.659 -17.704 12.128 1.00 85.62 194 SER A C 1
ATOM 1415 O O . SER A 1 194 ? -9.915 -18.689 12.111 1.00 85.62 194 SER A O 1
ATOM 1417 N N . ALA A 1 195 ? -11.390 -17.368 11.059 1.00 84.25 195 ALA A N 1
ATOM 1418 C CA . ALA A 1 195 ? -11.551 -18.222 9.884 1.00 84.25 195 ALA A CA 1
ATOM 1419 C C . ALA A 1 195 ? -10.214 -18.549 9.192 1.00 84.25 195 ALA A C 1
ATOM 1421 O O . ALA A 1 195 ? -9.280 -17.741 9.144 1.00 84.25 195 ALA A O 1
ATOM 1422 N N . ALA A 1 196 ? -10.100 -19.761 8.652 1.00 90.12 196 ALA A N 1
ATOM 1423 C CA . ALA A 1 196 ? -9.015 -20.134 7.752 1.00 90.12 196 ALA A CA 1
ATOM 1424 C C . ALA A 1 196 ? -9.468 -19.938 6.299 1.00 90.12 196 ALA A C 1
ATOM 1426 O O . ALA A 1 196 ? -10.541 -20.397 5.913 1.00 90.12 196 ALA A O 1
ATOM 1427 N N . LEU A 1 197 ? -8.642 -19.284 5.482 1.00 92.25 197 LEU A N 1
ATOM 1428 C CA . LEU A 1 197 ? -8.781 -19.364 4.030 1.00 92.25 197 LEU A CA 1
ATOM 1429 C C . LEU A 1 197 ? -8.123 -20.660 3.549 1.00 92.25 197 LEU A C 1
ATOM 1431 O O . LEU A 1 197 ? -6.970 -20.934 3.891 1.00 92.25 197 LEU A O 1
ATOM 1435 N N . THR A 1 198 ? -8.860 -21.431 2.750 1.00 95.62 198 THR A N 1
ATOM 1436 C CA . THR A 1 198 ? -8.325 -22.540 1.949 1.00 95.62 198 THR A CA 1
ATOM 1437 C C . THR A 1 198 ? -7.534 -21.993 0.758 1.00 95.62 198 THR A C 1
ATOM 1439 O O . THR A 1 198 ? -7.750 -20.847 0.358 1.00 95.62 198 THR A O 1
ATOM 1442 N N . ALA A 1 199 ? -6.666 -22.800 0.138 1.00 95.12 199 ALA A N 1
ATOM 1443 C CA . ALA A 1 199 ? -5.879 -22.377 -1.028 1.00 95.12 199 ALA A CA 1
ATOM 1444 C C . ALA A 1 199 ? -6.766 -21.835 -2.170 1.00 95.12 199 ALA A C 1
ATOM 1446 O O . ALA A 1 199 ? -6.581 -20.706 -2.618 1.00 95.12 199 ALA A O 1
ATOM 1447 N N . GLY A 1 200 ? -7.826 -22.560 -2.548 1.00 95.56 200 GLY A N 1
ATOM 1448 C CA . GLY A 1 200 ? -8.812 -22.083 -3.529 1.00 95.56 200 GLY A CA 1
ATOM 1449 C C . GLY A 1 200 ? -9.673 -20.901 -3.050 1.00 95.56 200 GLY A C 1
ATOM 1450 O O . GLY A 1 200 ? -10.303 -20.222 -3.857 1.00 95.56 200 GLY A O 1
ATOM 1451 N N . GLY A 1 201 ? -9.739 -20.624 -1.744 1.00 94.88 201 GLY A N 1
ATOM 1452 C CA . GLY A 1 201 ? -10.311 -19.387 -1.196 1.00 94.88 201 GLY A CA 1
ATOM 1453 C C . GLY A 1 201 ? -9.368 -18.190 -1.336 1.00 94.88 201 GLY A C 1
ATOM 1454 O O . GLY A 1 201 ? -9.811 -17.102 -1.692 1.00 94.88 201 GLY A O 1
ATOM 1455 N N . TRP A 1 202 ? -8.074 -18.407 -1.105 1.00 96.94 202 TRP A N 1
ATOM 1456 C CA . TRP A 1 202 ? -7.012 -17.418 -1.271 1.00 96.94 202 TRP A CA 1
ATOM 1457 C C . TRP A 1 202 ? -6.777 -17.070 -2.752 1.00 96.94 202 TRP A C 1
ATOM 1459 O O . TRP A 1 202 ? -6.717 -15.894 -3.093 1.00 96.94 202 TRP A O 1
ATOM 1469 N N . LEU A 1 203 ? -6.783 -18.053 -3.660 1.00 97.31 203 LEU A N 1
ATOM 1470 C CA . LEU A 1 203 ? -6.623 -17.819 -5.103 1.00 97.31 203 LEU A CA 1
ATOM 1471 C C . LEU A 1 203 ? -7.756 -16.956 -5.690 1.00 97.31 203 LEU A C 1
ATOM 1473 O O . LEU A 1 203 ? -7.503 -16.056 -6.485 1.00 97.31 203 LEU A O 1
ATOM 1477 N N . ARG A 1 204 ? -9.005 -17.154 -5.243 1.00 96.69 204 ARG A N 1
ATOM 1478 C CA . ARG A 1 204 ? -10.133 -16.278 -5.620 1.00 96.69 204 ARG A CA 1
ATOM 1479 C C . ARG A 1 204 ? -9.979 -14.848 -5.099 1.00 96.69 204 ARG A C 1
ATOM 1481 O O . ARG A 1 204 ? -10.481 -13.927 -5.736 1.00 96.69 204 ARG A O 1
ATOM 1488 N N . TRP A 1 205 ? -9.293 -14.651 -3.971 1.00 97.31 205 TRP A N 1
ATOM 1489 C CA . TRP A 1 205 ? -8.905 -13.312 -3.533 1.00 97.31 205 TRP A CA 1
ATOM 1490 C C . TRP A 1 205 ? -7.790 -12.734 -4.405 1.00 97.31 205 TRP A C 1
ATOM 1492 O O . TRP A 1 205 ? -7.907 -11.576 -4.778 1.00 97.31 205 TRP A O 1
ATOM 1502 N N . LEU A 1 206 ? -6.775 -13.516 -4.795 1.00 98.19 206 LEU A N 1
ATOM 1503 C CA . LEU A 1 206 ? -5.716 -13.047 -5.697 1.00 98.19 206 LEU A CA 1
ATOM 1504 C C . LEU A 1 206 ? -6.287 -12.557 -7.035 1.00 98.19 206 LEU A C 1
ATOM 1506 O O . LEU A 1 206 ? -5.985 -11.442 -7.442 1.00 98.19 206 LEU A O 1
ATOM 1510 N N . VAL A 1 207 ? -7.168 -13.336 -7.673 1.00 98.12 207 VAL A N 1
ATOM 1511 C CA . VAL A 1 207 ? -7.820 -12.948 -8.939 1.00 98.12 207 VAL A CA 1
ATOM 1512 C C . VAL A 1 207 ? -8.680 -11.688 -8.775 1.00 98.12 207 VAL A C 1
ATOM 1514 O O . VAL A 1 207 ? -8.606 -10.789 -9.609 1.00 98.12 207 VAL A O 1
ATOM 1517 N N . LEU A 1 208 ? -9.449 -11.572 -7.682 1.00 98.00 208 LEU A N 1
ATOM 1518 C CA . LEU A 1 208 ? -10.206 -10.349 -7.383 1.00 98.00 208 LEU A CA 1
ATOM 1519 C C . LEU A 1 208 ? -9.282 -9.142 -7.201 1.00 98.00 208 LEU A C 1
ATOM 1521 O O . LEU A 1 208 ? -9.564 -8.078 -7.745 1.00 98.00 208 LEU A O 1
ATOM 1525 N N . CYS A 1 209 ? -8.187 -9.300 -6.459 1.00 98.19 209 CYS A N 1
ATOM 1526 C CA . CYS A 1 209 ? -7.229 -8.229 -6.227 1.00 98.19 209 CYS A CA 1
ATOM 1527 C C . CYS A 1 209 ? -6.528 -7.804 -7.519 1.00 98.19 209 CYS A C 1
ATOM 1529 O O . CYS A 1 209 ? -6.490 -6.614 -7.785 1.00 98.19 209 CYS A O 1
ATOM 1531 N N . LEU A 1 210 ? -6.044 -8.735 -8.350 1.00 98.19 210 LEU A N 1
ATOM 1532 C CA . LEU A 1 210 ? -5.431 -8.416 -9.647 1.00 98.19 210 LEU A CA 1
ATOM 1533 C C . LEU A 1 210 ? -6.413 -7.675 -10.566 1.00 98.19 210 LEU A C 1
ATOM 1535 O O . LEU A 1 210 ? -6.056 -6.652 -11.146 1.00 98.19 210 LEU A O 1
ATOM 1539 N N . GLY A 1 211 ? -7.667 -8.133 -10.646 1.00 97.75 211 GLY A N 1
ATOM 1540 C CA . GLY A 1 211 ? -8.710 -7.453 -11.415 1.00 97.75 211 GLY A CA 1
ATOM 1541 C C . GLY A 1 211 ? -8.994 -6.034 -10.926 1.00 97.75 211 GLY A C 1
ATOM 1542 O O . GLY A 1 211 ? -9.094 -5.115 -11.734 1.00 97.75 211 GLY A O 1
ATOM 1543 N N . VAL A 1 212 ? -9.054 -5.836 -9.606 1.00 96.31 212 VAL A N 1
ATOM 1544 C CA . VAL A 1 212 ? -9.161 -4.509 -8.981 1.00 96.31 212 VAL A CA 1
ATOM 1545 C C . VAL A 1 212 ? -7.931 -3.649 -9.290 1.00 96.31 212 VAL A C 1
ATOM 1547 O O . VAL A 1 212 ? -8.098 -2.507 -9.712 1.00 96.31 212 VAL A O 1
ATOM 1550 N N . THR A 1 213 ? -6.716 -4.180 -9.127 1.00 96.69 213 THR A N 1
ATOM 1551 C CA . THR A 1 213 ? -5.465 -3.455 -9.385 1.00 96.69 213 THR A CA 1
ATOM 1552 C C . THR A 1 213 ? -5.429 -2.934 -10.810 1.00 96.69 213 THR A C 1
ATOM 1554 O O . THR A 1 213 ? -5.264 -1.735 -11.007 1.00 96.69 213 THR A O 1
ATOM 1557 N N . TYR A 1 214 ? -5.635 -3.800 -11.804 1.00 97.19 214 TYR A N 1
ATOM 1558 C CA . TYR A 1 214 ? -5.552 -3.388 -13.202 1.00 97.19 214 TYR A CA 1
ATOM 1559 C C . TYR A 1 214 ? -6.696 -2.457 -13.619 1.00 97.19 214 TYR A C 1
ATOM 1561 O O . TYR A 1 214 ? -6.439 -1.474 -14.311 1.00 97.19 214 TYR A O 1
ATOM 1569 N N . LEU A 1 215 ? -7.929 -2.693 -13.148 1.00 97.00 215 LEU A N 1
ATOM 1570 C CA . LEU A 1 215 ? -9.065 -1.803 -13.416 1.00 97.00 215 LEU A CA 1
ATOM 1571 C C . LEU A 1 215 ? -8.793 -0.380 -12.909 1.00 97.00 215 LEU A C 1
ATOM 1573 O O . LEU A 1 215 ? -8.898 0.579 -13.670 1.00 97.00 215 LEU A O 1
ATOM 1577 N N . PHE A 1 216 ? -8.404 -0.233 -11.640 1.00 96.69 216 PHE A N 1
ATOM 1578 C CA . PHE A 1 216 ? -8.123 1.085 -11.070 1.00 96.69 216 PHE A CA 1
ATOM 1579 C C . PHE A 1 216 ? -6.795 1.676 -11.562 1.00 96.69 216 PHE A C 1
ATOM 1581 O O . PHE A 1 216 ? -6.681 2.895 -11.613 1.00 96.69 216 PHE A O 1
ATOM 1588 N N . ASN A 1 217 ? -5.835 0.862 -12.013 1.00 95.44 217 ASN A N 1
ATOM 1589 C CA . ASN A 1 217 ? -4.640 1.344 -12.707 1.00 95.44 217 ASN A CA 1
ATOM 1590 C C . ASN A 1 217 ? -4.979 1.981 -14.067 1.00 95.44 217 ASN A C 1
ATOM 1592 O O . ASN A 1 217 ? -4.434 3.033 -14.378 1.00 95.44 217 ASN A O 1
ATOM 1596 N N . PHE A 1 218 ? -5.910 1.425 -14.854 1.00 95.81 218 PHE A N 1
ATOM 1597 C CA . PHE A 1 218 ? -6.384 2.098 -16.075 1.00 95.81 218 PHE A CA 1
ATOM 1598 C C . PHE A 1 218 ? -7.085 3.431 -15.772 1.00 95.81 218 PHE A C 1
ATOM 1600 O O . PHE A 1 218 ? -6.869 4.407 -16.489 1.00 95.81 218 PHE A O 1
ATOM 1607 N N . VAL A 1 219 ? -7.860 3.510 -14.683 1.00 96.38 219 VAL A N 1
ATOM 1608 C CA . VAL A 1 219 ? -8.461 4.779 -14.229 1.00 96.38 219 VAL A CA 1
ATOM 1609 C C . VAL A 1 219 ? -7.378 5.783 -13.807 1.00 96.38 219 VAL A C 1
ATOM 1611 O O . VAL A 1 219 ? -7.428 6.935 -14.236 1.00 96.38 219 VAL A O 1
ATOM 1614 N N . SER A 1 220 ? -6.364 5.353 -13.043 1.00 94.69 220 SER A N 1
ATOM 1615 C CA . SER A 1 220 ? -5.195 6.183 -12.717 1.00 94.69 220 SER A CA 1
ATOM 1616 C C . SER A 1 220 ? -4.494 6.695 -13.977 1.00 94.69 220 SER A C 1
ATOM 1618 O O . SER A 1 220 ? -4.234 7.889 -14.063 1.00 94.69 220 SER A O 1
ATOM 1620 N N . LEU A 1 221 ? -4.237 5.826 -14.964 1.00 94.50 221 LEU A N 1
ATOM 1621 C CA . LEU A 1 221 ? -3.573 6.188 -16.222 1.00 94.50 221 LEU A CA 1
ATOM 1622 C C . LEU A 1 221 ? -4.358 7.245 -17.011 1.00 94.50 221 LEU A C 1
ATOM 1624 O O . LEU A 1 221 ? -3.758 8.203 -17.497 1.00 94.50 221 LEU A O 1
ATOM 1628 N N . GLY A 1 222 ? -5.688 7.123 -17.086 1.00 95.50 222 GLY A N 1
ATOM 1629 C CA . GLY A 1 222 ? -6.549 8.136 -17.706 1.00 95.50 222 GLY A CA 1
ATOM 1630 C C . GLY A 1 222 ? -6.483 9.492 -16.992 1.00 95.50 222 GLY A C 1
ATOM 1631 O O . GLY A 1 222 ? -6.383 10.532 -17.643 1.00 95.50 222 GLY A O 1
ATOM 1632 N N . ILE A 1 223 ? -6.457 9.491 -15.655 1.00 95.12 223 ILE A N 1
ATOM 1633 C CA . ILE A 1 223 ? -6.323 10.710 -14.842 1.00 95.12 223 ILE A CA 1
ATOM 1634 C C . ILE A 1 223 ? -4.936 11.345 -15.018 1.00 95.12 223 ILE A C 1
ATOM 1636 O O . ILE A 1 223 ? -4.842 12.553 -15.227 1.00 95.12 223 ILE A O 1
ATOM 1640 N N . THR A 1 224 ? -3.855 10.558 -14.981 1.00 94.25 224 THR A N 1
ATOM 1641 C CA . THR A 1 224 ? -2.489 11.073 -15.171 1.00 94.25 224 THR A CA 1
ATOM 1642 C C . THR A 1 224 ? -2.236 11.556 -16.599 1.00 94.25 224 THR A C 1
ATOM 1644 O O . THR A 1 224 ? -1.494 12.516 -16.779 1.00 94.25 224 THR A O 1
ATOM 1647 N N . ALA A 1 225 ? -2.883 10.960 -17.607 1.00 94.62 225 ALA A N 1
ATOM 1648 C CA . ALA A 1 225 ? -2.842 11.452 -18.983 1.00 94.62 225 ALA A CA 1
ATOM 1649 C C . ALA A 1 225 ? -3.577 12.796 -19.130 1.00 94.62 225 ALA A C 1
ATOM 1651 O O . ALA A 1 225 ? -3.025 13.731 -19.705 1.00 94.62 225 ALA A O 1
ATOM 1652 N N . LEU A 1 226 ? -4.778 12.931 -18.550 1.00 94.94 226 LEU A N 1
ATOM 1653 C CA . LEU A 1 226 ? -5.530 14.191 -18.548 1.00 94.94 226 LEU A CA 1
ATOM 1654 C C . LEU A 1 226 ? -4.767 15.316 -17.833 1.00 94.94 226 LEU A C 1
ATOM 1656 O O . LEU A 1 226 ? -4.620 16.406 -18.379 1.00 94.94 226 LEU A O 1
ATOM 1660 N N . LEU A 1 227 ? -4.227 15.044 -16.642 1.00 94.12 227 LEU A N 1
ATOM 1661 C CA . LEU A 1 227 ? -3.383 16.001 -15.920 1.00 94.12 227 LEU A CA 1
ATOM 1662 C C . LEU A 1 227 ? -2.085 16.310 -16.675 1.00 94.12 227 LEU A C 1
ATOM 1664 O O . LEU A 1 227 ? -1.623 17.446 -16.636 1.00 94.12 227 LEU A O 1
ATOM 1668 N N . GLY A 1 228 ? -1.531 15.335 -17.400 1.00 94.00 228 GLY A N 1
ATOM 1669 C CA . GLY A 1 228 ? -0.358 15.530 -18.246 1.00 94.00 228 GLY A CA 1
ATOM 1670 C C . GLY A 1 228 ? -0.607 16.509 -19.395 1.00 94.00 228 GLY A C 1
ATOM 1671 O O . GLY A 1 228 ? 0.200 17.408 -19.625 1.00 94.00 228 GLY A O 1
ATOM 1672 N N . MET A 1 229 ? -1.764 16.403 -20.061 1.00 93.06 229 MET A N 1
ATOM 1673 C CA . MET A 1 229 ? -2.200 17.388 -21.059 1.00 93.06 229 MET A CA 1
ATOM 1674 C C . MET A 1 229 ? -2.396 18.778 -20.434 1.00 93.06 229 MET A C 1
ATOM 1676 O O . MET A 1 229 ? -1.969 19.770 -21.015 1.00 93.06 229 MET A O 1
ATOM 1680 N N . LEU A 1 230 ? -2.980 18.854 -19.232 1.00 91.88 230 LEU A N 1
ATOM 1681 C CA . LEU A 1 230 ? -3.219 20.123 -18.531 1.00 91.88 230 LEU A CA 1
ATOM 1682 C C . LEU A 1 230 ? -1.935 20.807 -18.025 1.00 91.88 230 LEU A C 1
ATOM 1684 O O . LEU A 1 230 ? -1.898 22.034 -17.989 1.00 91.88 230 LEU A O 1
ATOM 1688 N N . LYS A 1 231 ? -0.887 20.054 -17.648 1.00 92.44 231 LYS A N 1
ATOM 1689 C CA . LYS A 1 231 ? 0.413 20.620 -17.228 1.00 92.44 231 LYS A CA 1
ATOM 1690 C C . LYS A 1 231 ? 1.442 20.771 -18.360 1.00 92.44 231 LYS A C 1
ATOM 1692 O O . LYS A 1 231 ? 2.553 21.221 -18.099 1.00 92.44 231 LYS A O 1
ATOM 1697 N N . GLY A 1 232 ? 1.110 20.368 -19.589 1.00 90.94 232 GLY A N 1
ATOM 1698 C CA . GLY A 1 232 ? 2.020 20.426 -20.741 1.00 90.94 232 GLY A CA 1
ATOM 1699 C C . GLY A 1 232 ? 3.148 19.381 -20.742 1.00 90.94 232 GLY A C 1
ATOM 1700 O O . GLY A 1 232 ? 4.150 19.567 -21.427 1.00 90.94 232 GLY A O 1
ATOM 1701 N N . GLY A 1 233 ? 3.016 18.283 -19.992 1.00 89.50 233 GLY A N 1
ATOM 1702 C CA . GLY A 1 233 ? 4.046 17.244 -19.892 1.00 89.50 233 GLY A CA 1
ATOM 1703 C C . GLY A 1 233 ? 3.582 16.027 -19.094 1.00 89.50 233 GLY A C 1
ATOM 1704 O O . GLY A 1 233 ? 2.681 16.127 -18.267 1.00 89.50 233 GLY A O 1
ATOM 1705 N N . ALA A 1 234 ? 4.179 14.856 -19.328 1.00 90.19 234 ALA A N 1
ATOM 1706 C CA . ALA A 1 234 ? 3.754 13.616 -18.675 1.00 90.19 234 ALA A CA 1
ATOM 1707 C C . ALA A 1 234 ? 3.843 13.693 -17.135 1.00 90.19 234 ALA A C 1
ATOM 1709 O O . ALA A 1 234 ? 4.800 14.224 -16.572 1.00 90.19 234 ALA A O 1
ATOM 1710 N N . VAL A 1 235 ? 2.847 13.135 -16.442 1.00 92.12 235 VAL A N 1
ATOM 1711 C CA . VAL A 1 235 ? 2.929 12.885 -14.995 1.00 92.12 235 VAL A CA 1
ATOM 1712 C C . VAL A 1 235 ? 3.748 11.615 -14.785 1.00 92.12 235 VAL A C 1
ATOM 1714 O O . VAL A 1 235 ? 3.343 10.540 -15.233 1.00 92.12 235 VAL A O 1
ATOM 1717 N N . GLN A 1 236 ? 4.898 11.738 -14.125 1.00 89.62 236 GLN A N 1
ATOM 1718 C CA . GLN A 1 236 ? 5.776 10.602 -13.860 1.00 89.62 236 GLN A CA 1
ATOM 1719 C C . GLN A 1 236 ? 5.189 9.669 -12.796 1.00 89.62 236 GLN A C 1
ATOM 1721 O O . GLN A 1 236 ? 4.443 10.087 -11.911 1.00 89.62 236 GLN A O 1
ATOM 1726 N N . ASN A 1 237 ? 5.573 8.394 -12.854 1.00 91.56 237 ASN A N 1
ATOM 1727 C CA . ASN A 1 237 ? 5.298 7.425 -11.797 1.00 91.56 237 ASN A CA 1
ATOM 1728 C C . ASN A 1 237 ? 6.613 7.102 -11.059 1.00 91.56 237 ASN A C 1
ATOM 1730 O O . ASN A 1 237 ? 7.427 6.353 -11.607 1.00 91.56 237 ASN A O 1
ATOM 1734 N N . PRO A 1 238 ? 6.826 7.605 -9.825 1.00 90.44 238 PRO A N 1
ATOM 1735 C CA . PRO A 1 238 ? 8.033 7.341 -9.041 1.00 90.44 238 PRO A CA 1
ATOM 1736 C C . PRO A 1 238 ? 8.424 5.863 -8.945 1.00 90.44 238 PRO A C 1
ATOM 1738 O O . PRO A 1 238 ? 9.607 5.547 -9.024 1.00 90.44 238 PRO A O 1
ATOM 1741 N N . LEU A 1 239 ? 7.453 4.944 -8.854 1.00 90.69 239 LEU A N 1
ATOM 1742 C CA . LEU A 1 239 ? 7.737 3.507 -8.802 1.00 90.69 239 LEU A CA 1
ATOM 1743 C C . LEU A 1 239 ? 8.434 3.015 -10.083 1.00 90.69 239 LEU A C 1
ATOM 1745 O O . LEU A 1 239 ? 9.420 2.287 -9.996 1.00 90.69 239 LEU A O 1
ATOM 1749 N N . ALA A 1 240 ? 7.986 3.474 -11.256 1.00 89.94 240 ALA A N 1
ATOM 1750 C CA . ALA A 1 240 ? 8.606 3.128 -12.535 1.00 89.94 240 ALA A CA 1
ATOM 1751 C C . ALA A 1 240 ? 10.030 3.697 -12.647 1.00 89.94 240 ALA A C 1
ATOM 1753 O O . ALA A 1 240 ? 10.938 2.997 -13.094 1.00 89.94 240 ALA A O 1
ATOM 1754 N N . LEU A 1 241 ? 10.254 4.924 -12.162 1.00 87.12 241 LEU A N 1
ATOM 1755 C CA . LEU A 1 241 ? 11.589 5.526 -12.103 1.00 87.12 241 LEU A CA 1
ATOM 1756 C C . LEU A 1 241 ? 12.526 4.756 -11.152 1.00 87.12 241 LEU A C 1
ATOM 1758 O O . LEU A 1 241 ? 13.689 4.539 -11.494 1.00 87.12 241 LEU A O 1
ATOM 1762 N N . MET A 1 242 ? 12.033 4.278 -10.003 1.00 88.81 242 MET A N 1
ATOM 1763 C CA . MET A 1 242 ? 12.806 3.414 -9.097 1.00 88.81 242 MET A CA 1
ATOM 1764 C C . MET A 1 242 ? 13.132 2.054 -9.735 1.00 88.81 242 MET A C 1
ATOM 1766 O O . MET A 1 242 ? 14.261 1.581 -9.615 1.00 88.81 242 MET A O 1
ATOM 1770 N N . GLN A 1 243 ? 12.182 1.435 -10.445 1.00 87.88 243 GLN A N 1
ATOM 1771 C CA . GLN A 1 243 ? 12.403 0.178 -11.173 1.00 87.88 243 GLN A CA 1
ATOM 1772 C C . GLN A 1 243 ? 13.463 0.339 -12.277 1.00 87.88 243 GLN A C 1
ATOM 1774 O O . GLN A 1 243 ? 14.377 -0.474 -12.362 1.00 87.88 243 GLN A O 1
ATOM 1779 N N . MET A 1 244 ? 13.378 1.401 -13.089 1.00 86.50 244 MET A N 1
ATOM 1780 C CA . MET A 1 244 ? 14.319 1.670 -14.189 1.00 86.50 244 MET A CA 1
ATOM 1781 C C . MET A 1 244 ? 15.766 1.873 -13.722 1.00 86.50 244 MET A C 1
ATOM 1783 O O . MET A 1 244 ? 16.693 1.489 -14.430 1.00 86.50 244 MET A O 1
ATOM 1787 N N . ASN A 1 245 ? 15.963 2.469 -12.543 1.00 85.19 245 ASN A N 1
ATOM 1788 C CA . ASN A 1 245 ? 17.281 2.817 -12.004 1.00 85.19 245 ASN A CA 1
ATOM 1789 C C . ASN A 1 245 ? 17.783 1.817 -10.942 1.00 85.19 245 ASN A C 1
ATOM 1791 O O . ASN A 1 245 ? 18.613 2.164 -10.103 1.00 85.19 245 ASN A O 1
ATOM 1795 N N . SER A 1 246 ? 17.279 0.577 -10.924 1.00 89.50 246 SER A N 1
ATOM 1796 C CA . SER A 1 246 ? 17.698 -0.418 -9.931 1.00 89.50 246 SER A CA 1
ATOM 1797 C C . SER A 1 246 ? 17.778 -1.847 -10.464 1.00 89.50 246 SER A C 1
ATOM 1799 O O . SER A 1 246 ? 17.252 -2.199 -11.515 1.00 89.50 246 SER A O 1
ATOM 1801 N N . SER A 1 247 ? 18.481 -2.698 -9.717 1.00 92.56 247 SER A N 1
ATOM 1802 C CA . SER A 1 247 ? 18.613 -4.116 -10.035 1.00 92.56 247 SER A CA 1
ATOM 1803 C C . SER A 1 247 ? 17.294 -4.871 -9.791 1.00 92.56 247 SER A C 1
ATOM 1805 O O . SER A 1 247 ? 16.581 -4.574 -8.821 1.00 92.56 247 SER A O 1
ATOM 1807 N N . PRO A 1 248 ? 16.982 -5.915 -10.589 1.00 91.75 248 PRO A N 1
ATOM 1808 C CA . PRO A 1 248 ? 15.810 -6.760 -10.355 1.00 91.75 248 PRO A CA 1
ATOM 1809 C C . PRO A 1 248 ? 15.797 -7.403 -8.961 1.00 91.75 248 PRO A C 1
ATOM 1811 O O . PRO A 1 248 ? 14.735 -7.536 -8.358 1.00 91.75 248 PRO A O 1
ATOM 1814 N N . LEU A 1 249 ? 16.971 -7.746 -8.414 1.00 93.94 249 LEU A N 1
ATOM 1815 C CA . LEU A 1 249 ? 17.101 -8.304 -7.065 1.00 93.94 249 LEU A CA 1
ATOM 1816 C C . LEU A 1 249 ? 16.717 -7.287 -5.978 1.00 93.94 249 LEU A C 1
ATOM 1818 O O . LEU A 1 249 ? 15.977 -7.638 -5.062 1.00 93.94 249 LEU A O 1
ATOM 1822 N N . ALA A 1 250 ? 17.160 -6.028 -6.088 1.00 94.38 250 ALA A N 1
ATOM 1823 C CA . ALA A 1 250 ? 16.749 -4.980 -5.154 1.00 94.38 250 ALA A CA 1
ATOM 1824 C C . ALA A 1 250 ? 15.241 -4.696 -5.262 1.00 94.38 250 ALA A C 1
ATOM 1826 O O . ALA A 1 250 ? 14.549 -4.680 -4.246 1.00 94.38 250 ALA A O 1
ATOM 1827 N N . THR A 1 251 ? 14.711 -4.570 -6.484 1.00 94.38 251 THR A N 1
ATOM 1828 C CA . THR A 1 251 ? 13.266 -4.390 -6.718 1.00 94.38 251 THR A CA 1
ATOM 1829 C C . THR A 1 251 ? 12.440 -5.541 -6.127 1.00 94.38 251 THR A C 1
ATOM 1831 O O . THR A 1 251 ? 11.408 -5.301 -5.499 1.00 94.38 251 THR A O 1
ATOM 1834 N N . PHE A 1 252 ? 12.900 -6.791 -6.249 1.00 95.38 252 PHE A N 1
ATOM 1835 C CA . PHE A 1 252 ? 12.235 -7.935 -5.625 1.00 95.38 252 PHE A CA 1
ATOM 1836 C C . PHE A 1 252 ? 12.262 -7.854 -4.091 1.00 95.38 252 PHE A C 1
ATOM 1838 O O . PHE A 1 252 ? 11.212 -7.896 -3.449 1.00 95.38 252 PHE A O 1
ATOM 1845 N N . LEU A 1 253 ? 13.445 -7.695 -3.492 1.00 96.12 253 LEU A N 1
ATOM 1846 C CA . LEU A 1 253 ? 13.596 -7.694 -2.035 1.00 96.12 253 LEU A CA 1
ATOM 1847 C C . LEU A 1 253 ? 12.840 -6.532 -1.375 1.00 96.12 253 LEU A C 1
ATOM 1849 O O . LEU A 1 253 ? 12.087 -6.756 -0.428 1.00 96.12 253 LEU A O 1
ATOM 1853 N N . PHE A 1 254 ? 12.988 -5.308 -1.884 1.00 95.75 254 PHE A N 1
ATOM 1854 C CA . PHE A 1 254 ? 12.359 -4.130 -1.290 1.00 95.75 254 PHE A CA 1
ATOM 1855 C C . PHE A 1 254 ? 10.867 -4.024 -1.647 1.00 95.75 254 PHE A C 1
ATOM 1857 O O . PHE A 1 254 ? 10.027 -4.103 -0.750 1.00 95.75 254 PHE A O 1
ATOM 1864 N N . ALA A 1 255 ? 10.515 -3.918 -2.933 1.00 95.00 255 ALA A N 1
ATOM 1865 C CA . ALA A 1 255 ? 9.137 -3.629 -3.352 1.00 95.00 255 ALA A CA 1
ATOM 1866 C C . ALA A 1 255 ? 8.198 -4.847 -3.336 1.00 95.00 255 ALA A C 1
ATOM 1868 O O . ALA A 1 255 ? 6.992 -4.694 -3.126 1.00 95.00 255 ALA A O 1
ATOM 1869 N N . CYS A 1 256 ? 8.723 -6.055 -3.573 1.00 96.69 256 CYS A N 1
ATOM 1870 C CA . CYS A 1 256 ? 7.898 -7.263 -3.672 1.00 96.69 256 CYS A CA 1
ATOM 1871 C C . CYS A 1 256 ? 7.819 -8.054 -2.358 1.00 96.69 256 CYS A C 1
ATOM 1873 O O . CYS A 1 256 ? 6.870 -8.816 -2.190 1.00 96.69 256 CYS A O 1
ATOM 1875 N N . VAL A 1 257 ? 8.756 -7.864 -1.417 1.00 96.94 257 VAL A N 1
ATOM 1876 C CA . VAL A 1 257 ? 8.777 -8.587 -0.129 1.00 96.94 257 VAL A CA 1
ATOM 1877 C C . VAL A 1 257 ? 8.722 -7.649 1.082 1.00 96.94 257 VAL A C 1
ATOM 1879 O O . VAL A 1 257 ? 7.770 -7.735 1.861 1.00 96.94 257 VAL A O 1
ATOM 1882 N N . LEU A 1 258 ? 9.703 -6.758 1.267 1.00 97.19 258 LEU A N 1
ATOM 1883 C CA . LEU A 1 258 ? 9.819 -5.957 2.496 1.00 97.19 258 LEU A CA 1
ATOM 1884 C C . LEU A 1 258 ? 8.667 -4.956 2.677 1.00 97.19 258 LEU A C 1
ATOM 1886 O O . LEU A 1 258 ? 8.097 -4.905 3.769 1.00 97.19 258 LEU A O 1
ATOM 1890 N N . ALA A 1 259 ? 8.280 -4.222 1.626 1.00 96.25 259 ALA A N 1
ATOM 1891 C CA . ALA A 1 259 ? 7.134 -3.306 1.675 1.00 96.25 259 ALA A CA 1
ATOM 1892 C C . ALA A 1 259 ? 5.826 -4.036 2.041 1.00 96.25 259 ALA A C 1
ATOM 1894 O O . ALA A 1 259 ? 5.264 -3.727 3.095 1.00 96.25 259 ALA A O 1
ATOM 1895 N N . PRO A 1 260 ? 5.383 -5.077 1.300 1.00 98.06 260 PRO A N 1
ATOM 1896 C CA . PRO A 1 260 ? 4.208 -5.868 1.666 1.00 98.06 260 PRO A CA 1
ATOM 1897 C C . PRO A 1 260 ? 4.202 -6.389 3.109 1.00 98.06 260 PRO A C 1
ATOM 1899 O O . PRO A 1 260 ? 3.177 -6.315 3.785 1.00 98.06 260 PRO A O 1
ATOM 1902 N N . VAL A 1 261 ? 5.331 -6.893 3.622 1.00 98.44 261 VAL A N 1
ATOM 1903 C CA . VAL A 1 261 ? 5.417 -7.382 5.010 1.00 98.44 261 VAL A CA 1
ATOM 1904 C C . VAL A 1 261 ? 5.247 -6.236 6.017 1.00 98.44 261 VAL A C 1
ATOM 1906 O O . VAL A 1 261 ? 4.455 -6.353 6.958 1.00 98.44 261 VAL A O 1
ATOM 1909 N N . GLY A 1 262 ? 5.954 -5.121 5.818 1.00 98.00 262 GLY A N 1
ATOM 1910 C CA . GLY A 1 262 ? 5.903 -3.964 6.710 1.00 98.00 262 GLY A CA 1
ATOM 1911 C C . GLY A 1 262 ? 4.559 -3.231 6.682 1.00 98.00 262 GLY A C 1
ATOM 1912 O O . GLY A 1 262 ? 4.018 -2.871 7.727 1.00 98.00 262 GLY A O 1
ATOM 1913 N N . GLU A 1 263 ? 3.975 -3.046 5.502 1.00 98.38 263 GLU A N 1
ATOM 1914 C CA . GLU A 1 263 ? 2.698 -2.356 5.304 1.00 98.38 263 GLU A CA 1
ATOM 1915 C C . GLU A 1 263 ? 1.501 -3.167 5.816 1.00 98.38 263 GLU A C 1
ATOM 1917 O O . GLU A 1 263 ? 0.549 -2.603 6.365 1.00 98.38 263 GLU A O 1
ATOM 1922 N N . GLU A 1 264 ? 1.532 -4.496 5.708 1.00 98.56 264 GLU A N 1
ATOM 1923 C CA . GLU A 1 264 ? 0.516 -5.328 6.351 1.00 98.56 264 GLU A CA 1
ATOM 1924 C C . GLU A 1 264 ? 0.626 -5.273 7.881 1.00 98.56 264 GLU A C 1
ATOM 1926 O O . GLU A 1 264 ? -0.387 -5.145 8.577 1.00 98.56 264 GLU A O 1
ATOM 1931 N N . PHE A 1 265 ? 1.842 -5.266 8.432 1.00 98.31 265 PHE A N 1
ATOM 1932 C CA . PHE A 1 265 ? 2.036 -5.086 9.870 1.00 98.31 265 PHE A CA 1
ATOM 1933 C C . PHE A 1 265 ? 1.518 -3.720 10.366 1.00 98.31 265 PHE A C 1
ATOM 1935 O O . PHE A 1 265 ? 0.722 -3.672 11.309 1.00 98.31 265 PHE A O 1
ATOM 1942 N N . LEU A 1 266 ? 1.893 -2.626 9.693 1.00 97.94 266 LEU A N 1
ATOM 1943 C CA . LEU A 1 266 ? 1.481 -1.255 10.022 1.00 97.94 266 LEU A CA 1
ATOM 1944 C C . LEU A 1 266 ? -0.033 -1.044 9.891 1.00 97.94 266 LEU A C 1
ATOM 1946 O O . LEU A 1 266 ? -0.713 -0.698 10.859 1.00 97.94 266 LEU A O 1
ATOM 1950 N N . PHE A 1 267 ? -0.575 -1.231 8.688 1.00 98.19 267 PHE A N 1
ATOM 1951 C CA . PHE A 1 267 ? -1.941 -0.818 8.362 1.00 98.19 267 PHE A CA 1
ATOM 1952 C C . PHE A 1 267 ? -2.987 -1.885 8.679 1.00 98.19 267 PHE A C 1
ATOM 1954 O O . PHE A 1 267 ? -4.168 -1.549 8.764 1.00 98.19 267 PHE A O 1
ATOM 1961 N N . ARG A 1 268 ? -2.609 -3.166 8.841 1.00 97.25 268 ARG A N 1
ATOM 1962 C CA . ARG A 1 268 ? -3.581 -4.225 9.160 1.00 97.25 268 ARG A CA 1
ATOM 1963 C C . ARG A 1 268 ? -3.485 -4.641 10.622 1.00 97.25 268 ARG A C 1
ATOM 1965 O O . ARG A 1 268 ? -4.477 -4.450 11.320 1.00 97.25 268 ARG A O 1
ATOM 1972 N N . LYS A 1 269 ? -2.332 -5.108 11.121 1.00 95.62 269 LYS A N 1
ATOM 1973 C CA . LYS A 1 269 ? -2.195 -5.532 12.533 1.00 95.62 269 LYS A CA 1
ATOM 1974 C C . LYS A 1 269 ? -2.258 -4.357 13.515 1.00 95.62 269 LYS A C 1
ATOM 1976 O O . LYS A 1 269 ? -3.207 -4.289 14.297 1.00 95.62 269 LYS A O 1
ATOM 1981 N N . LEU A 1 270 ? -1.297 -3.429 13.468 1.00 97.06 270 LEU A N 1
ATOM 1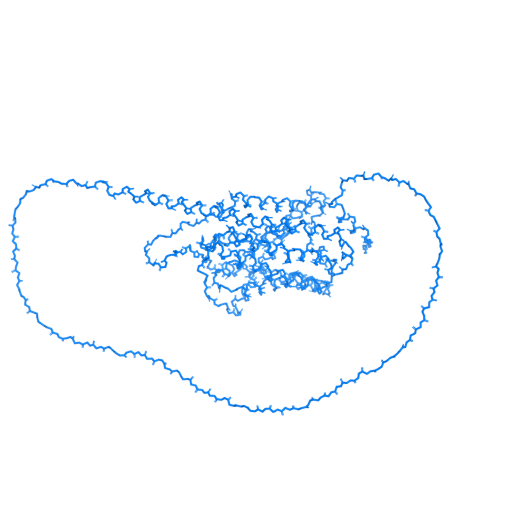982 C CA . LEU A 1 270 ? -1.204 -2.348 14.461 1.00 97.06 270 LEU A CA 1
ATOM 1983 C C . LEU A 1 270 ? -2.431 -1.426 14.438 1.00 97.06 270 LEU A C 1
ATOM 1985 O O . LEU A 1 270 ? -2.956 -1.072 15.492 1.00 97.06 270 LEU A O 1
ATOM 1989 N N . LEU A 1 271 ? -2.935 -1.081 13.249 1.00 97.19 271 LEU A N 1
ATOM 1990 C CA . LEU A 1 271 ? -4.145 -0.268 13.122 1.00 97.19 271 LEU A CA 1
ATOM 1991 C C . LEU A 1 271 ? -5.396 -0.974 13.679 1.00 97.19 271 LEU A C 1
ATOM 1993 O O . LEU A 1 271 ? -6.186 -0.343 14.384 1.00 97.19 271 LEU A O 1
ATOM 1997 N N . TYR A 1 272 ? -5.589 -2.273 13.415 1.00 95.31 272 TYR A N 1
ATOM 1998 C CA . TYR A 1 272 ? -6.769 -2.999 13.906 1.00 95.31 272 TYR A CA 1
ATOM 1999 C C . TYR A 1 272 ? -6.812 -3.083 15.433 1.00 95.31 272 TYR A C 1
ATOM 2001 O O . TYR A 1 272 ? -7.877 -2.893 16.021 1.00 95.31 272 TYR A O 1
ATOM 2009 N N . ASP A 1 273 ? -5.661 -3.287 16.079 1.00 93.81 273 ASP A N 1
ATOM 2010 C CA . ASP A 1 273 ? -5.544 -3.299 17.543 1.00 93.81 273 ASP A CA 1
ATOM 2011 C C . ASP A 1 273 ? -5.954 -1.953 18.180 1.00 93.81 273 ASP A C 1
ATOM 2013 O O . ASP A 1 273 ? -6.299 -1.885 19.363 1.00 93.81 273 ASP A O 1
ATOM 2017 N N . LYS A 1 274 ? -5.944 -0.866 17.397 1.00 93.75 274 LYS A N 1
ATOM 2018 C CA . LYS A 1 274 ? -6.351 0.474 17.830 1.00 93.75 274 LYS A CA 1
ATOM 2019 C C . LYS A 1 274 ? -7.776 0.861 17.442 1.00 93.75 274 LYS A C 1
ATOM 2021 O O . LYS A 1 274 ? -8.378 1.616 18.202 1.00 93.75 274 LYS A O 1
ATOM 2026 N N . ILE A 1 275 ? -8.321 0.391 16.310 1.00 93.00 275 ILE A N 1
ATOM 2027 C CA . ILE A 1 275 ? -9.627 0.867 15.796 1.00 93.00 275 ILE A CA 1
ATOM 2028 C C . ILE A 1 275 ? -10.664 -0.213 15.438 1.00 93.00 275 ILE A C 1
ATOM 2030 O O . ILE A 1 275 ? -11.791 0.136 15.077 1.00 93.00 275 ILE A O 1
ATOM 2034 N N . GLY A 1 276 ? -10.337 -1.507 15.525 1.00 90.38 276 GLY A N 1
ATOM 2035 C CA . GLY A 1 276 ? -11.244 -2.600 15.144 1.00 90.38 276 GLY A CA 1
ATOM 2036 C C . GLY A 1 276 ? -12.560 -2.624 15.938 1.00 90.38 276 GLY A C 1
ATOM 2037 O O . GLY A 1 276 ? -13.613 -2.967 15.396 1.00 90.38 276 GLY A O 1
ATOM 2038 N N . GLY A 1 277 ? -12.527 -2.175 17.195 1.00 87.88 277 GLY A N 1
ATOM 2039 C CA . GLY A 1 277 ? -13.675 -2.067 18.100 1.00 87.88 277 GLY A CA 1
ATOM 2040 C C . GLY A 1 277 ? -14.705 -1.002 17.702 1.00 87.88 277 GLY A C 1
ATOM 2041 O O . GLY A 1 277 ? -15.826 -1.021 18.205 1.00 87.88 277 GLY A O 1
ATOM 2042 N N . TYR A 1 278 ? -14.390 -0.112 16.752 1.00 87.19 278 TYR A N 1
ATOM 2043 C CA . TYR A 1 278 ? -15.368 0.806 16.147 1.00 87.19 278 TYR A CA 1
ATOM 2044 C C . TYR A 1 278 ? -16.149 0.183 14.972 1.00 87.19 278 TYR A C 1
ATOM 2046 O O . TYR A 1 278 ? -16.940 0.875 14.321 1.00 87.19 278 TYR A O 1
ATOM 2054 N N . GLY A 1 279 ? -15.967 -1.118 14.714 1.00 87.81 279 GLY A N 1
ATOM 2055 C CA . GLY A 1 279 ? -16.708 -1.907 13.728 1.00 87.81 279 GLY A CA 1
ATOM 2056 C C . GLY A 1 279 ? -15.989 -2.050 12.385 1.00 87.81 279 GLY A C 1
ATOM 2057 O O . GLY A 1 279 ? -15.228 -1.178 11.958 1.00 87.81 279 GLY A O 1
ATOM 2058 N N . VAL A 1 280 ? -16.260 -3.156 11.682 1.00 90.00 280 VAL A N 1
ATOM 2059 C CA . VAL A 1 280 ? -15.463 -3.583 10.517 1.00 90.00 280 VAL A CA 1
ATOM 2060 C C . VAL A 1 280 ? -15.520 -2.576 9.364 1.00 90.00 280 VAL A C 1
ATOM 2062 O O . VAL A 1 280 ? -14.498 -2.333 8.732 1.00 90.00 280 VAL A O 1
ATOM 2065 N N . ARG A 1 281 ? -16.667 -1.920 9.120 1.00 91.19 281 ARG A N 1
ATOM 2066 C CA . ARG A 1 281 ? -16.777 -0.848 8.102 1.00 91.19 281 ARG A CA 1
ATOM 2067 C C . ARG A 1 281 ? -15.834 0.324 8.387 1.00 91.19 281 ARG A C 1
ATOM 2069 O O . ARG A 1 281 ? -15.201 0.834 7.469 1.00 91.19 281 ARG A O 1
ATOM 2076 N N . THR A 1 282 ? -15.745 0.736 9.650 1.00 91.69 282 THR A N 1
ATOM 2077 C CA . THR A 1 282 ? -14.927 1.867 10.103 1.00 91.69 282 THR A CA 1
ATOM 2078 C C . THR A 1 282 ? -13.447 1.565 9.899 1.00 91.69 282 THR A C 1
ATOM 2080 O O . THR A 1 282 ? -12.744 2.349 9.270 1.00 91.69 282 THR A O 1
ATOM 2083 N N . TYR A 1 283 ? -13.002 0.391 10.357 1.00 94.56 283 TYR A N 1
ATOM 2084 C CA . TYR A 1 283 ? -11.634 -0.084 10.159 1.00 94.56 283 TYR A CA 1
ATOM 2085 C C . TYR A 1 283 ? -11.274 -0.229 8.675 1.00 94.56 283 TYR A C 1
ATOM 2087 O O . TYR A 1 283 ? -10.239 0.280 8.262 1.00 94.56 283 TYR A O 1
ATOM 2095 N N . VAL A 1 284 ? -12.137 -0.853 7.864 1.00 96.50 284 VAL A N 1
ATOM 2096 C CA . VAL A 1 284 ? -11.886 -1.054 6.427 1.00 96.50 284 VAL A CA 1
ATOM 2097 C C . VAL A 1 284 ? -11.704 0.272 5.689 1.00 96.50 284 VAL A C 1
ATOM 2099 O O . VAL A 1 284 ? -10.741 0.412 4.945 1.00 96.50 284 VAL A O 1
ATOM 2102 N N . LEU A 1 285 ? -12.587 1.252 5.904 1.00 96.69 285 LEU A N 1
ATOM 2103 C CA . LEU A 1 285 ? -12.523 2.529 5.184 1.00 96.69 285 LEU A CA 1
ATOM 2104 C C . LEU A 1 285 ? -11.384 3.434 5.680 1.00 96.69 285 LEU A C 1
ATOM 2106 O O . LEU A 1 285 ? -10.716 4.066 4.867 1.00 96.69 285 LEU A O 1
ATOM 2110 N N . VAL A 1 286 ? -11.123 3.478 6.992 1.00 97.19 286 VAL A N 1
ATOM 2111 C CA . VAL A 1 286 ? -10.001 4.257 7.550 1.00 97.19 286 VAL A CA 1
ATOM 2112 C C . VAL A 1 286 ? -8.655 3.620 7.190 1.00 97.19 286 VAL A C 1
ATOM 2114 O O . VAL A 1 286 ? -7.744 4.337 6.792 1.00 97.19 286 VAL A O 1
ATOM 2117 N N . GLY A 1 287 ? -8.533 2.291 7.255 1.00 97.94 287 GLY A N 1
ATOM 2118 C CA . GLY A 1 287 ? -7.329 1.569 6.840 1.00 97.94 287 GLY A CA 1
ATOM 2119 C C . GLY A 1 287 ? -7.036 1.720 5.349 1.00 97.94 287 GLY A C 1
ATOM 2120 O O . GLY A 1 287 ? -5.906 2.030 4.990 1.00 97.94 287 GLY A O 1
ATOM 2121 N N . ALA A 1 288 ? -8.059 1.608 4.495 1.00 98.44 288 ALA A N 1
ATOM 2122 C CA . ALA A 1 288 ? -7.957 1.893 3.063 1.00 98.44 288 ALA A CA 1
ATOM 2123 C C . ALA A 1 288 ? -7.456 3.316 2.775 1.00 98.44 288 ALA A C 1
ATOM 2125 O O . ALA A 1 288 ? -6.543 3.499 1.976 1.00 98.44 288 ALA A O 1
ATOM 2126 N N . PHE A 1 289 ? -8.033 4.316 3.447 1.00 98.56 289 PHE A N 1
ATOM 2127 C CA . PHE A 1 289 ? -7.678 5.726 3.281 1.00 98.56 289 PHE A CA 1
ATOM 2128 C C . PHE A 1 289 ? -6.234 6.025 3.702 1.00 98.56 289 PHE A C 1
ATOM 2130 O O . PHE A 1 289 ? -5.487 6.644 2.949 1.00 98.56 289 PHE A O 1
ATOM 2137 N N . LEU A 1 290 ? -5.833 5.543 4.883 1.00 98.62 290 LEU A N 1
ATOM 2138 C CA . LEU A 1 290 ? -4.473 5.706 5.401 1.00 98.62 290 LEU A CA 1
ATOM 2139 C C . LEU A 1 290 ? -3.443 5.013 4.498 1.00 98.62 290 LEU A C 1
ATOM 2141 O O . LEU A 1 290 ? -2.432 5.606 4.144 1.00 98.62 290 LEU A O 1
ATOM 2145 N N . PHE A 1 291 ? -3.722 3.777 4.081 1.00 98.56 291 PHE A N 1
ATOM 2146 C CA . PHE A 1 291 ? -2.839 3.004 3.209 1.00 98.56 291 PHE A CA 1
ATOM 2147 C C . PHE A 1 291 ? -2.681 3.637 1.815 1.00 98.56 291 PHE A C 1
ATOM 2149 O O . PHE A 1 291 ? -1.573 3.686 1.285 1.00 98.56 291 PHE A O 1
ATOM 2156 N N . ALA A 1 292 ? -3.760 4.176 1.240 1.00 98.44 292 ALA A N 1
ATOM 2157 C CA . ALA A 1 292 ? -3.719 4.866 -0.048 1.00 98.44 292 ALA A CA 1
ATOM 2158 C C . ALA A 1 292 ? -2.862 6.139 -0.006 1.00 98.44 292 ALA A C 1
ATOM 2160 O O . ALA A 1 292 ? -1.994 6.325 -0.855 1.00 98.44 292 ALA A O 1
ATOM 2161 N N . LEU A 1 293 ? -3.079 7.000 0.994 1.00 98.12 293 LEU A N 1
ATOM 2162 C CA . LEU A 1 293 ? -2.344 8.261 1.129 1.00 98.12 293 LEU A CA 1
ATOM 2163 C C . LEU A 1 293 ? -0.851 8.059 1.413 1.00 98.12 293 LEU A C 1
ATOM 2165 O O . LEU A 1 293 ? -0.041 8.851 0.938 1.00 98.12 293 LEU A O 1
ATOM 2169 N N . PHE A 1 294 ? -0.482 6.990 2.124 1.00 97.69 294 PHE A N 1
ATOM 2170 C CA . PHE A 1 294 ? 0.912 6.673 2.450 1.00 97.69 294 PHE A CA 1
ATOM 2171 C C . PHE A 1 294 ? 1.804 6.466 1.217 1.00 97.69 294 PHE A C 1
ATOM 2173 O O . PHE A 1 294 ? 2.999 6.723 1.285 1.00 97.69 294 PHE A O 1
ATOM 2180 N N . HIS A 1 295 ? 1.228 6.074 0.077 1.00 95.19 295 HIS A N 1
ATOM 2181 C CA . HIS A 1 295 ? 1.973 5.937 -1.176 1.00 95.19 295 HIS A CA 1
ATOM 2182 C C . HIS A 1 295 ? 2.447 7.285 -1.750 1.00 95.19 295 HIS A C 1
ATOM 2184 O O . HIS A 1 295 ? 3.348 7.292 -2.582 1.00 95.19 295 HIS A O 1
ATOM 2190 N N . ALA A 1 296 ? 1.806 8.404 -1.378 1.00 94.00 296 ALA A N 1
ATOM 2191 C CA . ALA A 1 296 ? 2.060 9.762 -1.886 1.00 94.00 296 ALA A CA 1
ATOM 2192 C C . ALA A 1 296 ? 2.160 9.907 -3.427 1.00 94.00 296 ALA A C 1
ATOM 2194 O O . ALA A 1 296 ? 2.666 10.904 -3.937 1.00 94.00 296 ALA A O 1
ATOM 2195 N N . ASN A 1 297 ? 1.632 8.934 -4.174 1.00 92.06 297 ASN A N 1
ATOM 2196 C CA . ASN A 1 297 ? 1.777 8.796 -5.619 1.00 92.06 297 ASN A CA 1
ATOM 2197 C C . ASN A 1 297 ? 0.390 8.673 -6.264 1.00 92.06 297 ASN A C 1
ATOM 2199 O O . ASN A 1 297 ? -0.351 7.721 -5.991 1.00 92.06 297 ASN A O 1
ATOM 2203 N N . LEU A 1 298 ? 0.043 9.623 -7.138 1.00 91.94 298 LEU A N 1
ATOM 2204 C CA . LEU A 1 298 ? -1.268 9.678 -7.787 1.00 91.94 298 LEU A CA 1
ATOM 2205 C C . LEU A 1 298 ? -1.569 8.421 -8.617 1.00 91.94 298 LEU A C 1
ATOM 2207 O O . LEU A 1 298 ? -2.705 7.948 -8.605 1.00 91.94 298 LEU A O 1
ATOM 2211 N N . SER A 1 299 ? -0.557 7.834 -9.269 1.00 91.62 299 SER A N 1
ATOM 2212 C CA . SER A 1 299 ? -0.712 6.603 -10.053 1.00 91.62 299 SER A CA 1
ATOM 2213 C C . SER A 1 299 ? -1.216 5.431 -9.203 1.00 91.62 299 SER A C 1
ATOM 2215 O O . SER A 1 299 ? -1.964 4.585 -9.694 1.00 91.62 299 SER A O 1
ATOM 2217 N N . GLN A 1 300 ? -0.831 5.383 -7.923 1.00 94.62 300 GLN A N 1
ATOM 2218 C CA . GLN A 1 300 ? -1.106 4.258 -7.024 1.00 94.62 300 GLN A CA 1
ATOM 2219 C C . GLN A 1 300 ? -2.346 4.476 -6.149 1.00 94.62 300 GLN A C 1
ATOM 2221 O O . GLN A 1 300 ? -3.023 3.510 -5.800 1.00 94.62 300 GLN A O 1
ATOM 2226 N N . LEU A 1 301 ? -2.670 5.736 -5.834 1.00 95.81 301 LEU A N 1
ATOM 2227 C CA . LEU A 1 301 ? -3.695 6.148 -4.868 1.00 95.81 301 LEU A CA 1
ATOM 2228 C C . LEU A 1 301 ? -5.027 5.380 -4.991 1.00 95.81 301 LEU A C 1
ATOM 2230 O O . LEU A 1 301 ? -5.560 4.902 -3.987 1.00 95.81 301 LEU A O 1
ATOM 2234 N N . LEU A 1 302 ? -5.561 5.234 -6.210 1.00 96.69 302 LEU A N 1
ATOM 2235 C CA . LEU A 1 302 ? -6.867 4.603 -6.434 1.00 96.69 302 LEU A CA 1
ATOM 2236 C C . LEU A 1 302 ? -6.854 3.092 -6.181 1.00 96.69 302 LEU A C 1
ATOM 2238 O O . LEU A 1 302 ? -7.681 2.594 -5.413 1.00 96.69 302 LEU A O 1
ATOM 2242 N N . TYR A 1 303 ? -5.921 2.349 -6.786 1.00 96.44 303 TYR A N 1
ATOM 2243 C CA . TYR A 1 303 ? -5.866 0.902 -6.568 1.00 96.44 303 TYR A CA 1
ATOM 2244 C C . TYR A 1 303 ? -5.387 0.560 -5.153 1.00 96.44 303 TYR A C 1
ATOM 2246 O O . TYR A 1 303 ? -5.906 -0.382 -4.552 1.00 96.44 303 TYR A O 1
ATOM 2254 N N . ALA A 1 304 ? -4.484 1.361 -4.576 1.00 97.69 304 ALA A N 1
ATOM 2255 C CA . ALA A 1 304 ? -4.053 1.223 -3.190 1.00 97.69 304 ALA A CA 1
ATOM 2256 C C . ALA A 1 304 ? -5.237 1.375 -2.223 1.00 97.69 304 ALA A C 1
ATOM 2258 O O . ALA A 1 304 ? -5.370 0.566 -1.308 1.00 97.69 304 ALA A O 1
ATOM 2259 N N . PHE A 1 305 ? -6.163 2.314 -2.454 1.00 98.38 305 PHE A N 1
ATOM 2260 C CA . PHE A 1 305 ? -7.380 2.430 -1.640 1.00 98.38 305 PHE A CA 1
ATOM 2261 C C . PHE A 1 305 ? -8.236 1.155 -1.681 1.00 98.38 305 PHE A C 1
ATOM 2263 O O . PHE A 1 305 ? -8.629 0.632 -0.635 1.00 98.38 305 PHE A O 1
ATOM 2270 N N . VAL A 1 306 ? -8.506 0.607 -2.870 1.00 97.88 306 VAL A N 1
ATOM 2271 C CA . VAL A 1 306 ? -9.408 -0.552 -2.997 1.00 97.88 306 VAL A CA 1
ATOM 2272 C C . VAL A 1 306 ? -8.738 -1.855 -2.530 1.00 97.88 306 VAL A C 1
ATOM 2274 O O . VAL A 1 306 ? -9.368 -2.621 -1.798 1.00 97.88 306 VAL A O 1
ATOM 2277 N N . LEU A 1 307 ? -7.449 -2.078 -2.825 1.00 98.06 307 LEU A N 1
ATOM 2278 C CA . LEU A 1 307 ? -6.662 -3.161 -2.208 1.00 98.06 307 LEU A CA 1
ATOM 2279 C C . LEU A 1 307 ? -6.576 -2.997 -0.686 1.00 98.06 307 LEU A C 1
ATOM 2281 O O . LEU A 1 307 ? -6.729 -3.967 0.056 1.00 98.06 307 LEU A O 1
ATOM 2285 N N . GLY A 1 308 ? -6.401 -1.764 -0.206 1.00 98.38 308 GLY A N 1
ATOM 2286 C CA . GLY A 1 308 ? -6.443 -1.396 1.205 1.00 98.38 308 GLY A CA 1
ATOM 2287 C C . GLY A 1 308 ? -7.717 -1.884 1.882 1.00 98.38 308 GLY A C 1
ATOM 2288 O O . GLY A 1 308 ? -7.658 -2.590 2.894 1.00 98.38 308 GLY A O 1
ATOM 2289 N N . ALA A 1 309 ? -8.865 -1.593 1.267 1.00 98.19 309 ALA A N 1
ATOM 2290 C CA . ALA A 1 309 ? -10.163 -2.044 1.745 1.00 98.19 309 ALA A CA 1
ATOM 2291 C C . ALA A 1 309 ? -10.293 -3.579 1.727 1.00 98.19 309 ALA A C 1
ATOM 2293 O O . ALA A 1 309 ? -10.790 -4.160 2.694 1.00 98.19 309 ALA A O 1
ATOM 2294 N N . VAL A 1 310 ? -9.813 -4.250 0.672 1.00 97.81 310 VAL A N 1
ATOM 2295 C CA . VAL A 1 310 ? -9.849 -5.719 0.552 1.00 97.81 310 VAL A CA 1
ATOM 2296 C C . VAL A 1 310 ? -8.957 -6.403 1.594 1.00 97.81 310 VAL A C 1
ATOM 2298 O O . VAL A 1 310 ? -9.410 -7.334 2.259 1.00 97.81 310 VAL A O 1
ATOM 2301 N N . PHE A 1 311 ? -7.725 -5.941 1.812 1.00 98.44 311 PHE A N 1
ATOM 2302 C CA . PHE A 1 311 ? -6.823 -6.539 2.802 1.00 98.44 311 PHE A CA 1
ATOM 2303 C C . PHE A 1 311 ? -7.310 -6.286 4.234 1.00 98.44 311 PHE A C 1
ATOM 2305 O O . PHE A 1 311 ? -7.353 -7.223 5.030 1.00 98.44 311 PHE A O 1
ATOM 2312 N N . CYS A 1 312 ? -7.800 -5.081 4.553 1.00 97.56 312 CYS A N 1
ATOM 2313 C CA . CYS A 1 312 ? -8.472 -4.834 5.834 1.00 97.56 312 CYS A CA 1
ATOM 2314 C C . CYS A 1 312 ? -9.706 -5.744 6.002 1.00 97.56 312 CYS A C 1
ATOM 2316 O O . CYS A 1 312 ? -9.918 -6.322 7.069 1.00 97.56 312 CYS A O 1
ATOM 2318 N N . TYR A 1 313 ? -10.501 -5.950 4.946 1.00 96.44 313 TYR A N 1
ATOM 2319 C CA . TYR A 1 313 ? -11.645 -6.862 4.987 1.00 96.44 313 TYR A CA 1
ATOM 2320 C C . TYR A 1 313 ? -11.215 -8.305 5.295 1.00 96.44 313 TYR A C 1
ATOM 2322 O O . TYR A 1 313 ? -11.812 -8.952 6.159 1.00 96.44 313 TYR A O 1
ATOM 2330 N N . ILE A 1 314 ? -10.181 -8.812 4.618 1.00 96.00 314 ILE A N 1
ATOM 2331 C CA . ILE A 1 314 ? -9.644 -10.164 4.829 1.00 96.00 314 ILE A CA 1
ATOM 2332 C C . ILE A 1 314 ? -9.089 -10.309 6.248 1.00 96.00 314 ILE A C 1
ATOM 2334 O O . ILE A 1 314 ? -9.422 -11.278 6.934 1.00 96.00 314 ILE A O 1
ATOM 2338 N N . TYR A 1 315 ? -8.291 -9.346 6.714 1.00 96.88 315 TYR A N 1
ATOM 2339 C CA . TYR A 1 315 ? -7.699 -9.385 8.048 1.00 96.88 315 TYR A CA 1
ATOM 2340 C C . TYR A 1 315 ? -8.775 -9.401 9.145 1.00 96.88 315 TYR A C 1
ATOM 2342 O O . TYR A 1 315 ? -8.758 -10.287 9.998 1.00 96.88 315 TYR A O 1
ATOM 2350 N N . ALA A 1 316 ? -9.785 -8.526 9.070 1.00 94.06 316 ALA A N 1
ATOM 2351 C CA . ALA A 1 316 ? -10.871 -8.471 10.054 1.00 94.06 316 ALA A CA 1
ATOM 2352 C C . ALA A 1 316 ? -11.693 -9.776 10.163 1.00 94.06 316 ALA A C 1
ATOM 2354 O O . ALA A 1 316 ? -12.256 -10.055 11.221 1.00 94.06 316 ALA A O 1
ATOM 2355 N N . HIS A 1 317 ? -11.758 -10.584 9.099 1.00 91.88 317 HIS A N 1
ATOM 2356 C CA . HIS A 1 317 ? -12.491 -11.859 9.080 1.00 91.88 317 HIS A CA 1
ATOM 2357 C C . HIS A 1 317 ? -11.618 -13.101 9.347 1.00 91.88 317 HIS A C 1
ATOM 2359 O O . HIS A 1 317 ? -12.172 -14.186 9.530 1.00 91.88 317 HIS A O 1
ATOM 2365 N N . THR A 1 318 ? -10.285 -12.975 9.349 1.00 93.81 318 THR A N 1
ATOM 2366 C CA . THR A 1 318 ? -9.353 -14.119 9.476 1.00 93.81 318 THR A CA 1
ATOM 2367 C C . THR A 1 318 ? -8.343 -14.004 10.618 1.00 93.81 318 THR A C 1
ATOM 2369 O O . THR A 1 318 ? -7.775 -15.025 11.011 1.00 93.81 318 THR A O 1
ATOM 2372 N N . GLY A 1 319 ? -8.082 -12.791 11.123 1.00 93.88 319 GLY A N 1
ATOM 2373 C CA . GLY A 1 319 ? -7.113 -12.500 12.185 1.00 93.88 319 GLY A CA 1
ATOM 2374 C C . GLY A 1 319 ? -5.653 -12.795 11.816 1.00 93.88 319 GLY A C 1
ATOM 2375 O O . GLY A 1 319 ? -4.794 -12.825 12.691 1.00 93.88 319 GLY A O 1
ATOM 2376 N N . LYS A 1 320 ? -5.359 -13.079 10.539 1.00 95.38 320 LYS A N 1
ATOM 2377 C CA . LYS A 1 320 ? -4.123 -13.751 10.106 1.00 95.38 320 LYS A CA 1
ATOM 2378 C C . LYS A 1 320 ? -3.407 -12.959 9.014 1.00 95.38 320 LYS A C 1
ATOM 2380 O O . LYS A 1 320 ? -3.667 -13.165 7.828 1.00 95.38 320 LYS A O 1
ATOM 2385 N N . LEU A 1 321 ? -2.440 -12.134 9.432 1.00 96.50 321 LEU A N 1
ATOM 2386 C CA . LEU A 1 321 ? -1.538 -11.355 8.563 1.00 96.50 321 LEU A CA 1
ATOM 2387 C C . LEU A 1 321 ? -1.010 -12.150 7.359 1.00 96.50 321 LEU A C 1
ATOM 2389 O O . LEU A 1 321 ? -0.998 -11.637 6.248 1.00 96.50 321 LEU A O 1
ATOM 2393 N N . ARG A 1 322 ? -0.626 -13.422 7.555 1.00 97.38 322 ARG A N 1
ATOM 2394 C CA . ARG A 1 322 ? -0.062 -14.273 6.490 1.00 97.38 322 ARG 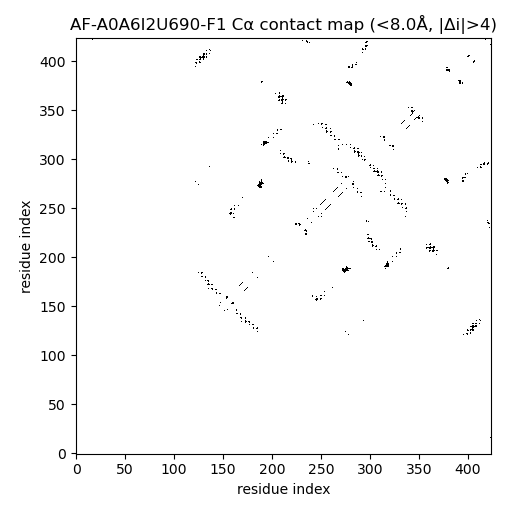A CA 1
ATOM 2395 C C . ARG A 1 322 ? -0.900 -14.304 5.206 1.00 97.38 322 ARG A C 1
ATOM 2397 O O . ARG A 1 322 ? -0.337 -14.441 4.130 1.00 97.38 322 ARG A O 1
ATOM 2404 N N . TYR A 1 323 ? -2.228 -14.187 5.296 1.00 97.69 323 TYR A N 1
ATOM 2405 C CA . TYR A 1 323 ? -3.080 -14.229 4.108 1.00 97.69 323 TYR A CA 1
ATOM 2406 C C . TYR A 1 323 ? -2.984 -12.952 3.275 1.00 97.69 323 TYR A C 1
ATOM 2408 O O . TYR A 1 323 ? -2.937 -13.051 2.051 1.00 97.69 323 TYR A O 1
ATOM 2416 N N . THR A 1 324 ? -2.940 -11.781 3.915 1.00 97.94 324 THR A N 1
ATOM 2417 C CA . THR A 1 324 ? -2.818 -10.499 3.212 1.00 97.94 324 THR A CA 1
ATOM 2418 C C . THR A 1 324 ? -1.379 -10.227 2.795 1.00 97.94 324 THR A C 1
ATOM 2420 O O . THR A 1 324 ? -1.181 -9.823 1.657 1.00 97.94 324 THR A O 1
ATOM 2423 N N . ILE A 1 325 ? -0.384 -10.589 3.618 1.00 98.69 325 ILE A N 1
ATOM 2424 C CA . ILE A 1 325 ? 1.041 -10.562 3.239 1.00 98.69 325 ILE A CA 1
ATOM 2425 C C . ILE A 1 325 ? 1.263 -11.365 1.955 1.00 98.69 325 ILE A C 1
ATOM 2427 O O . ILE A 1 325 ? 1.776 -10.820 0.987 1.00 98.69 325 ILE A O 1
ATOM 2431 N N . LEU A 1 326 ? 0.826 -12.630 1.898 1.00 98.44 326 LEU A N 1
ATOM 2432 C CA . LEU A 1 326 ? 1.021 -13.453 0.699 1.00 98.44 326 LEU A CA 1
ATOM 2433 C C . LEU A 1 326 ? 0.292 -12.886 -0.530 1.00 98.44 326 LEU A C 1
ATOM 2435 O O . LEU A 1 326 ? 0.840 -12.952 -1.627 1.00 98.44 326 LEU A O 1
ATOM 2439 N N . LEU A 1 327 ? -0.918 -12.325 -0.376 1.00 98.50 327 LEU A N 1
ATOM 2440 C CA . LEU A 1 327 ? -1.616 -11.664 -1.490 1.00 98.50 327 LEU A CA 1
ATOM 2441 C C . LEU A 1 327 ? -0.819 -10.460 -1.995 1.00 98.50 327 LEU A C 1
ATOM 2443 O O . LEU A 1 327 ? -0.608 -10.327 -3.194 1.00 98.50 327 LEU A O 1
ATOM 2447 N N . HIS A 1 328 ? -0.374 -9.603 -1.081 1.00 98.56 328 HIS A N 1
ATOM 2448 C CA . HIS A 1 328 ? 0.314 -8.357 -1.386 1.00 98.56 328 HIS A CA 1
ATOM 2449 C C . HIS A 1 328 ? 1.694 -8.618 -2.020 1.00 98.56 328 HIS A C 1
ATOM 2451 O O . HIS A 1 328 ? 1.998 -8.050 -3.065 1.00 98.56 328 HIS A O 1
ATOM 2457 N N . VAL A 1 329 ? 2.463 -9.578 -1.489 1.00 98.69 329 VAL A N 1
ATOM 2458 C CA . VAL A 1 329 ? 3.704 -10.088 -2.106 1.00 98.69 329 VAL A CA 1
ATOM 2459 C C . VAL A 1 329 ? 3.445 -10.604 -3.523 1.00 98.69 329 VAL A C 1
ATOM 2461 O O . VAL A 1 329 ? 4.171 -10.242 -4.447 1.00 98.69 329 VAL A O 1
ATOM 2464 N N . ALA A 1 330 ? 2.397 -11.410 -3.732 1.00 98.44 330 ALA A N 1
ATOM 2465 C CA . ALA A 1 330 ? 2.070 -11.937 -5.057 1.00 98.44 330 ALA A CA 1
ATOM 2466 C C . ALA A 1 330 ? 1.681 -10.825 -6.049 1.00 98.44 330 ALA A C 1
ATOM 2468 O O . ALA A 1 330 ? 2.150 -10.832 -7.183 1.00 98.44 330 ALA A O 1
ATOM 2469 N N . ILE A 1 331 ? 0.872 -9.848 -5.629 1.00 98.12 331 ILE A N 1
ATOM 2470 C CA . ILE A 1 331 ? 0.429 -8.729 -6.476 1.00 98.12 331 ILE A CA 1
ATOM 2471 C C . ILE A 1 331 ? 1.608 -7.826 -6.855 1.00 98.12 331 ILE A C 1
ATOM 2473 O O . ILE A 1 331 ? 1.755 -7.511 -8.035 1.00 98.12 331 ILE A O 1
ATOM 2477 N N . ASN A 1 332 ? 2.484 -7.477 -5.906 1.00 97.56 332 ASN A N 1
ATOM 2478 C CA . ASN A 1 332 ? 3.670 -6.668 -6.202 1.00 97.56 332 ASN A CA 1
ATOM 2479 C C . ASN A 1 332 ? 4.680 -7.451 -7.053 1.00 97.56 332 ASN A C 1
ATOM 2481 O O . ASN A 1 332 ? 5.217 -6.901 -8.007 1.00 97.56 332 ASN A O 1
ATOM 2485 N N . THR A 1 333 ? 4.878 -8.751 -6.807 1.00 97.62 333 THR A N 1
ATOM 2486 C CA . THR A 1 333 ? 5.732 -9.583 -7.677 1.00 97.62 333 THR A CA 1
ATOM 2487 C C . THR A 1 333 ? 5.182 -9.636 -9.107 1.00 97.62 333 THR A C 1
ATOM 2489 O O . THR A 1 333 ? 5.945 -9.518 -10.063 1.00 97.62 333 THR A O 1
ATOM 2492 N N . ILE A 1 334 ? 3.862 -9.764 -9.282 1.00 97.06 334 ILE A N 1
ATOM 2493 C CA . ILE A 1 334 ? 3.229 -9.802 -10.608 1.00 97.06 334 ILE A CA 1
ATOM 2494 C C . ILE A 1 334 ? 3.321 -8.438 -11.312 1.00 97.06 334 ILE A C 1
ATOM 2496 O O . ILE A 1 334 ? 3.738 -8.383 -12.466 1.00 97.06 334 ILE A O 1
ATOM 2500 N N . GLY A 1 335 ? 2.958 -7.343 -10.636 1.00 94.25 335 GLY A N 1
ATOM 2501 C CA . GLY A 1 335 ? 2.898 -6.002 -11.231 1.00 94.25 335 GLY A CA 1
ATOM 2502 C C . GLY A 1 335 ? 4.253 -5.302 -11.382 1.00 94.25 335 GLY A C 1
ATOM 2503 O O . GLY A 1 335 ? 4.504 -4.675 -12.406 1.00 94.25 335 GLY A O 1
ATOM 2504 N N . THR A 1 336 ? 5.133 -5.423 -10.388 1.00 92.31 336 THR A N 1
ATOM 2505 C CA . THR A 1 336 ? 6.405 -4.681 -10.297 1.00 92.31 336 THR A CA 1
ATOM 2506 C C . THR A 1 336 ? 7.586 -5.453 -10.901 1.00 92.31 336 THR A C 1
ATOM 2508 O O . THR A 1 336 ? 8.620 -4.854 -11.192 1.00 92.31 336 THR A O 1
ATOM 2511 N N . MET A 1 337 ? 7.455 -6.768 -11.123 1.00 91.88 337 MET A N 1
ATOM 2512 C CA . MET A 1 337 ? 8.544 -7.604 -11.646 1.00 91.88 337 MET A CA 1
ATOM 2513 C C . MET A 1 337 ? 8.114 -8.505 -12.811 1.00 91.88 337 MET A C 1
ATOM 2515 O O . MET A 1 337 ? 8.635 -8.351 -13.912 1.00 91.88 337 MET A O 1
ATOM 2519 N N . ALA A 1 338 ? 7.164 -9.424 -12.620 1.00 93.94 338 ALA A N 1
ATOM 2520 C CA . ALA A 1 338 ? 6.866 -10.446 -13.625 1.00 93.94 338 ALA A CA 1
ATOM 2521 C C . ALA A 1 338 ? 6.283 -9.862 -14.924 1.00 93.94 338 ALA A C 1
ATOM 2523 O O . ALA A 1 338 ? 6.805 -10.146 -15.998 1.00 93.94 338 ALA A O 1
ATOM 2524 N N . ALA A 1 339 ? 5.247 -9.021 -14.850 1.00 94.31 339 ALA A N 1
ATOM 2525 C CA . ALA A 1 339 ? 4.637 -8.430 -16.042 1.00 94.31 339 ALA A CA 1
ATOM 2526 C C . ALA A 1 339 ? 5.604 -7.511 -16.829 1.00 94.31 339 ALA A C 1
ATOM 2528 O O . ALA A 1 339 ? 5.706 -7.699 -18.043 1.00 94.31 339 ALA A O 1
ATOM 2529 N N . PRO A 1 340 ? 6.378 -6.598 -16.197 1.00 91.69 340 PRO A N 1
ATOM 2530 C CA . PRO A 1 340 ? 7.429 -5.843 -16.885 1.00 91.69 340 PRO A CA 1
ATOM 2531 C C . PRO A 1 340 ? 8.473 -6.728 -17.581 1.00 91.69 340 PRO A C 1
ATOM 2533 O O . PRO A 1 340 ? 8.774 -6.497 -18.750 1.00 91.69 340 PRO A O 1
ATOM 2536 N N . LEU A 1 341 ? 8.980 -7.773 -16.912 1.00 91.12 341 LEU A N 1
ATOM 2537 C CA . LEU A 1 341 ? 9.968 -8.687 -17.500 1.00 91.12 341 LEU A CA 1
ATOM 2538 C C . LEU A 1 341 ? 9.385 -9.493 -18.673 1.00 91.12 341 LEU A C 1
ATOM 2540 O O . LEU A 1 341 ? 10.054 -9.664 -19.690 1.00 91.12 341 LEU A O 1
ATOM 2544 N N . PHE A 1 342 ? 8.131 -9.949 -18.577 1.00 93.12 342 PHE A N 1
ATOM 2545 C CA . PHE A 1 342 ? 7.457 -10.635 -19.684 1.00 93.12 342 PHE A CA 1
ATOM 2546 C C . PHE A 1 342 ? 7.277 -9.718 -20.900 1.00 93.12 342 PHE A C 1
ATOM 2548 O O . PHE A 1 342 ? 7.535 -10.159 -22.016 1.00 93.12 342 PHE A O 1
ATOM 2555 N N . ILE A 1 343 ? 6.908 -8.446 -20.710 1.00 94.38 343 ILE A N 1
ATOM 2556 C CA . ILE A 1 343 ? 6.851 -7.454 -21.799 1.00 94.38 343 ILE A CA 1
ATOM 2557 C C . ILE A 1 343 ? 8.247 -7.242 -22.409 1.00 94.38 343 ILE A C 1
ATOM 2559 O O . ILE A 1 343 ? 8.403 -7.317 -23.627 1.00 94.38 343 ILE A O 1
ATOM 2563 N N . GLN A 1 344 ? 9.265 -7.026 -21.569 1.00 90.94 344 GLN A N 1
ATOM 2564 C CA . GLN A 1 344 ? 10.629 -6.704 -21.996 1.00 90.94 344 GLN A CA 1
ATOM 2565 C C . GLN A 1 344 ? 11.295 -7.828 -22.804 1.00 90.94 344 GLN A C 1
ATOM 2567 O O . GLN A 1 344 ? 11.904 -7.555 -23.835 1.00 90.94 344 GLN A O 1
ATOM 2572 N N . TYR A 1 345 ? 11.189 -9.080 -22.346 1.00 92.94 345 TYR A N 1
ATOM 2573 C CA . TYR A 1 345 ? 11.894 -10.220 -22.947 1.00 92.94 345 TYR A CA 1
ATOM 2574 C C . TYR A 1 345 ? 11.019 -11.078 -23.873 1.00 92.94 345 TYR A C 1
ATOM 2576 O O . TYR A 1 345 ? 11.548 -11.773 -24.735 1.00 92.94 345 TYR A O 1
ATOM 2584 N N . GLY A 1 346 ? 9.690 -11.030 -23.733 1.00 92.56 346 GLY A N 1
ATOM 2585 C CA . GLY A 1 346 ? 8.751 -11.770 -24.585 1.00 92.56 346 GLY A CA 1
ATOM 2586 C C . GLY A 1 346 ? 8.278 -11.010 -25.830 1.00 92.56 346 GLY A C 1
ATOM 2587 O O . GLY A 1 346 ? 7.533 -11.572 -26.636 1.00 92.56 346 GLY A O 1
ATOM 2588 N N . GLY A 1 347 ? 8.653 -9.736 -25.989 1.00 94.06 347 GLY A N 1
ATOM 2589 C CA . GLY A 1 347 ? 8.274 -8.907 -27.137 1.00 94.06 347 GLY A CA 1
ATOM 2590 C C . GLY A 1 347 ? 6.755 -8.820 -27.331 1.00 94.06 347 GLY A C 1
ATOM 2591 O O . GLY A 1 347 ? 6.001 -8.622 -26.373 1.00 94.06 347 GLY A O 1
ATOM 2592 N N . ILE A 1 348 ? 6.285 -8.998 -28.571 1.00 94.88 348 ILE A N 1
ATOM 2593 C CA . ILE A 1 348 ? 4.847 -8.967 -28.888 1.00 94.88 348 ILE A CA 1
ATOM 2594 C C . ILE A 1 348 ? 4.062 -10.072 -28.161 1.00 94.88 348 ILE A C 1
ATOM 2596 O O . ILE A 1 348 ? 2.975 -9.809 -27.653 1.00 94.88 348 ILE A O 1
ATOM 2600 N N . TRP A 1 349 ? 4.631 -11.274 -28.025 1.00 96.06 349 TRP A N 1
ATOM 2601 C CA . TRP A 1 349 ? 3.990 -12.400 -27.337 1.00 96.06 349 TRP A CA 1
ATOM 2602 C C . TRP A 1 349 ? 3.895 -12.169 -25.828 1.00 96.06 349 TRP A C 1
ATOM 2604 O O . TRP A 1 349 ? 2.853 -12.420 -25.230 1.00 96.06 349 TRP A O 1
ATOM 2614 N N . GLY A 1 350 ? 4.951 -11.623 -25.221 1.00 95.69 350 GLY A N 1
ATOM 2615 C CA . GLY A 1 350 ? 4.957 -11.217 -23.816 1.00 95.69 350 GLY A CA 1
ATOM 2616 C C . GLY A 1 350 ? 3.963 -10.093 -23.523 1.00 95.69 350 GLY A C 1
ATOM 2617 O O . GLY A 1 350 ? 3.199 -10.170 -22.561 1.00 95.69 350 GLY A O 1
ATOM 2618 N N . THR A 1 351 ? 3.900 -9.097 -24.409 1.00 95.44 351 THR A N 1
ATOM 2619 C CA . THR A 1 351 ? 2.922 -8.000 -24.343 1.00 95.44 351 THR A CA 1
ATOM 2620 C C . THR A 1 351 ? 1.487 -8.520 -24.462 1.00 95.44 351 THR A C 1
ATOM 2622 O O . THR A 1 351 ? 0.639 -8.173 -23.640 1.00 95.44 351 THR A O 1
ATOM 2625 N N . ALA A 1 352 ? 1.216 -9.408 -25.423 1.00 96.62 352 ALA A N 1
ATOM 2626 C CA . ALA A 1 352 ? -0.091 -10.037 -25.596 1.00 96.62 352 ALA A CA 1
ATOM 2627 C C . ALA A 1 352 ? -0.483 -10.902 -24.385 1.00 96.62 352 ALA A C 1
ATOM 2629 O O . ALA A 1 352 ? -1.604 -10.791 -23.894 1.00 96.62 352 ALA A O 1
ATOM 2630 N N . ALA A 1 353 ? 0.440 -11.708 -23.848 1.00 96.56 353 ALA A N 1
ATOM 2631 C CA . ALA A 1 353 ? 0.199 -12.542 -22.671 1.00 96.56 353 ALA A CA 1
ATOM 2632 C C . ALA A 1 353 ? -0.142 -11.709 -21.423 1.00 96.56 353 ALA A C 1
ATOM 2634 O O . ALA A 1 353 ? -1.088 -12.037 -20.704 1.00 96.56 353 ALA A O 1
ATOM 2635 N N . VAL A 1 354 ? 0.569 -10.598 -21.188 1.00 97.19 354 VAL A N 1
ATOM 2636 C CA . VAL A 1 354 ? 0.249 -9.667 -20.093 1.00 97.19 354 VAL A CA 1
ATOM 2637 C C . VAL A 1 354 ? -1.082 -8.948 -20.346 1.00 97.19 354 VAL A C 1
ATOM 2639 O O . VAL A 1 354 ? -1.884 -8.833 -19.422 1.00 97.19 354 VAL A O 1
ATOM 2642 N N . GLY A 1 355 ? -1.380 -8.540 -21.583 1.00 96.94 355 GLY A N 1
ATOM 2643 C CA . GLY A 1 355 ? -2.681 -7.965 -21.949 1.00 96.94 355 GLY A CA 1
ATOM 2644 C C . GLY A 1 355 ? -3.854 -8.919 -21.683 1.00 96.94 355 GLY A C 1
ATOM 2645 O O . GLY A 1 355 ? -4.854 -8.524 -21.083 1.00 96.94 355 GLY A O 1
ATOM 2646 N N . ILE A 1 356 ? -3.707 -10.198 -22.040 1.00 97.50 356 ILE A N 1
ATOM 2647 C CA . ILE A 1 356 ? -4.691 -11.251 -21.753 1.00 97.50 356 ILE A CA 1
ATOM 2648 C C . ILE A 1 356 ? -4.833 -11.457 -20.238 1.00 97.50 356 ILE A C 1
ATOM 2650 O O . ILE A 1 356 ? -5.955 -11.456 -19.734 1.00 97.50 356 ILE A O 1
ATOM 2654 N N . LEU A 1 357 ? -3.724 -11.566 -19.493 1.00 96.75 357 LEU A N 1
ATOM 2655 C CA . LEU A 1 357 ? -3.739 -11.676 -18.027 1.00 96.75 357 LEU A CA 1
ATOM 2656 C C . LEU A 1 357 ? -4.502 -10.512 -17.379 1.00 96.75 357 LEU A C 1
ATOM 2658 O O . LEU A 1 357 ? -5.315 -10.737 -16.481 1.00 96.75 357 LEU A O 1
ATOM 2662 N N . VAL A 1 358 ? -4.267 -9.285 -17.844 1.00 97.69 358 VAL A N 1
ATOM 2663 C CA . VAL A 1 358 ? -4.936 -8.064 -17.381 1.00 97.69 358 VAL A CA 1
ATOM 2664 C C . VAL A 1 358 ? -6.446 -8.132 -17.630 1.00 97.69 358 VAL A C 1
ATOM 2666 O O . VAL A 1 358 ? -7.227 -8.005 -16.685 1.00 97.69 358 VAL A O 1
ATOM 2669 N N . LEU A 1 359 ? -6.869 -8.390 -18.872 1.00 97.81 359 LEU A N 1
ATOM 2670 C CA . LEU A 1 359 ? -8.286 -8.427 -19.254 1.00 97.81 359 LEU A CA 1
ATOM 2671 C C . LEU A 1 359 ? -9.047 -9.559 -18.545 1.00 97.81 359 LEU A C 1
ATOM 2673 O O . LEU A 1 359 ? -10.124 -9.330 -17.988 1.00 97.81 359 LEU A O 1
ATOM 2677 N N . VAL A 1 360 ? -8.464 -10.761 -18.491 1.00 98.00 360 VAL A N 1
ATOM 2678 C CA . VAL A 1 360 ? -9.038 -11.917 -17.784 1.00 98.00 360 VAL A CA 1
ATOM 2679 C C . VAL A 1 360 ? -9.123 -11.650 -16.280 1.00 98.00 360 VAL A C 1
ATOM 2681 O O . VAL A 1 360 ? -10.145 -11.966 -15.670 1.00 98.00 360 VAL A O 1
ATOM 2684 N N . SER A 1 361 ? -8.108 -11.019 -15.676 1.00 97.88 361 SER A N 1
ATOM 2685 C CA . SER A 1 361 ? -8.137 -10.653 -14.253 1.00 97.88 361 SER A CA 1
ATOM 2686 C C . SER A 1 361 ? -9.251 -9.653 -13.946 1.00 97.88 361 SER A C 1
ATOM 2688 O O . SER A 1 361 ? -9.975 -9.847 -12.971 1.00 97.88 361 SER A O 1
ATOM 2690 N N . ILE A 1 362 ? -9.437 -8.618 -14.774 1.00 98.19 362 ILE A N 1
ATOM 2691 C CA . ILE A 1 362 ? -10.517 -7.627 -14.611 1.00 98.19 362 ILE A CA 1
ATOM 2692 C C . ILE A 1 362 ? -11.885 -8.315 -14.711 1.00 98.19 362 ILE A C 1
ATOM 2694 O O . ILE A 1 362 ? -12.705 -8.176 -13.802 1.00 98.19 362 ILE A O 1
ATOM 2698 N N . ALA A 1 363 ? -12.120 -9.105 -15.764 1.00 98.06 363 ALA A N 1
ATOM 2699 C CA . ALA A 1 363 ? -13.395 -9.790 -15.979 1.00 98.06 363 ALA A CA 1
ATOM 2700 C C . ALA A 1 363 ? -13.716 -10.800 -14.859 1.00 98.06 363 ALA A C 1
ATOM 2702 O O . ALA A 1 363 ? -14.792 -10.753 -14.254 1.00 98.06 363 ALA A O 1
ATOM 2703 N N . ALA A 1 364 ? -12.770 -11.682 -14.522 1.00 97.88 364 ALA A N 1
ATOM 2704 C CA . ALA A 1 364 ? -12.947 -12.667 -13.458 1.00 97.88 364 ALA A CA 1
ATOM 2705 C C . ALA A 1 364 ? -13.073 -12.000 -12.077 1.00 97.88 364 ALA A C 1
ATOM 2707 O O . ALA A 1 364 ? -13.924 -12.392 -11.276 1.00 97.88 364 ALA A O 1
ATOM 2708 N N . GLY A 1 365 ? -12.281 -10.959 -11.807 1.00 97.31 365 GLY A N 1
ATOM 2709 C CA . GLY A 1 365 ? -12.342 -10.184 -10.572 1.00 97.31 365 GLY A CA 1
ATOM 2710 C C . GLY A 1 365 ? -13.691 -9.492 -10.377 1.00 97.31 365 GLY A C 1
ATOM 2711 O O . GLY A 1 365 ? -14.264 -9.586 -9.289 1.00 97.31 365 GLY A O 1
ATOM 2712 N N . ALA A 1 366 ? -14.252 -8.895 -11.434 1.00 95.50 366 ALA A N 1
ATOM 2713 C CA . ALA A 1 366 ? -15.591 -8.308 -11.421 1.00 95.50 366 ALA A CA 1
ATOM 2714 C C . ALA A 1 366 ? -16.683 -9.360 -11.145 1.00 95.50 366 ALA A C 1
ATOM 2716 O O . ALA A 1 366 ? -17.529 -9.156 -10.272 1.00 95.50 366 ALA A O 1
ATOM 2717 N N . VAL A 1 367 ? -16.629 -10.525 -11.806 1.00 96.75 367 VAL A N 1
ATOM 2718 C CA . VAL A 1 367 ? -17.576 -11.633 -11.570 1.00 96.75 367 VAL A CA 1
ATOM 2719 C C . VAL A 1 367 ? -17.486 -12.162 -10.133 1.00 96.75 367 VAL A C 1
ATOM 2721 O O . VAL A 1 367 ? -18.519 -12.404 -9.501 1.00 96.75 367 VAL A O 1
ATOM 2724 N N . ILE A 1 368 ? -16.277 -12.309 -9.578 1.00 95.94 368 ILE A N 1
ATOM 2725 C CA . ILE A 1 368 ? -16.084 -12.713 -8.176 1.00 95.94 368 ILE A CA 1
ATOM 2726 C C . ILE A 1 368 ? -16.633 -11.632 -7.234 1.00 95.94 368 ILE A C 1
ATOM 2728 O O . ILE A 1 368 ? -17.351 -11.968 -6.294 1.00 95.94 368 ILE A O 1
ATOM 2732 N N . ALA A 1 369 ? -16.345 -10.351 -7.481 1.00 93.38 369 ALA A N 1
ATOM 2733 C CA . ALA A 1 369 ? -16.795 -9.240 -6.643 1.00 93.38 369 ALA A CA 1
ATOM 2734 C C . ALA A 1 369 ? -18.327 -9.092 -6.621 1.00 93.38 369 ALA A C 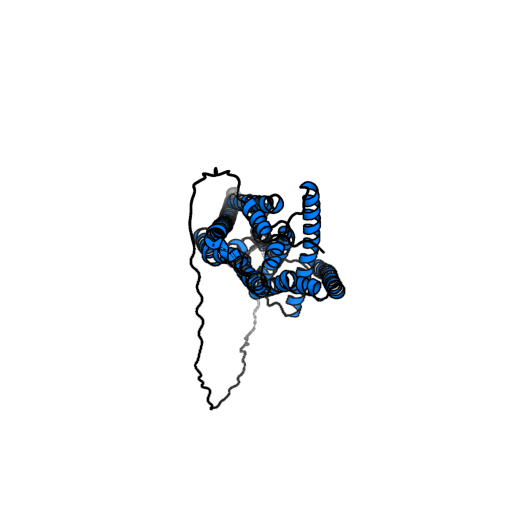1
ATOM 2736 O O . ALA A 1 369 ? -18.892 -8.897 -5.543 1.00 93.38 369 ALA A O 1
ATOM 2737 N N . ALA A 1 370 ? -18.990 -9.250 -7.773 1.00 92.19 370 ALA A N 1
ATOM 2738 C CA . ALA A 1 370 ? -20.445 -9.171 -7.915 1.00 92.19 370 ALA A CA 1
ATOM 2739 C C . ALA A 1 370 ? -21.174 -10.365 -7.273 1.00 92.19 370 ALA A C 1
ATOM 2741 O O . ALA A 1 370 ? -22.189 -10.191 -6.601 1.00 92.19 370 ALA A O 1
ATOM 2742 N N . ARG A 1 371 ? -20.638 -11.588 -7.411 1.00 93.06 371 ARG A N 1
ATOM 2743 C CA . ARG A 1 371 ? -21.211 -12.796 -6.778 1.00 93.06 371 ARG A CA 1
ATOM 2744 C C . ARG A 1 371 ? -20.961 -12.863 -5.262 1.00 93.06 371 ARG A C 1
ATOM 2746 O O . ARG A 1 371 ? -21.556 -13.692 -4.571 1.00 93.06 371 ARG A O 1
ATOM 2753 N N . ARG A 1 372 ? -20.080 -12.018 -4.712 1.00 91.00 372 ARG A N 1
ATOM 2754 C CA . ARG A 1 372 ? -19.672 -12.049 -3.301 1.00 91.00 372 ARG A CA 1
ATOM 2755 C C . ARG A 1 372 ? -20.629 -11.249 -2.414 1.00 91.00 372 ARG A C 1
ATOM 2757 O O . ARG A 1 372 ? -20.703 -10.030 -2.489 1.00 91.00 372 ARG A O 1
ATOM 2764 N N . ARG A 1 373 ? -21.303 -11.918 -1.471 1.00 86.00 373 ARG A N 1
ATOM 2765 C CA . ARG A 1 373 ? -22.105 -11.240 -0.434 1.00 86.00 373 ARG A CA 1
ATOM 2766 C C . ARG A 1 373 ? -21.191 -10.569 0.603 1.00 86.00 373 ARG A C 1
ATOM 2768 O O . ARG A 1 373 ? -20.731 -11.211 1.547 1.00 86.00 373 ARG A O 1
ATOM 2775 N N . TRP A 1 374 ? -20.917 -9.278 0.424 1.00 83.56 374 TRP A N 1
ATOM 2776 C CA . TRP A 1 374 ? -20.053 -8.476 1.299 1.00 83.56 374 TRP A CA 1
ATOM 2777 C C . TRP A 1 374 ? -20.693 -8.206 2.670 1.00 83.56 374 TRP A C 1
ATOM 2779 O O . TRP A 1 374 ? -21.451 -7.256 2.864 1.00 83.56 374 TRP A O 1
ATOM 2789 N N . ARG A 1 375 ? -20.375 -9.054 3.654 1.00 81.19 375 ARG A N 1
ATOM 2790 C CA . ARG A 1 375 ? -20.820 -8.899 5.049 1.00 81.19 375 ARG A CA 1
ATOM 2791 C C . ARG A 1 375 ? -19.809 -8.062 5.829 1.00 81.19 375 ARG A C 1
ATOM 2793 O O . ARG A 1 375 ? -18.624 -8.373 5.793 1.00 81.19 375 ARG A O 1
ATOM 2800 N N . PHE A 1 376 ? -20.282 -7.048 6.550 1.00 80.62 376 PHE A N 1
ATOM 2801 C CA . PHE A 1 376 ? -19.477 -6.233 7.463 1.00 80.62 376 PHE A CA 1
ATOM 2802 C C . PHE A 1 376 ? -20.133 -6.238 8.852 1.00 80.62 376 PHE A C 1
ATOM 2804 O O . PHE A 1 376 ? -21.139 -5.544 9.028 1.00 80.62 376 PHE A O 1
ATOM 2811 N N . PRO A 1 377 ? -19.611 -7.010 9.820 1.00 67.25 377 PRO A N 1
ATOM 2812 C CA . PRO A 1 377 ? -20.097 -6.992 11.197 1.00 67.25 377 PRO A CA 1
ATOM 2813 C C . PRO A 1 377 ? -20.055 -5.595 11.838 1.00 67.25 377 PRO A C 1
ATOM 2815 O O . PRO A 1 377 ? -19.185 -4.769 11.531 1.00 67.25 377 PRO A O 1
ATOM 2818 N N . GLY A 1 378 ? -21.009 -5.343 12.739 1.00 62.59 378 GLY A N 1
ATOM 2819 C CA . GLY A 1 378 ? -21.035 -4.148 13.583 1.00 62.59 378 GLY A CA 1
ATOM 2820 C C . GLY A 1 378 ? -19.920 -4.145 14.635 1.00 62.59 378 GLY A C 1
ATOM 2821 O O . GLY A 1 378 ? -19.113 -5.069 14.714 1.00 62.59 378 GLY A O 1
ATOM 2822 N N . ALA A 1 379 ? -19.872 -3.095 15.454 1.00 61.06 379 ALA A N 1
ATOM 2823 C CA . ALA A 1 379 ? -19.021 -3.077 16.640 1.00 61.06 379 ALA A CA 1
ATOM 2824 C C . ALA A 1 379 ? -19.571 -4.053 17.696 1.00 61.06 379 ALA A C 1
ATOM 2826 O O . ALA A 1 379 ? -20.758 -3.989 18.025 1.00 61.06 379 ALA A O 1
ATOM 2827 N N . ALA A 1 380 ? -18.717 -4.932 18.222 1.00 53.84 380 ALA A N 1
ATOM 2828 C CA . ALA A 1 380 ? -19.074 -5.838 19.311 1.00 53.84 380 ALA A CA 1
ATOM 2829 C C . ALA A 1 380 ? -19.260 -5.071 20.644 1.00 53.84 380 ALA A C 1
ATOM 2831 O O . ALA A 1 380 ? -18.606 -4.039 20.848 1.00 53.84 380 ALA A O 1
ATOM 2832 N N . PRO A 1 381 ? -20.118 -5.551 21.566 1.00 48.97 381 PRO A N 1
ATOM 2833 C CA . PRO A 1 381 ? -20.119 -5.098 22.956 1.00 48.97 381 PRO A CA 1
ATOM 2834 C C . PRO A 1 381 ? -18.758 -5.361 23.616 1.00 48.97 381 PRO A C 1
ATOM 2836 O O . PRO A 1 381 ? -18.106 -6.364 23.332 1.00 48.97 381 PRO A O 1
ATOM 2839 N N . ALA A 1 382 ? -18.321 -4.458 24.494 1.00 46.28 382 ALA A N 1
ATOM 2840 C CA . ALA A 1 382 ? -17.010 -4.546 25.153 1.00 46.28 382 ALA A CA 1
ATOM 2841 C C . ALA A 1 382 ? -17.047 -5.326 26.483 1.00 46.28 382 ALA A C 1
ATOM 2843 O O . ALA A 1 382 ? -16.015 -5.522 27.113 1.00 46.28 382 ALA A O 1
ATOM 2844 N N . ASP A 1 383 ? -18.239 -5.725 26.922 1.00 45.56 383 ASP A N 1
ATOM 2845 C CA . ASP A 1 383 ? -18.558 -6.274 28.241 1.00 45.56 383 ASP A CA 1
ATOM 2846 C C . ASP A 1 383 ? -18.963 -7.759 28.210 1.00 45.56 383 ASP A C 1
ATOM 2848 O O . ASP A 1 383 ? -19.340 -8.315 29.238 1.00 45.56 383 ASP A O 1
ATOM 2852 N N . GLY A 1 384 ? -18.889 -8.411 27.042 1.00 43.47 384 GLY A N 1
ATOM 2853 C CA . GLY A 1 384 ? -19.096 -9.859 26.878 1.00 43.47 384 GLY A CA 1
ATOM 2854 C C . GLY A 1 384 ? -20.519 -10.366 27.145 1.00 43.47 384 GLY A C 1
ATOM 2855 O O . GLY A 1 384 ? -20.766 -11.564 27.051 1.00 43.47 384 GLY A O 1
ATOM 2856 N N . ARG A 1 385 ? -21.464 -9.478 27.469 1.00 41.50 385 ARG A N 1
ATOM 2857 C CA . ARG A 1 385 ? -22.863 -9.825 27.728 1.00 41.50 385 ARG A CA 1
ATOM 2858 C C . ARG A 1 385 ? -23.651 -9.808 26.425 1.00 41.50 385 ARG A C 1
ATOM 2860 O O . ARG A 1 385 ? -23.822 -8.756 25.813 1.00 41.50 385 ARG A O 1
ATOM 2867 N N . GLU A 1 386 ? -24.197 -10.957 26.041 1.00 38.53 386 GLU A N 1
ATOM 2868 C CA . GLU A 1 386 ? -25.174 -11.077 24.950 1.00 38.53 386 GLU A CA 1
ATOM 2869 C C . GLU A 1 386 ? -26.557 -10.560 25.405 1.00 38.53 386 GLU A C 1
ATOM 2871 O O . GLU A 1 386 ? -27.542 -11.287 25.471 1.00 38.53 386 GLU A O 1
ATOM 2876 N N . GLY A 1 387 ? -26.606 -9.277 25.785 1.00 36.38 387 GLY A N 1
ATOM 2877 C CA . GLY A 1 387 ? -27.782 -8.583 26.306 1.00 36.38 387 GLY A CA 1
ATOM 2878 C C . GLY A 1 387 ? -28.353 -7.574 25.309 1.00 36.38 387 GLY A C 1
ATOM 2879 O O . GLY A 1 387 ? -27.771 -6.516 25.084 1.00 36.38 387 GLY A O 1
ATOM 2880 N N . GLU A 1 388 ? -29.499 -7.925 24.728 1.00 35.22 388 GLU A N 1
ATOM 2881 C CA . GLU A 1 388 ? -30.480 -7.077 24.029 1.00 35.22 388 GLU A CA 1
ATOM 2882 C C . GLU A 1 388 ? -30.002 -5.748 23.394 1.00 35.22 388 GLU A C 1
ATOM 2884 O O . GLU A 1 388 ? -29.993 -4.674 23.998 1.00 35.22 388 GLU A O 1
ATOM 2889 N N . GLY A 1 389 ? -29.755 -5.789 22.080 1.00 36.62 389 GLY A N 1
ATOM 2890 C CA . GLY A 1 389 ? -30.041 -4.668 21.168 1.00 36.62 389 GLY A CA 1
ATOM 2891 C C . GLY A 1 389 ? -29.142 -3.424 21.225 1.00 36.62 389 GLY A C 1
ATOM 2892 O O . GLY A 1 389 ? -29.257 -2.562 20.352 1.00 36.62 389 GLY A O 1
ATOM 2893 N N . ALA A 1 390 ? -28.217 -3.307 22.179 1.00 40.00 390 ALA A N 1
ATOM 2894 C CA . ALA A 1 390 ? -27.366 -2.127 22.365 1.00 40.00 390 ALA A CA 1
ATOM 2895 C C . ALA A 1 390 ? -26.183 -2.016 21.368 1.00 40.00 390 ALA A C 1
ATOM 2897 O O . ALA A 1 390 ? -25.063 -1.675 21.755 1.00 40.00 390 ALA A O 1
ATOM 2898 N N . GLN A 1 391 ? -26.413 -2.255 20.069 1.00 47.47 391 GLN A N 1
ATOM 2899 C CA . GLN A 1 391 ? -25.401 -2.011 19.033 1.00 47.47 391 GLN A CA 1
ATOM 2900 C C . GLN A 1 391 ? -24.918 -0.554 19.087 1.00 47.47 391 GLN A C 1
ATOM 2902 O O . GLN A 1 391 ? -25.712 0.388 18.980 1.00 47.47 391 GLN A O 1
ATOM 2907 N N . ARG A 1 392 ? -23.600 -0.349 19.217 1.00 53.41 392 ARG A N 1
ATOM 2908 C CA . ARG A 1 392 ? -23.007 0.991 19.098 1.00 53.41 392 ARG A CA 1
ATOM 2909 C C . ARG A 1 392 ? -23.282 1.526 17.684 1.00 53.41 392 ARG A C 1
ATOM 2911 O O . ARG A 1 392 ? -23.017 0.807 16.717 1.00 53.41 392 ARG A O 1
ATOM 2918 N N . PRO A 1 393 ? -23.788 2.765 17.528 1.00 52.16 393 PRO A N 1
ATOM 2919 C CA . PRO A 1 393 ? -24.090 3.314 16.211 1.00 52.16 393 PRO A CA 1
ATOM 2920 C C . PRO A 1 393 ? -22.806 3.387 15.384 1.00 52.16 393 PRO A C 1
ATOM 2922 O O . PRO A 1 393 ? -21.817 3.965 15.837 1.00 52.16 393 PRO A O 1
ATOM 2925 N N . ALA A 1 394 ? -22.826 2.804 14.181 1.00 55.69 394 ALA A N 1
ATOM 2926 C CA . ALA A 1 394 ? -21.642 2.677 13.335 1.00 55.69 394 ALA A CA 1
ATOM 2927 C C . ALA A 1 394 ? -20.915 4.026 13.191 1.00 55.69 394 ALA A C 1
ATOM 2929 O O . ALA A 1 394 ? -21.489 5.039 12.770 1.00 55.69 394 ALA A O 1
ATOM 2930 N N . HIS A 1 395 ? -19.644 4.047 13.586 1.00 70.50 395 HIS A N 1
ATOM 2931 C CA . HIS A 1 395 ? -18.855 5.267 13.608 1.00 70.50 395 HIS A CA 1
ATOM 2932 C C . HIS A 1 395 ? -18.526 5.669 12.166 1.00 70.50 395 HIS A C 1
ATOM 2934 O O . HIS A 1 395 ? -17.789 4.989 11.461 1.00 70.50 395 HIS A O 1
ATOM 2940 N N . SER A 1 396 ? -19.148 6.746 11.681 1.00 79.62 396 SER A N 1
ATOM 2941 C CA . SER A 1 396 ? -19.129 7.047 10.248 1.00 79.62 396 SER A CA 1
ATOM 2942 C C . SER A 1 396 ? -17.763 7.559 9.790 1.00 79.62 396 SER A C 1
ATOM 2944 O O . SER A 1 396 ? -17.190 8.461 10.397 1.00 79.62 396 SER A O 1
ATOM 2946 N N . PHE A 1 397 ? -17.277 7.014 8.674 1.00 86.69 397 PHE A N 1
ATOM 2947 C CA . PHE A 1 397 ? -15.985 7.330 8.056 1.00 86.69 397 PHE A CA 1
ATOM 2948 C C . PHE A 1 397 ? -15.734 8.844 7.911 1.00 86.69 397 PHE A C 1
ATOM 2950 O O . PHE A 1 397 ? -14.715 9.351 8.373 1.00 86.69 397 PHE A O 1
ATOM 2957 N N . GLY A 1 398 ? -16.719 9.607 7.422 1.00 88.50 398 GLY A N 1
ATOM 2958 C CA . GLY A 1 398 ? -16.625 11.072 7.319 1.00 88.50 398 GLY A CA 1
ATOM 2959 C C . GLY A 1 398 ? -16.469 11.826 8.655 1.00 88.50 398 GLY A C 1
ATOM 2960 O O . GLY A 1 398 ? -16.029 12.973 8.649 1.00 88.50 398 GLY A O 1
ATOM 2961 N N . ARG A 1 399 ? -16.777 11.208 9.809 1.00 89.56 399 ARG A N 1
ATOM 2962 C CA . ARG A 1 399 ? -16.450 11.755 11.143 1.00 89.56 399 ARG A CA 1
ATOM 2963 C C . ARG A 1 399 ? -15.025 11.425 11.598 1.00 89.56 399 ARG A C 1
ATOM 2965 O O . ARG A 1 399 ? -14.543 12.121 12.483 1.00 89.56 399 ARG A O 1
ATOM 2972 N N . ALA A 1 400 ? -14.367 10.412 11.029 1.00 91.00 400 ALA A N 1
ATOM 2973 C CA . ALA A 1 400 ? -12.941 10.157 11.253 1.00 91.00 400 ALA A CA 1
ATOM 2974 C C . ALA A 1 400 ? -12.077 11.143 10.455 1.00 91.00 400 ALA A C 1
ATOM 2976 O O . ALA A 1 400 ? -11.189 11.774 11.025 1.00 91.00 400 ALA A O 1
ATOM 2977 N N . LEU A 1 401 ? -12.385 11.326 9.164 1.00 93.31 401 LEU A N 1
ATOM 2978 C CA . LEU A 1 401 ? -11.605 12.188 8.264 1.00 93.31 401 LEU A CA 1
ATOM 2979 C C . LEU A 1 401 ? -11.547 13.649 8.724 1.00 93.31 401 LEU A C 1
ATOM 2981 O O . LEU A 1 401 ? -10.504 14.280 8.637 1.00 93.31 401 LEU A O 1
ATOM 2985 N N . ARG A 1 402 ? -12.642 14.171 9.289 1.00 95.31 402 ARG A N 1
ATOM 2986 C CA . ARG A 1 402 ? -12.748 15.552 9.797 1.00 95.31 402 ARG A CA 1
ATOM 2987 C C . ARG A 1 402 ? -12.144 15.751 11.200 1.00 95.31 402 ARG A C 1
ATOM 2989 O O . ARG A 1 402 ? -12.581 16.639 11.928 1.00 95.31 402 ARG A O 1
ATOM 2996 N N . THR A 1 403 ? -11.202 14.907 11.626 1.00 96.44 403 THR A N 1
ATOM 2997 C CA . THR A 1 403 ? -10.479 15.091 12.899 1.00 96.44 403 THR A CA 1
ATOM 2998 C C . THR A 1 403 ? -9.120 15.754 12.658 1.00 96.44 403 THR A C 1
ATOM 3000 O O . THR A 1 403 ? -8.493 15.437 11.648 1.00 96.44 403 THR A O 1
ATOM 3003 N N . PRO A 1 404 ? -8.630 16.652 13.540 1.00 97.38 404 PRO A N 1
ATOM 3004 C CA . PRO A 1 404 ? -7.469 17.498 13.238 1.00 97.38 404 PRO A CA 1
ATOM 3005 C C . PRO A 1 404 ? -6.219 16.739 12.777 1.00 97.38 404 PRO A C 1
ATOM 3007 O O . PRO A 1 404 ? -5.632 17.100 11.764 1.00 97.38 404 PRO A O 1
ATOM 3010 N N . GLY A 1 405 ? -5.848 15.644 13.449 1.00 97.56 405 GLY A N 1
ATOM 3011 C CA . GLY A 1 405 ? -4.682 14.848 13.045 1.00 97.56 405 GLY A CA 1
ATOM 3012 C C . GLY A 1 405 ? -4.882 14.065 11.742 1.00 97.56 405 GLY A C 1
ATOM 3013 O O . GLY A 1 405 ? -3.921 13.831 11.018 1.00 97.56 405 GLY A O 1
ATOM 3014 N N . MET A 1 406 ? -6.122 13.694 11.405 1.00 97.88 406 MET A N 1
ATOM 3015 C CA . MET A 1 406 ? -6.437 13.047 10.126 1.00 97.88 406 MET A CA 1
ATOM 3016 C C . MET A 1 406 ? -6.430 14.063 8.974 1.00 97.88 406 MET A C 1
ATOM 3018 O O . MET A 1 406 ? -5.943 13.754 7.889 1.00 97.88 406 MET A O 1
ATOM 3022 N N . LEU A 1 407 ? -6.887 15.296 9.224 1.00 98.38 407 LEU A N 1
ATOM 3023 C CA . LEU A 1 407 ? -6.765 16.417 8.287 1.00 98.38 407 LEU A CA 1
ATOM 3024 C C . LEU A 1 407 ? -5.296 16.803 8.062 1.00 98.38 407 LEU A C 1
ATOM 3026 O O . LEU A 1 407 ? -4.900 16.966 6.914 1.00 98.38 407 LEU A O 1
ATOM 3030 N N . ALA A 1 408 ? -4.475 16.867 9.116 1.00 98.44 408 ALA A N 1
ATOM 3031 C CA . ALA A 1 408 ? -3.038 17.134 9.004 1.00 98.44 408 ALA A CA 1
AT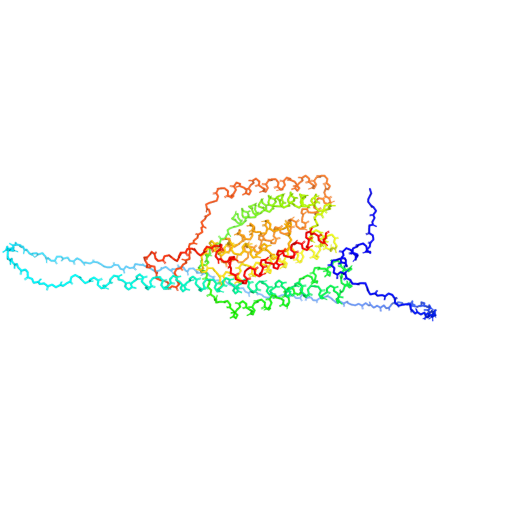OM 3032 C C . ALA A 1 408 ? -2.315 16.070 8.158 1.00 98.44 408 ALA A C 1
ATOM 3034 O O . ALA A 1 408 ? -1.579 16.409 7.234 1.00 98.44 408 ALA A O 1
ATOM 3035 N N . TYR A 1 409 ? -2.583 14.782 8.412 1.00 98.56 409 TYR A N 1
ATOM 3036 C CA . TYR A 1 409 ? -2.064 13.683 7.593 1.00 98.56 409 TYR A CA 1
ATOM 3037 C C . TYR A 1 409 ? -2.511 13.776 6.126 1.00 98.56 409 TYR A C 1
ATOM 3039 O O . TYR A 1 409 ? -1.692 13.637 5.217 1.00 98.56 409 TYR A O 1
ATOM 3047 N N . THR A 1 410 ? -3.797 14.066 5.897 1.00 98.31 410 THR A N 1
ATOM 3048 C CA . THR A 1 410 ? -4.360 14.232 4.548 1.00 98.31 410 THR A CA 1
ATOM 3049 C C . THR A 1 410 ? -3.709 15.403 3.813 1.00 98.31 410 THR A C 1
ATOM 3051 O O . THR A 1 410 ? -3.344 15.251 2.653 1.00 98.31 410 THR A O 1
ATOM 3054 N N . GLY A 1 411 ? -3.515 16.543 4.483 1.00 98.25 411 GLY A N 1
ATOM 3055 C CA . GLY A 1 411 ? -2.866 17.725 3.916 1.00 98.25 411 GLY A CA 1
ATOM 3056 C C . GLY A 1 411 ? -1.407 17.475 3.537 1.00 98.25 411 GLY A C 1
ATOM 3057 O O . GLY A 1 411 ? -1.006 17.826 2.432 1.00 98.25 411 GLY A O 1
ATOM 3058 N N . LEU A 1 412 ? -0.640 16.796 4.399 1.00 98.19 412 LEU A N 1
ATOM 3059 C CA . LEU A 1 412 ? 0.742 16.405 4.101 1.00 98.19 412 LEU A CA 1
ATOM 3060 C C . LEU A 1 412 ? 0.816 15.475 2.881 1.00 98.19 412 LEU A C 1
ATOM 3062 O O . LEU A 1 412 ? 1.568 15.746 1.950 1.00 98.19 412 LEU A O 1
ATOM 3066 N N . CYS A 1 413 ? 0.011 14.410 2.849 1.00 98.06 413 CYS A N 1
ATOM 3067 C CA . CYS A 1 413 ? 0.029 13.473 1.725 1.00 98.06 413 CYS A CA 1
ATOM 3068 C C . CYS A 1 413 ? -0.486 14.113 0.427 1.00 98.06 413 CYS A C 1
ATOM 3070 O O . CYS A 1 413 ? 0.065 13.844 -0.634 1.00 98.06 413 CYS A O 1
ATOM 3072 N N . ALA A 1 414 ? -1.485 15.000 0.493 1.00 97.25 414 ALA A N 1
ATOM 3073 C CA . ALA A 1 414 ? -1.957 15.756 -0.666 1.00 97.25 414 ALA A CA 1
ATOM 3074 C C . ALA A 1 414 ? -0.887 16.722 -1.202 1.00 97.25 414 ALA A C 1
ATOM 3076 O O . ALA A 1 414 ? -0.680 16.779 -2.410 1.00 97.25 414 ALA A O 1
ATOM 3077 N N . ALA A 1 415 ? -0.166 17.431 -0.326 1.00 96.75 415 ALA A N 1
ATOM 3078 C CA . ALA A 1 415 ? 0.946 18.293 -0.726 1.00 96.75 415 ALA A CA 1
ATOM 3079 C C . ALA A 1 415 ? 2.075 17.491 -1.396 1.00 96.75 415 ALA A C 1
ATOM 3081 O O . ALA A 1 415 ? 2.566 17.895 -2.446 1.00 96.75 415 ALA A O 1
ATOM 3082 N N . LEU A 1 416 ? 2.433 16.322 -0.849 1.00 95.44 416 LEU A N 1
ATOM 3083 C CA . LEU A 1 416 ? 3.421 15.422 -1.454 1.00 95.44 416 LEU A CA 1
ATOM 3084 C C . LEU A 1 416 ? 2.957 14.888 -2.821 1.00 95.44 416 LEU A C 1
ATOM 3086 O O . LEU A 1 416 ? 3.737 14.911 -3.768 1.00 95.44 416 LEU A O 1
ATOM 3090 N N . ILE A 1 417 ? 1.683 14.498 -2.960 1.00 95.12 417 ILE A N 1
ATOM 3091 C CA . ILE A 1 417 ? 1.098 14.088 -4.249 1.00 95.12 417 ILE A CA 1
ATOM 3092 C C . ILE A 1 417 ? 1.168 15.230 -5.272 1.00 95.12 417 ILE A C 1
ATOM 3094 O O . ILE A 1 417 ? 1.503 14.980 -6.427 1.00 95.12 417 ILE A O 1
ATOM 3098 N N . LEU A 1 418 ? 0.880 16.475 -4.876 1.00 93.75 418 LEU A N 1
ATOM 3099 C CA . LEU A 1 418 ? 0.972 17.639 -5.766 1.00 93.75 418 LEU A CA 1
ATOM 3100 C C . LEU A 1 418 ? 2.419 17.923 -6.191 1.00 93.75 418 LEU A C 1
ATOM 3102 O O . LEU A 1 418 ? 2.662 18.103 -7.382 1.00 93.75 418 LEU A O 1
ATOM 3106 N N . VAL A 1 419 ? 3.376 17.885 -5.256 1.00 91.62 419 VAL A N 1
ATOM 3107 C CA . VAL A 1 419 ? 4.816 18.007 -5.548 1.00 91.62 419 VAL A CA 1
ATOM 3108 C C . VAL A 1 419 ? 5.249 16.942 -6.559 1.00 91.62 419 VAL A C 1
ATOM 3110 O O . VAL A 1 419 ? 5.783 17.287 -7.606 1.00 91.62 419 VAL A O 1
ATOM 3113 N N . VAL A 1 420 ? 4.937 15.667 -6.313 1.00 88.88 420 VAL A N 1
ATOM 3114 C CA . VAL A 1 420 ? 5.260 14.564 -7.236 1.00 88.88 420 VAL A CA 1
ATOM 3115 C C . VAL A 1 420 ? 4.577 14.739 -8.600 1.00 88.88 420 VAL A C 1
ATOM 3117 O O . VAL A 1 420 ? 5.196 14.502 -9.631 1.00 88.88 420 VAL A O 1
ATOM 3120 N N . THR A 1 421 ? 3.316 15.174 -8.638 1.00 89.94 421 THR A N 1
ATOM 3121 C CA . THR A 1 421 ? 2.532 15.255 -9.887 1.00 89.94 421 THR A CA 1
ATOM 3122 C C . THR A 1 421 ? 2.956 16.419 -10.789 1.00 89.94 421 THR A C 1
ATOM 3124 O O . THR A 1 421 ? 2.906 16.285 -12.014 1.00 89.94 421 THR A O 1
ATOM 3127 N N . PHE A 1 422 ? 3.349 17.559 -10.208 1.00 88.81 422 PHE A N 1
ATOM 3128 C CA . PHE A 1 422 ? 3.577 18.813 -10.940 1.00 88.81 422 PHE A CA 1
ATOM 3129 C C . PHE A 1 422 ? 5.029 19.310 -10.943 1.00 88.81 422 PHE A C 1
ATOM 3131 O O . PHE A 1 422 ? 5.370 20.083 -11.833 1.00 88.81 422 PHE A O 1
ATOM 3138 N N . LEU A 1 423 ? 5.876 18.873 -10.003 1.00 82.69 423 LEU A N 1
ATOM 3139 C CA . LEU A 1 423 ? 7.298 19.252 -9.921 1.00 82.69 423 LEU A CA 1
ATOM 3140 C C . LEU A 1 423 ? 8.252 18.109 -10.340 1.00 82.69 423 LEU A C 1
ATOM 3142 O O . LEU A 1 423 ? 9.460 18.221 -10.142 1.00 82.69 423 LEU A O 1
ATOM 3146 N N . THR A 1 424 ? 7.711 17.033 -10.933 1.00 68.44 424 THR A N 1
ATOM 3147 C CA . THR A 1 424 ? 8.438 15.990 -11.693 1.00 68.44 424 THR A CA 1
ATOM 3148 C C . THR A 1 424 ? 7.735 15.707 -13.019 1.00 68.44 424 THR A C 1
ATOM 3150 O O . THR A 1 424 ? 8.395 15.243 -13.970 1.00 68.44 424 THR A O 1
#

Sequence (424 aa):
MYPALGTAGAVAAVGGIYGCLPVRRHLHTAGRGRGTRHIAGPCAGRGGGRSGIHPRRSGAGASGACASYSRHGFRRRSAAAGQRAPDSISTARRLCGGVSKARRMPLLKKRRASVMQNGLSFKNTMSRVGLCYFVLMLVTQALQLAGMTLLGSLLETGWGLWALSYAPLYCIAVPVFILLLQKLVPGTPGTAGSAALTAGGWLRWLVLCLGVTYLFNFVSLGITALLGMLKGGAVQNPLALMQMNSSPLATFLFACVLAPVGEEFLFRKLLYDKIGGYGVRTYVLVGAFLFALFHANLSQLLYAFVLGAVFCYIYAHTGKLRYTILLHVAINTIGTMAAPLFIQYGGIWGTAAVGILVLVSIAAGAVIAARRRWRFPGAAPADGREGEGAQRPAHSFGRALRTPGMLAYTGLCAALILVVTFLT

Organism: NCBI:txid1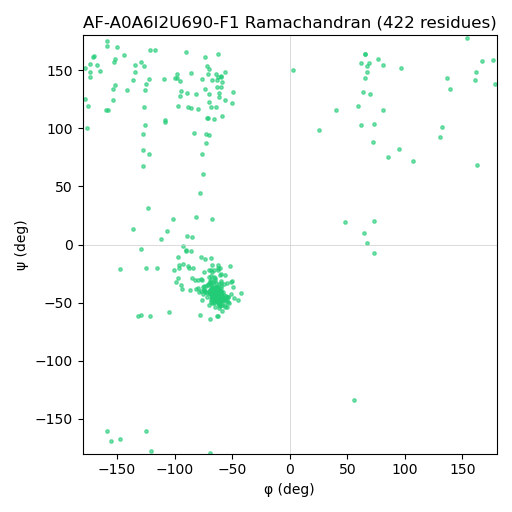550024

Radius of gyration: 32.64 Å; Cα contacts (8 Å, |Δi|>4): 422; chains: 1; bounding box: 121×79×79 Å

InterPro domains:
  IPR003675 CAAX prenyl protease 2/Lysostaphin resistance protein A-like domain [PF02517] (247-334)
  IPR052710 CAAX motif-specific protease [PTHR36435] (204-334)

Mean predicted aligned error: 15.09 Å

Secondary structure (DSSP, 8-state):
------HHHHHHHHHTTS----PPPPP-------------------------------------------------------------------------GGGSHHHHHHHHHHHHHHHHHHHHHHHHHHHHHHHHHHHHHHHHHHHHHHSGGGGGSTTHHHHHHHHHIIIIIHHHHHHHHHHHSPP-------PPPPHHHHHHHHHHHHHHHHHHHHHHHHHHHHHHHHHTSPPP-HHHHHHHTS-HHHHIIIIIIIHHHHHHIIIIIIHHHHHGGG-HHHHHHHHHHHHHHHT--HHHHHHHHHHHHHHHHHHHHH--HHHHHHHHHHHHIIIIIIHHHHHHHHHHHHHHHHHHHHHHHHHHHHHHHHHS------PPPSS----TT-PPPP--HHHHHTSHHHHHHHHHHHHHHHHHHH--

Solvent-accessible surface area (backbone atoms only — not comparable to full-atom values): 24613 Å² total; per-residue (Å²): 138,80,84,83,79,53,70,69,56,57,52,47,66,58,47,65,66,77,66,92,76,91,77,78,87,76,87,84,80,86,78,90,82,90,90,89,86,89,85,91,87,85,90,86,89,88,84,88,88,90,86,79,90,88,92,85,79,89,79,88,89,88,88,80,89,92,79,91,87,79,90,82,90,86,91,79,89,80,89,83,92,88,81,92,86,89,86,88,84,88,82,89,84,88,83,89,80,80,84,71,78,76,76,69,60,62,60,59,55,53,50,51,51,50,54,50,52,54,52,49,54,47,38,53,40,38,17,43,49,20,38,32,54,31,50,30,50,52,46,24,55,54,42,26,53,51,36,51,71,76,48,45,77,37,58,78,36,48,44,31,57,58,47,40,58,44,46,38,31,65,74,44,20,44,57,52,28,51,55,44,42,62,74,69,31,64,78,29,51,39,89,50,28,80,51,80,78,48,71,78,53,48,50,56,47,45,40,29,47,50,8,46,40,50,53,31,38,52,54,26,51,54,51,40,51,54,51,11,64,75,70,76,46,72,46,61,53,70,69,58,57,51,54,74,62,3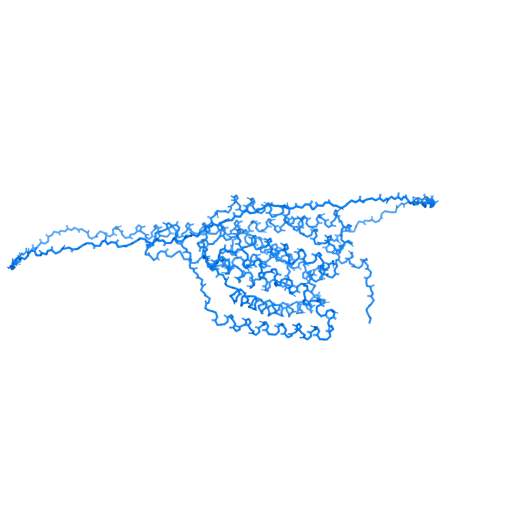5,34,70,66,42,48,42,52,45,61,19,43,48,46,29,51,52,50,40,44,52,54,43,53,58,42,31,42,42,38,23,36,50,6,47,61,33,36,18,54,51,34,5,52,55,53,14,44,72,65,34,38,70,64,47,30,59,26,37,26,55,51,27,29,51,42,35,50,51,35,50,47,26,62,43,64,70,62,46,29,52,44,43,24,50,50,30,36,41,65,75,43,49,46,55,49,35,32,72,75,41,45,72,62,20,41,49,52,45,50,49,52,48,54,52,22,31,55,52,11,50,54,52,58,72,74,46,84,87,82,67,60,71,30,69,77,94,78,82,64,96,64,82,89,74,67,62,79,76,52,54,61,76,60,40,53,76,16,70,23,26,42,52,28,50,50,53,30,50,51,44,25,49,46,48,52,72,64,85